Protein 5AYC (pdb70)

Solvent-accessible surface area: 18258 Å² total; per-residue (Å²): 145,102,8,125,103,18,86,109,53,119,102,100,23,70,64,39,16,66,109,132,13,55,109,42,115,40,180,53,31,31,6,30,10,45,109,41,32,4,0,29,95,85,13,0,22,8,99,42,13,34,45,39,57,92,112,90,0,82,151,11,90,77,118,124,12,20,41,0,0,3,6,0,0,6,16,64,30,128,118,92,18,0,0,0,0,20,0,9,7,116,87,154,93,8,64,3,0,2,0,25,3,92,98,4,20,33,18,1,95,21,54,141,175,50,19,110,33,66,68,84,61,152,69,33,80,13,26,14,6,0,3,6,0,97,5,107,46,45,74,7,0,0,1,5,4,0,33,45,71,34,68,68,112,80,172,93,78,9,53,0,28,3,0,0,0,35,1,127,50,1,76,103,19,84,23,7,57,28,12,72,13,114,153,12,100,19,6,28,7,5,0,0,0,25,54,69,25,120,61,63,24,0,0,1,0,4,16,2,84,21,48,89,140,4,38,105,6,30,1,0,0,3,2,59,0,107,57,3,39,124,2,68,0,67,88,21,94,76,14,0,77,81,68,175,139,13,31,5,60,31,12,1,0,3,1,2,20,4,16,99,10,172,123,0,4,0,3,0,0,4,0,0,99,96,35,124,99,30,67,44,38,3,0,4,1,0,0,0,37,64,92,66,0,63,110,46,67,12,41,5,19,31,107,6,0,10,4,72,151,125,10,122,105,24,83,74,52,32,6,0,14,0,0,1,17,4,59,22,162,116,19,49,0,27,0,0,2,1,0,0,34,18,47,0,18,2,0,23,5,24,26,117,85,0,14,82,16,2,58,96,44,78,68,37,23,86,139,112,74,75,49,85,133,65,167,64,64,94,85,132,175,70,112,121,152,166

Organism: Ruminococcus albus (strain ATCC 27210 / DSM 20455 / JCM 14654 / NCDO 2250 / 7) (NCBI:txid697329)

Sequence (386 aa):
MIHEKYTEMRNEQEALLSRKNTKTSFYNGIYDRYEHPVLTREHIPLHWRYDLNKETNPFFQERLGINAVFNAGAIKLNDRYCLVARVEGNDRKSFFAVAESDKGTEGFRFRQYPVCLPALTDDETNVYDMRLTQHEDGWIYGVFCVEKSAGTADLSEAVASAGIARTKDLTNWERLPDLVTLRSPQQRNVTLLPEFVDGKYAFYTRPMDGFIETGSGGGIGFGLADDITHAVIDEERMTSIRRYHTITESKNGAGATPIKTERGWLNIAHGVRNTAAGLRYVIYCFVTDLSEPWKVIAEPGGYLIAPFKDERVGDVSNVVFTNGAIVDDNGDVYIYYASSDTRLHVAVSSIDKLLDYAFNTPADALRTAECVKQRCDLIKRNIELL

B-factor: mean 22.38, std 8.0, range [11.41, 71.6]

Radius of gyration: 21.32 Å; Cα contacts (8 Å, |Δi|>4): 1003; chains: 1; bounding box: 50×66×48 Å

Secondary structure (DSSP, 8-state):
-B-THHHHHHHHHHHHHH----B-S---SS-B-BSS-SB-GGGS-GGGTB--BTTT-TT--BSS-EEEEEEEEEEEETTEEEEEEEEEETTS-EEEEEEEESSSSS--EE-SS------SSTT--EEEEEEEEE-TTS-EEEEEEEEEE--SSSTT-EEEEEEEEEESSSSSEEEPPPPEETT-SEE-S-EE-SS-BTTBEEEEE-EESSSS--TT--EEEEEEES-GGG-EE---EEEEE--TTSTTSSEEE--SPPEEETTEEEEEEEEEEEETTEEEEEEEEEEE-SS-TTSEEE-BSS-SB---GGGG-STT-SBEEEEEEEE-TTSEEEEEEEETTTEEEEEEEEHHHHHHHHHHSPBP--SHHHHHHHHHHHHHHHHHH-

Structure (mmCIF, N/CA/C/O backbone):
data_5AYC
#
_entry.id   5AYC
#
_cell.length_a   87.700
_cell.length_b   87.700
_cell.length_c   283.874
_cell.angle_alpha   90.00
_cell.angle_beta   90.00
_cell.angle_gamma   120.00
#
_symmetry.space_group_name_H-M   'H 3 2'
#
loop_
_entity.id
_entity.type
_entity.pdbx_description
1 polymer '4-O-beta-D-mannosyl-D-glucose phosphorylase'
2 branched beta-D-mannopyranose-(1-4)-beta-D-glucopyranose
3 non-polymer 'SULFATE ION'
4 water water
#
loop_
_atom_site.group_PDB
_atom_site.id
_atom_site.type_symbol
_atom_site.label_atom_id
_atom_site.label_alt_id
_atom_site.label_comp_id
_atom_site.label_asym_id
_atom_site.label_entity_id
_atom_site.label_seq_id
_atom_site.pdbx_PDB_ins_code
_atom_site.Cartn_x
_atom_site.Cartn_y
_atom_site.Cartn_z
_atom_site.occupancy
_atom_site.B_iso_or_equiv
_atom_site.auth_seq_id
_atom_site.auth_comp_id
_atom_site.auth_asym_id
_atom_site.auth_atom_id
_atom_site.pdbx_PDB_model_num
ATOM 1 N N . MET A 1 1 ? 34.748 71.703 138.548 1.00 47.89 1 MET A N 1
ATOM 2 C CA . MET A 1 1 ? 34.459 71.999 137.153 1.00 43.55 1 MET A CA 1
ATOM 3 C C . MET A 1 1 ? 33.374 71.052 136.656 1.00 36.94 1 MET A C 1
ATOM 4 O O . MET A 1 1 ? 32.692 71.337 135.672 1.00 34.94 1 MET A O 1
ATOM 9 N N . ILE A 1 2 ? 33.237 69.918 137.340 1.00 31.25 2 ILE A N 1
ATOM 10 C CA . ILE A 1 2 ? 32.158 68.984 137.075 1.00 28.40 2 ILE A CA 1
ATOM 11 C C . ILE A 1 2 ? 30.873 69.568 137.650 1.00 31.27 2 ILE A C 1
ATOM 12 O O . ILE A 1 2 ? 30.846 69.990 138.797 1.00 32.48 2 ILE A O 1
ATOM 17 N N . HIS A 1 3 ? 29.818 69.600 136.842 1.00 27.14 3 HIS A N 1
ATOM 18 C CA . HIS A 1 3 ? 28.542 70.180 137.251 1.00 28.21 3 HIS A CA 1
ATOM 19 C C . HIS A 1 3 ? 28.011 69.498 138.510 1.00 26.00 3 HIS A C 1
ATOM 20 O O . HIS A 1 3 ? 28.109 68.279 138.637 1.00 25.47 3 HIS A O 1
ATOM 27 N N . GLU A 1 4 ? 27.462 70.285 139.436 1.00 28.25 4 GLU A N 1
ATOM 28 C CA . GLU A 1 4 ? 26.971 69.772 140.722 1.00 30.67 4 GLU A CA 1
ATOM 29 C C . GLU A 1 4 ? 25.898 68.696 140.567 1.00 27.45 4 GLU A C 1
ATOM 30 O O . GLU A 1 4 ? 25.748 67.817 141.419 1.00 27.83 4 GLU A O 1
ATOM 36 N N . LYS A 1 5 ? 25.137 68.770 139.477 1.00 28.29 5 LYS A N 1
ATOM 37 C CA . LYS A 1 5 ? 24.032 67.836 139.261 1.00 24.38 5 LYS A CA 1
ATOM 38 C C . LYS A 1 5 ? 24.522 66.434 138.955 1.00 25.93 5 LYS A C 1
ATOM 39 O O . LYS A 1 5 ? 23.772 65.464 139.094 1.00 23.67 5 LYS A O 1
ATOM 45 N N . TYR A 1 6 ? 25.771 66.321 138.520 1.00 24.96 6 TYR A N 1
ATOM 46 C CA . TYR A 1 6 ? 26.279 65.027 138.072 1.00 25.93 6 TYR A CA 1
ATOM 47 C C . TYR A 1 6 ? 26.314 63.979 139.174 1.00 25.17 6 TYR A C 1
ATOM 48 O O . TYR A 1 6 ? 25.907 62.838 138.957 1.00 23.76 6 TYR A O 1
ATOM 57 N N . THR A 1 7 ? 26.807 64.361 140.348 1.00 25.57 7 THR A N 1
ATOM 58 C CA . THR A 1 7 ? 27.015 63.396 141.416 1.00 25.54 7 THR A CA 1
ATOM 59 C C . THR A 1 7 ? 25.714 62.731 141.835 1.00 24.78 7 THR A C 1
ATOM 60 O O . THR A 1 7 ? 25.677 61.515 142.023 1.00 25.31 7 THR A O 1
ATOM 64 N N . GLU A 1 8 ? 24.636 63.499 141.960 1.00 22.33 8 GLU A N 1
ATOM 65 C CA . GLU A 1 8 ? 23.378 62.882 142.388 1.00 26.58 8 GLU A CA 1
ATOM 66 C C . GLU A 1 8 ? 22.832 61.936 141.307 1.00 24.52 8 GLU A C 1
ATOM 67 O O . GLU A 1 8 ? 22.349 60.842 141.617 1.00 23.80 8 GLU A O 1
ATOM 73 N N . MET A 1 9 ? 22.917 62.343 140.043 1.00 23.35 9 MET A N 1
ATOM 74 C CA . MET A 1 9 ? 22.450 61.475 138.963 1.00 23.31 9 MET A CA 1
ATOM 75 C C . MET A 1 9 ? 23.347 60.240 138.816 1.00 22.25 9 MET A C 1
ATOM 76 O O . MET A 1 9 ? 22.861 59.147 138.555 1.00 21.84 9 MET A O 1
ATOM 81 N N . ARG A 1 10 ? 24.653 60.408 138.989 1.00 18.70 10 ARG A N 1
ATOM 82 C CA . ARG A 1 10 ? 25.548 59.251 138.963 1.00 22.19 10 ARG A CA 1
ATOM 83 C C . ARG A 1 10 ? 25.207 58.244 140.061 1.00 22.66 10 ARG A C 1
ATOM 84 O O . ARG A 1 10 ? 25.238 57.035 139.832 1.00 22.07 10 ARG A O 1
ATOM 92 N N . ASN A 1 11 ? 24.874 58.732 141.251 1.00 20.16 11 ASN A N 1
ATOM 93 C CA . ASN A 1 11 ? 24.472 57.835 142.327 1.00 19.23 11 ASN A CA 1
ATOM 94 C C . ASN A 1 11 ? 23.188 57.066 141.987 1.00 21.23 11 ASN A C 1
ATOM 95 O O . ASN A 1 11 ? 23.079 55.876 142.280 1.00 22.26 11 ASN A O 1
ATOM 100 N N . GLU A 1 12 ? 22.225 57.752 141.383 1.00 21.41 12 GLU A N 1
ATOM 101 C CA . GLU A 1 12 ? 20.991 57.121 140.940 1.00 24.03 12 GLU A CA 1
ATOM 102 C C . GLU A 1 12 ? 21.258 56.088 139.844 1.00 23.80 12 GLU A C 1
ATOM 103 O O . GLU A 1 12 ? 20.668 55.007 139.839 1.00 22.45 12 GLU A O 1
ATOM 109 N N . GLN A 1 13 ? 22.145 56.411 138.911 1.00 22.72 13 GLN A N 1
ATOM 110 C CA . GLN A 1 13 ? 22.492 55.432 137.886 1.00 23.30 13 GLN A CA 1
ATOM 111 C C . GLN A 1 13 ? 23.167 54.198 138.472 1.00 19.49 13 GLN A C 1
ATOM 112 O O . GLN A 1 13 ? 22.872 53.078 138.074 1.00 21.14 13 GLN A O 1
ATOM 118 N N . GLU A 1 14 ? 24.072 54.393 139.424 1.00 21.03 14 GLU A N 1
ATOM 119 C CA . GLU A 1 14 ? 24.726 53.250 140.057 1.00 23.83 14 GLU A CA 1
ATOM 120 C C . GLU A 1 14 ? 23.696 52.341 140.723 1.00 22.05 14 GLU A C 1
ATOM 121 O O . GLU A 1 14 ? 23.824 51.117 140.701 1.00 21.64 14 GLU A O 1
ATOM 127 N N . ALA A 1 15 ? 22.664 52.947 141.302 1.00 24.77 15 ALA A N 1
ATOM 128 C CA . ALA A 1 15 ? 21.617 52.176 141.963 1.00 21.21 15 ALA A CA 1
ATOM 129 C C . ALA A 1 15 ? 20.876 51.312 140.945 1.00 22.82 15 ALA A C 1
ATOM 130 O O . ALA A 1 15 ? 20.597 50.142 141.199 1.00 23.12 15 ALA A O 1
ATOM 132 N N . LEU A 1 16 ? 20.565 51.901 139.794 1.00 21.55 16 LEU A N 1
ATOM 133 C CA . LEU A 1 16 ? 19.930 51.175 138.697 1.00 17.53 16 LEU A CA 1
ATOM 134 C C . LEU A 1 16 ? 20.809 50.025 138.226 1.00 19.84 16 LEU A C 1
ATOM 135 O O . LEU A 1 16 ? 20.357 48.879 138.128 1.00 22.35 16 LEU A O 1
ATOM 140 N N . LEU A 1 17 ? 22.072 50.331 137.943 1.00 20.06 17 LEU A N 1
ATOM 141 C CA . LEU A 1 17 ? 22.991 49.332 137.410 1.00 17.73 17 LEU A CA 1
ATOM 142 C C . LEU A 1 17 ? 23.091 48.104 138.310 1.00 20.16 17 LEU A C 1
ATOM 143 O O . LEU A 1 17 ? 23.191 46.987 137.825 1.00 18.00 17 LEU A O 1
ATOM 148 N N . SER A 1 18 ? 23.044 48.314 139.621 1.00 19.33 18 SER A N 1
ATOM 149 C CA . SER A 1 18 ? 23.204 47.211 140.568 1.00 20.86 18 SER A CA 1
ATOM 150 C C . SER A 1 18 ? 21.898 46.529 140.957 1.00 22.00 18 SER A C 1
ATOM 151 O O . SER A 1 18 ? 21.915 45.524 141.661 1.00 24.42 18 SER A O 1
ATOM 154 N N . ARG A 1 19 ? 20.771 47.069 140.507 1.00 20.46 19 ARG A N 1
ATOM 155 C CA . ARG A 1 19 ? 19.468 46.608 140.983 1.00 22.38 19 ARG A CA 1
ATOM 156 C C . ARG A 1 19 ? 19.220 45.134 140.704 1.00 20.08 19 ARG A C 1
ATOM 157 O O . ARG A 1 19 ? 19.407 44.664 139.590 1.00 19.58 19 ARG A O 1
ATOM 165 N N . LYS A 1 20 ? 18.815 44.405 141.736 1.00 21.82 20 LYS A N 1
ATOM 166 C CA . LYS A 1 20 ? 18.483 42.999 141.595 1.00 20.46 20 LYS A CA 1
ATOM 167 C C . LYS A 1 20 ? 17.364 42.802 140.578 1.00 24.09 20 LYS A C 1
ATOM 168 O O . LYS A 1 20 ? 16.514 43.667 140.404 1.00 20.88 20 LYS A O 1
ATOM 174 N N . ASN A 1 21 ? 17.381 41.664 139.896 1.00 18.16 21 ASN A N 1
ATOM 175 C CA . ASN A 1 21 ? 16.288 41.312 139.005 1.00 19.94 21 ASN A CA 1
ATOM 176 C C . ASN A 1 21 ? 15.625 40.072 139.580 1.00 24.81 21 ASN A C 1
ATOM 177 O O . ASN A 1 21 ? 16.273 39.276 140.259 1.00 30.46 21 ASN A O 1
ATOM 182 N N . THR A 1 22 ? 14.329 39.931 139.358 1.00 20.42 22 THR A N 1
ATOM 183 C CA . THR A 1 22 ? 13.589 38.847 139.976 1.00 23.22 22 THR A CA 1
ATOM 184 C C . THR A 1 22 ? 12.758 38.114 138.945 1.00 20.40 22 THR A C 1
ATOM 185 O O . THR A 1 22 ? 12.118 38.725 138.097 1.00 19.23 22 THR A O 1
ATOM 189 N N . LYS A 1 23 ? 12.792 36.793 139.025 1.00 21.15 23 LYS A N 1
ATOM 190 C CA . LYS A 1 23 ? 11.974 35.949 138.182 1.00 18.77 23 LYS A CA 1
ATOM 191 C C . LYS A 1 23 ? 10.498 36.264 138.454 1.00 22.22 23 LYS A C 1
ATOM 192 O O . LYS A 1 23 ? 10.098 36.395 139.610 1.00 18.95 23 LYS A O 1
ATOM 198 N N . THR A 1 24 ? 9.697 36.444 137.407 1.00 15.06 24 THR A N 1
ATOM 199 C CA . THR A 1 24 ? 8.267 36.713 137.618 1.00 17.52 24 THR A CA 1
ATOM 200 C C . THR A 1 24 ? 7.443 35.441 137.727 1.00 17.01 24 THR A C 1
ATOM 201 O O . THR A 1 24 ? 7.965 34.338 137.601 1.00 21.19 24 THR A O 1
ATOM 205 N N . SER A 1 25 ? 6.139 35.611 137.922 1.00 17.12 25 SER A N 1
ATOM 206 C CA . SER A 1 25 ? 5.227 34.477 138.047 1.00 22.02 25 SER A CA 1
ATOM 207 C C . SER A 1 25 ? 4.836 33.883 136.697 1.00 22.26 25 SER A C 1
ATOM 208 O O . SER A 1 25 ? 4.046 32.932 136.647 1.00 20.34 25 SER A O 1
ATOM 211 N N . PHE A 1 26 ? 5.346 34.453 135.603 1.00 18.04 26 PHE A N 1
ATOM 212 C CA . PHE A 1 26 ? 5.090 33.873 134.280 1.00 19.14 26 PHE A CA 1
ATOM 213 C C . PHE A 1 26 ? 5.478 32.397 134.264 1.00 17.83 26 PHE A C 1
ATOM 214 O O . PHE A 1 26 ? 6.549 32.031 134.741 1.00 18.58 26 PHE A O 1
ATOM 222 N N . TYR A 1 27 ? 4.625 31.550 133.698 1.00 16.89 27 TYR A N 1
ATOM 223 C CA . TYR A 1 27 ? 4.958 30.128 133.598 1.00 18.70 27 TYR A CA 1
ATOM 224 C C . TYR A 1 27 ? 4.408 29.477 132.330 1.00 19.31 27 TYR A C 1
ATOM 225 O O . TYR A 1 27 ? 3.223 29.606 132.022 1.00 18.92 27 TYR A O 1
ATOM 234 N N . ASN A 1 28 ? 5.280 28.763 131.618 1.00 17.98 28 ASN A N 1
ATOM 235 C CA . ASN A 1 28 ? 4.863 27.886 130.540 1.00 16.65 28 ASN A CA 1
ATOM 236 C C . ASN A 1 28 ? 5.658 26.570 130.567 1.00 18.31 28 ASN A C 1
ATOM 237 O O . ASN A 1 28 ? 5.521 25.736 129.676 1.00 17.21 28 ASN A O 1
ATOM 242 N N . GLY A 1 29 ? 6.488 26.401 131.602 1.00 19.77 29 GLY A N 1
ATOM 243 C CA . GLY A 1 29 ? 7.335 25.223 131.753 1.00 18.42 29 GLY A CA 1
ATOM 244 C C . GLY A 1 29 ? 8.554 25.191 130.849 1.00 20.38 29 GLY A C 1
ATOM 245 O O . GLY A 1 29 ? 9.318 24.214 130.853 1.00 20.61 29 GLY A O 1
ATOM 246 N N . ILE A 1 30 ? 8.743 26.255 130.074 1.00 16.89 30 ILE A N 1
ATOM 247 C CA . ILE A 1 30 ? 9.821 26.295 129.097 1.00 15.99 30 ILE A CA 1
ATOM 248 C C . ILE A 1 30 ? 10.866 27.347 129.470 1.00 19.35 30 ILE A C 1
ATOM 249 O O . ILE A 1 30 ? 12.064 27.063 129.490 1.00 17.56 30 ILE A O 1
ATOM 254 N N . TYR A 1 31 ? 10.426 28.566 129.766 1.00 15.57 31 TYR A N 1
ATOM 255 C CA . TYR A 1 31 ? 11.372 29.607 130.178 1.00 15.39 31 TYR A CA 1
ATOM 256 C C . TYR A 1 31 ? 10.779 30.539 131.224 1.00 16.38 31 TYR A C 1
ATOM 257 O O . TYR A 1 31 ? 9.559 30.650 131.362 1.00 17.14 31 TYR A O 1
ATOM 266 N N . ASP A 1 32 ? 11.663 31.219 131.947 1.00 17.43 32 ASP A N 1
ATOM 267 C CA . ASP A 1 32 ? 11.265 32.218 132.930 1.00 16.29 32 ASP A CA 1
ATOM 268 C C . ASP A 1 32 ? 11.417 33.628 132.377 1.00 16.42 32 ASP A C 1
ATOM 269 O O . ASP A 1 32 ? 12.412 33.925 131.713 1.00 16.51 32 ASP A O 1
ATOM 274 N N . ARG A 1 33 ? 10.450 34.495 132.686 1.00 14.00 33 ARG A N 1
ATOM 275 C CA . ARG A 1 33 ? 10.603 35.941 132.503 1.00 16.07 33 ARG A CA 1
ATOM 276 C C . ARG A 1 33 ? 11.122 36.599 133.774 1.00 17.55 33 ARG A C 1
ATOM 277 O O . ARG A 1 33 ? 11.032 36.021 134.863 1.00 18.08 33 ARG A O 1
ATOM 285 N N . TYR A 1 34 ? 11.648 37.815 133.626 1.00 14.99 34 TYR A N 1
ATOM 286 C CA . TYR A 1 34 ? 12.180 38.592 134.751 1.00 19.13 34 TYR A CA 1
ATOM 287 C C . TYR A 1 34 ? 11.493 39.951 134.853 1.00 18.91 34 TYR A C 1
ATOM 288 O O . TYR A 1 34 ? 11.044 40.502 133.854 1.00 16.86 34 TYR A O 1
ATOM 297 N N . GLU A 1 35 ? 11.407 40.464 136.078 1.00 16.99 35 GLU A N 1
ATOM 298 C CA . GLU A 1 35 ? 10.698 41.699 136.378 1.00 16.64 35 GLU A CA 1
ATOM 299 C C . GLU A 1 35 ? 11.186 42.899 135.569 1.00 17.85 35 GLU A C 1
ATOM 300 O O . GLU A 1 35 ? 10.381 43.679 135.067 1.00 19.07 35 GLU A O 1
ATOM 306 N N . HIS A 1 36 ? 12.510 43.038 135.467 1.00 17.65 36 HIS A N 1
ATOM 307 C CA . HIS A 1 36 ? 13.138 44.198 134.838 1.00 17.61 36 HIS A CA 1
ATOM 308 C C . HIS A 1 36 ? 13.889 43.817 133.564 1.00 16.56 36 HIS A C 1
ATOM 309 O O . HIS A 1 36 ? 14.386 42.696 133.455 1.00 15.99 36 HIS A O 1
ATOM 316 N N . PRO A 1 37 ? 14.007 44.762 132.611 1.00 14.81 37 PRO A N 1
ATOM 317 C CA . PRO A 1 37 ? 14.918 44.564 131.473 1.00 13.81 37 PRO A CA 1
ATOM 318 C C . PRO A 1 37 ? 16.359 44.397 131.960 1.00 19.25 37 PRO A C 1
ATOM 319 O O . PRO A 1 37 ? 16.679 44.863 133.060 1.00 16.96 37 PRO A O 1
ATOM 323 N N . VAL A 1 38 ? 17.210 43.756 131.167 1.00 13.82 38 VAL A N 1
ATOM 324 C CA . VAL A 1 38 ? 18.627 43.716 131.494 1.00 15.19 38 VAL A CA 1
ATOM 325 C C . VAL A 1 38 ? 19.332 44.958 130.965 1.00 17.08 38 VAL A C 1
ATOM 326 O O . VAL A 1 38 ? 20.373 45.352 131.488 1.00 16.31 38 VAL A O 1
ATOM 330 N N . LEU A 1 39 ? 18.762 45.590 129.940 1.00 14.19 39 LEU A N 1
ATOM 331 C CA . LEU A 1 39 ? 19.308 46.850 129.438 1.00 16.70 39 LEU A CA 1
ATOM 332 C C . LEU A 1 39 ? 18.233 47.818 128.957 1.00 15.84 39 LEU A C 1
ATOM 333 O O . LEU A 1 39 ? 17.271 47.418 128.306 1.00 16.96 39 LEU A O 1
ATOM 338 N N . THR A 1 40 ? 18.440 49.096 129.268 1.00 17.08 40 THR A N 1
ATOM 339 C CA . THR A 1 40 ? 17.571 50.188 128.840 1.00 16.18 40 THR A CA 1
ATOM 340 C C . THR A 1 40 ? 18.421 51.387 128.465 1.00 16.17 40 THR A C 1
ATOM 341 O O . THR A 1 40 ? 19.621 51.416 128.736 1.00 16.78 40 THR A O 1
ATOM 345 N N . ARG A 1 41 ? 17.789 52.401 127.884 1.00 15.36 41 ARG A N 1
ATOM 346 C CA . ARG A 1 41 ? 18.467 53.661 127.602 1.00 13.72 41 ARG A CA 1
ATOM 347 C C . ARG A 1 41 ? 19.117 54.278 128.845 1.00 17.53 41 ARG A C 1
ATOM 348 O O . ARG A 1 41 ? 20.119 54.973 128.736 1.00 17.81 41 ARG A O 1
ATOM 356 N N . GLU A 1 42 ? 18.559 54.013 130.025 1.00 17.82 42 GLU A N 1
ATOM 357 C CA . GLU A 1 42 ? 19.107 54.580 131.259 1.00 17.76 42 GLU A CA 1
ATOM 358 C C . GLU A 1 42 ? 20.340 53.823 131.771 1.00 19.23 42 GLU A C 1
ATOM 359 O O . GLU A 1 42 ? 20.986 54.261 132.718 1.00 19.26 42 GLU A O 1
ATOM 365 N N . HIS A 1 43 ? 20.667 52.691 131.151 1.00 15.40 43 HIS A N 1
ATOM 366 C CA . HIS A 1 43 ? 21.891 51.962 131.507 1.00 15.09 43 HIS A CA 1
ATOM 367 C C . HIS A 1 43 ? 23.119 52.556 130.834 1.00 16.39 43 HIS A C 1
ATOM 368 O O . HIS A 1 43 ? 24.246 52.259 131.226 1.00 17.76 43 HIS A O 1
ATOM 375 N N . ILE A 1 44 ? 22.911 53.374 129.808 1.00 14.98 44 ILE A N 1
ATOM 376 C CA . ILE A 1 44 ? 24.033 54.015 129.135 1.00 16.56 44 ILE A CA 1
ATOM 377 C C . ILE A 1 44 ? 24.644 55.041 130.085 1.00 17.50 44 ILE A C 1
ATOM 378 O O . ILE A 1 44 ? 23.923 55.858 130.640 1.00 18.49 44 ILE A O 1
ATOM 383 N N . PRO A 1 45 ? 25.970 54.972 130.301 1.00 19.81 45 PRO A N 1
ATOM 384 C CA . PRO A 1 45 ? 26.630 55.852 131.275 1.00 17.94 45 PRO A CA 1
ATOM 385 C C . PRO A 1 45 ? 26.326 57.329 131.032 1.00 15.72 45 PRO A C 1
ATOM 386 O O . PRO A 1 45 ? 26.340 57.790 129.889 1.00 18.02 45 PRO A O 1
ATOM 390 N N . LEU A 1 46 ? 26.045 58.061 132.105 1.00 19.80 46 LEU A N 1
ATOM 391 C CA . LEU A 1 46 ? 25.723 59.484 132.008 1.00 16.73 46 LEU A CA 1
ATOM 392 C C . LEU A 1 46 ? 26.758 60.277 131.219 1.00 18.46 46 LEU A C 1
ATOM 393 O O . LEU A 1 46 ? 26.400 61.187 130.465 1.00 17.49 46 LEU A O 1
ATOM 398 N N . HIS A 1 47 ? 28.037 59.929 131.364 1.00 17.68 47 HIS A N 1
ATOM 399 C CA . HIS A 1 47 ? 29.086 60.700 130.681 1.00 18.62 47 HIS A CA 1
ATOM 400 C C . HIS A 1 47 ? 29.246 60.323 129.199 1.00 19.23 47 HIS A C 1
ATOM 401 O O . HIS A 1 47 ? 30.156 60.815 128.529 1.00 17.32 47 HIS A O 1
ATOM 408 N N . TRP A 1 48 ? 28.367 59.461 128.690 1.00 17.68 48 TRP A N 1
ATOM 409 C CA . TRP A 1 48 ? 28.246 59.273 127.240 1.00 15.98 48 TRP A CA 1
ATOM 410 C C . TRP A 1 48 ? 27.196 60.207 126.661 1.00 18.78 48 TRP A C 1
ATOM 411 O O . TRP A 1 48 ? 27.042 60.292 125.448 1.00 16.29 48 TRP A O 1
ATOM 422 N N . ARG A 1 49 ? 26.446 60.862 127.541 1.00 17.21 49 ARG A N 1
ATOM 423 C CA . ARG A 1 49 ? 25.244 61.598 127.162 1.00 16.62 49 ARG A CA 1
ATOM 424 C C . ARG A 1 49 ? 25.329 63.080 127.537 1.00 16.45 49 ARG A C 1
ATOM 425 O O . ARG A 1 49 ? 24.884 63.948 126.793 1.00 16.94 49 ARG A O 1
ATOM 433 N N . TYR A 1 50 ? 25.861 63.343 128.726 1.00 17.14 50 TYR A N 1
ATOM 434 C CA . TYR A 1 50 ? 25.977 64.708 129.248 1.00 15.34 50 TYR A CA 1
ATOM 435 C C . TYR A 1 50 ? 27.394 65.248 129.131 1.00 20.07 50 TYR A C 1
ATOM 436 O O . TYR A 1 50 ? 28.358 64.511 129.311 1.00 19.72 50 TYR A O 1
ATOM 445 N N . ASP A 1 51 ? 27.509 66.544 128.856 1.00 18.07 51 ASP A N 1
ATOM 446 C CA . ASP A 1 51 ? 28.778 67.247 129.013 1.00 19.62 51 ASP A CA 1
ATOM 447 C C . ASP A 1 51 ? 28.939 67.565 130.497 1.00 20.23 51 ASP A C 1
ATOM 448 O O . ASP A 1 51 ? 28.144 68.315 131.068 1.00 19.34 51 ASP A O 1
ATOM 453 N N . LEU A 1 52 ? 29.942 66.976 131.140 1.00 19.37 52 LEU A N 1
ATOM 454 C CA . LEU A 1 52 ? 30.073 67.149 132.587 1.00 21.48 52 LEU A CA 1
ATOM 455 C C . LEU A 1 52 ? 30.627 68.527 132.963 1.00 23.45 52 LEU A C 1
ATOM 456 O O . LEU A 1 52 ? 30.592 68.914 134.125 1.00 23.67 52 LEU A O 1
ATOM 461 N N . ASN A 1 53 ? 31.113 69.263 131.974 1.00 20.01 53 ASN A N 1
ATOM 462 C CA . ASN A 1 53 ? 31.803 70.523 132.218 1.00 23.51 53 ASN A CA 1
ATOM 463 C C . ASN A 1 53 ? 30.817 71.678 132.403 1.00 22.01 53 ASN A C 1
ATOM 464 O O . ASN A 1 53 ? 30.097 72.033 131.475 1.00 23.68 53 ASN A O 1
ATOM 469 N N . LYS A 1 54 ? 30.798 72.277 133.591 1.00 24.08 54 LYS A N 1
ATOM 470 C CA . LYS A 1 54 ? 29.777 73.280 133.914 1.00 26.03 54 LYS A CA 1
ATOM 471 C C . LYS A 1 54 ? 29.970 74.590 133.157 1.00 27.85 54 LYS A C 1
ATOM 472 O O . LYS A 1 54 ? 29.038 75.401 133.056 1.00 26.33 54 LYS A O 1
ATOM 478 N N . GLU A 1 55 ? 31.173 74.787 132.622 1.00 28.60 55 GLU A N 1
ATOM 479 C CA . GLU A 1 55 ? 31.480 75.959 131.815 1.00 28.92 55 GLU A CA 1
ATOM 480 C C . GLU A 1 55 ? 30.770 75.887 130.463 1.00 30.92 55 GLU A C 1
ATOM 481 O O . GLU A 1 55 ? 30.150 76.853 130.015 1.00 31.54 55 GLU A O 1
ATOM 487 N N . THR A 1 56 ? 30.899 74.739 129.804 1.00 25.52 56 THR A N 1
ATOM 488 C CA . THR A 1 56 ? 30.359 74.544 128.460 1.00 25.36 56 THR A CA 1
ATOM 489 C C . THR A 1 56 ? 28.940 73.959 128.508 1.00 24.43 56 THR A C 1
ATOM 490 O O . THR A 1 56 ? 28.227 73.975 127.509 1.00 23.03 56 THR A O 1
ATOM 494 N N . ASN A 1 57 ? 28.545 73.454 129.675 1.00 22.67 57 ASN A N 1
ATOM 495 C CA . ASN A 1 57 ? 27.190 72.926 129.876 1.00 22.50 57 ASN A CA 1
ATOM 496 C C . ASN A 1 57 ? 26.577 73.408 131.199 1.00 22.29 57 ASN A C 1
ATOM 497 O O . ASN A 1 57 ? 26.302 72.597 132.091 1.00 22.54 57 ASN A O 1
ATOM 502 N N . PRO A 1 58 ? 26.339 74.733 131.322 1.00 24.73 58 PRO A N 1
ATOM 503 C CA . PRO A 1 58 ? 25.862 75.394 132.549 1.00 22.80 58 PRO A CA 1
ATOM 504 C C . PRO A 1 58 ? 24.568 74.818 133.118 1.00 22.37 58 PRO A C 1
ATOM 505 O O . PRO A 1 58 ? 24.427 74.742 134.334 1.00 24.10 58 PRO A O 1
ATOM 509 N N . PHE A 1 59 ? 23.635 74.440 132.250 1.00 20.35 59 PHE A N 1
ATOM 510 C CA . PHE A 1 59 ? 22.341 73.909 132.686 1.00 21.25 59 PHE A CA 1
ATOM 511 C C . PHE A 1 59 ? 22.381 72.397 132.890 1.00 21.70 59 PHE A C 1
ATOM 512 O O . PHE A 1 59 ? 21.377 71.792 133.266 1.00 21.25 59 PHE A O 1
ATOM 520 N N . PHE A 1 60 ? 23.543 71.804 132.642 1.00 21.17 60 PHE A N 1
ATOM 521 C CA . PHE A 1 60 ? 23.714 70.347 132.634 1.00 18.62 60 PHE A CA 1
ATOM 522 C C . PHE A 1 60 ? 22.632 69.695 131.769 1.00 18.88 60 PHE A C 1
ATOM 523 O O . PHE A 1 60 ? 21.799 68.921 132.252 1.00 18.37 60 PHE A O 1
ATOM 531 N N . GLN A 1 61 ? 22.633 70.063 130.495 1.00 18.89 61 GLN A N 1
ATOM 532 C CA . GLN A 1 61 ? 21.695 69.506 129.528 1.00 19.13 61 GLN A CA 1
ATOM 533 C C . GLN A 1 61 ? 22.241 68.221 128.918 1.00 19.00 61 GLN A C 1
ATOM 534 O O . GLN A 1 61 ? 23.459 68.046 128.780 1.00 18.32 61 GLN A O 1
ATOM 540 N N . GLU A 1 62 ? 21.333 67.328 128.543 1.00 17.09 62 GLU A N 1
ATOM 541 C CA . GLU A 1 62 ? 21.721 66.119 127.842 1.00 15.97 62 GLU A CA 1
ATOM 542 C C . GLU A 1 62 ? 22.072 66.491 126.404 1.00 18.69 62 GLU A C 1
ATOM 543 O O . GLU A 1 62 ? 21.213 66.897 125.630 1.00 21.35 62 GLU A O 1
ATOM 549 N N . ARG A 1 63 ? 23.348 66.367 126.070 1.00 16.94 63 ARG A N 1
ATOM 550 C CA . ARG A 1 63 ? 23.850 66.738 124.757 1.00 18.03 63 ARG A CA 1
ATOM 551 C C . ARG A 1 63 ? 23.650 65.642 123.711 1.00 16.31 63 ARG A C 1
ATOM 552 O O . ARG A 1 63 ? 23.333 65.926 122.552 1.00 18.21 63 ARG A O 1
ATOM 560 N N . LEU A 1 64 ? 23.876 64.395 124.113 1.00 16.43 64 LEU A N 1
ATOM 561 C CA . LEU A 1 64 ? 23.703 63.272 123.200 1.00 17.49 64 LEU A CA 1
ATOM 562 C C . LEU A 1 64 ? 22.831 62.206 123.866 1.00 15.71 64 LEU A C 1
ATOM 563 O O . LEU A 1 64 ? 23.334 61.286 124.499 1.00 15.57 64 LEU A O 1
ATOM 568 N N . GLY A 1 65 ? 21.519 62.352 123.726 1.00 16.60 65 GLY A N 1
ATOM 569 C CA . GLY A 1 65 ? 20.579 61.461 124.381 1.00 15.50 65 GLY A CA 1
ATOM 570 C C . GLY A 1 65 ? 20.627 60.060 123.806 1.00 16.62 65 GLY A C 1
ATOM 571 O O . GLY A 1 65 ? 21.185 59.838 122.721 1.00 16.09 65 GLY A O 1
ATOM 572 N N . ILE A 1 66 ? 20.041 59.118 124.540 1.00 16.12 66 ILE A N 1
ATOM 573 C CA . ILE A 1 66 ? 19.864 57.743 124.076 1.00 15.11 66 ILE A CA 1
ATOM 574 C C . ILE A 1 66 ? 18.357 57.479 123.961 1.00 20.17 66 ILE A C 1
ATOM 575 O O . ILE A 1 66 ? 17.610 57.701 124.920 1.00 14.16 66 ILE A O 1
ATOM 580 N N . ASN A 1 67 ? 17.903 57.026 122.793 1.00 16.16 67 ASN A N 1
ATOM 581 C CA . ASN A 1 67 ? 16.477 56.770 122.621 1.00 14.26 67 ASN A CA 1
ATOM 582 C C . ASN A 1 67 ? 16.049 55.363 123.005 1.00 15.85 67 ASN A C 1
ATOM 583 O O . ASN A 1 67 ? 14.971 55.155 123.561 1.00 14.52 67 ASN A O 1
ATOM 588 N N . ALA A 1 68 ? 16.892 54.391 122.700 1.00 13.03 68 ALA A N 1
ATOM 589 C CA . ALA A 1 68 ? 16.523 52.999 122.927 1.00 15.02 68 ALA A CA 1
ATOM 590 C C . ALA A 1 68 ? 17.745 52.104 122.972 1.00 14.33 68 ALA A C 1
ATOM 591 O O . ALA A 1 68 ? 18.789 52.441 122.429 1.00 16.67 68 ALA A O 1
ATOM 593 N N . VAL A 1 69 ? 17.607 50.962 123.639 1.00 15.41 69 VAL A N 1
ATOM 594 C CA . VAL A 1 69 ? 18.650 49.939 123.644 1.00 14.11 69 VAL A CA 1
ATOM 595 C C . VAL A 1 69 ? 17.963 48.605 123.399 1.00 17.65 69 VAL A C 1
ATOM 596 O O . VAL A 1 69 ? 17.100 48.200 124.171 1.00 14.55 69 VAL A O 1
ATOM 600 N N . PHE A 1 70 ? 18.329 47.916 122.332 1.00 13.49 70 PHE A N 1
ATOM 601 C CA . PHE A 1 70 ? 17.615 46.694 122.002 1.00 16.68 70 PHE A CA 1
ATOM 602 C C . PHE A 1 70 ? 18.446 45.729 121.165 1.00 15.95 70 PHE A C 1
ATOM 603 O O . PHE A 1 70 ? 19.680 45.792 121.194 1.00 15.26 70 PHE A O 1
ATOM 611 N N . ASN A 1 71 ? 17.749 44.821 120.484 1.00 16.28 71 ASN A N 1
ATOM 612 C CA . ASN A 1 71 ? 18.331 43.827 119.566 1.00 17.14 71 ASN A CA 1
ATOM 613 C C . ASN A 1 71 ? 19.826 43.575 119.723 1.00 16.10 71 ASN A C 1
ATOM 614 O O . ASN A 1 71 ? 20.640 44.079 118.951 1.00 15.04 71 ASN A O 1
ATOM 619 N N . ALA A 1 72 ? 20.177 42.784 120.733 1.00 17.65 72 ALA A N 1
ATOM 620 C CA . ALA A 1 72 ? 21.569 42.593 121.117 1.00 16.67 72 ALA A CA 1
ATOM 621 C C . ALA A 1 72 ? 22.127 41.222 120.743 1.00 14.84 72 ALA A C 1
ATOM 622 O O . ALA A 1 72 ? 21.470 40.191 120.947 1.00 14.92 72 ALA A O 1
ATOM 624 N N . GLY A 1 73 ? 23.359 41.216 120.235 1.00 15.33 73 GLY A N 1
ATOM 625 C CA . GLY A 1 73 ? 24.128 39.993 120.116 1.00 14.07 73 GLY A CA 1
ATOM 626 C C . GLY A 1 73 ? 24.572 39.599 121.508 1.00 15.02 73 GLY A C 1
ATOM 627 O O . GLY A 1 73 ? 24.627 40.444 122.405 1.00 15.04 73 GLY A O 1
ATOM 628 N N . ALA A 1 74 ? 24.877 38.323 121.706 1.00 14.04 74 ALA A N 1
ATOM 629 C CA . ALA A 1 74 ? 25.287 37.864 123.027 1.00 15.83 74 ALA A CA 1
ATOM 630 C C . ALA A 1 74 ? 26.307 36.745 122.923 1.00 16.72 74 ALA A C 1
ATOM 631 O O . ALA A 1 74 ? 26.216 35.904 122.029 1.00 17.80 74 ALA A O 1
ATOM 633 N N . ILE A 1 75 ? 27.271 36.743 123.842 1.00 15.36 75 ILE A N 1
ATOM 634 C CA . ILE A 1 75 ? 28.328 35.733 123.866 1.00 18.04 75 ILE A CA 1
ATOM 635 C C . ILE A 1 75 ? 28.941 35.694 125.263 1.00 20.00 75 ILE A C 1
ATOM 636 O O . ILE A 1 75 ? 28.940 36.693 125.974 1.00 17.24 75 ILE A O 1
ATOM 641 N N . LYS A 1 76 ? 29.438 34.531 125.669 1.00 18.26 76 LYS A N 1
ATOM 642 C CA . LYS A 1 76 ? 30.141 34.427 126.937 1.00 18.22 76 LYS A CA 1
ATOM 643 C C . LYS A 1 76 ? 31.620 34.620 126.674 1.00 23.63 76 LYS A C 1
ATOM 644 O O . LYS A 1 76 ? 32.178 33.954 125.802 1.00 20.59 76 LYS A O 1
ATOM 650 N N . LEU A 1 77 ? 32.237 35.530 127.419 1.00 21.55 77 LEU A N 1
ATOM 651 C CA . LEU A 1 77 ? 33.628 35.876 127.204 1.00 24.17 77 LEU A CA 1
ATOM 652 C C . LEU A 1 77 ? 34.248 36.194 128.580 1.00 32.42 77 LEU A C 1
ATOM 653 O O . LEU A 1 77 ? 33.619 36.815 129.438 1.00 29.81 77 LEU A O 1
ATOM 658 N N . ASN A 1 78 ? 35.503 35.779 128.736 1.00 38.78 78 ASN A N 1
ATOM 659 C CA . ASN A 1 78 ? 36.171 35.397 130.000 1.00 38.76 78 ASN A CA 1
ATOM 660 C C . ASN A 1 78 ? 35.229 35.366 131.192 1.00 37.76 78 ASN A C 1
ATOM 661 O O . ASN A 1 78 ? 35.245 36.266 132.043 1.00 36.54 78 ASN A O 1
ATOM 666 N N . ASP A 1 79 ? 34.357 34.355 131.168 1.00 30.27 79 ASP A N 1
ATOM 667 C CA . ASP A 1 79 ? 33.410 34.065 132.240 1.00 32.64 79 ASP A CA 1
ATOM 668 C C . ASP A 1 79 ? 32.489 35.250 132.562 1.00 28.59 79 ASP 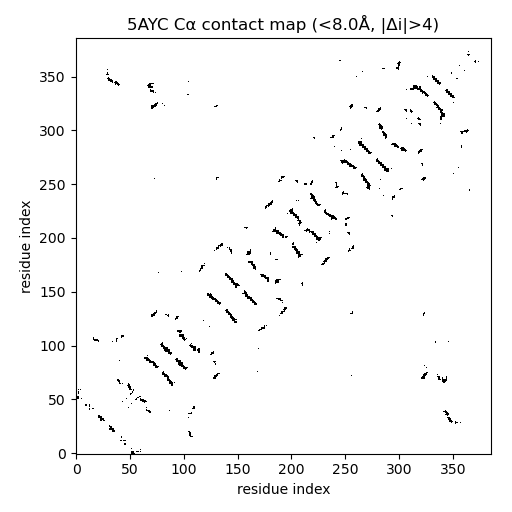A C 1
ATOM 669 O O . ASP A 1 79 ? 31.927 35.327 133.653 1.00 30.03 79 ASP A O 1
ATOM 674 N N . ARG A 1 80 ? 32.329 36.162 131.607 1.00 21.62 80 ARG A N 1
ATOM 675 C CA . ARG A 1 80 ? 31.339 37.224 131.729 1.00 21.50 80 ARG A CA 1
ATOM 676 C C . ARG A 1 80 ? 30.295 37.100 130.618 1.00 20.82 80 ARG A C 1
ATOM 677 O O . ARG A 1 80 ? 30.616 36.751 129.480 1.00 20.45 80 ARG A O 1
ATOM 685 N N . TYR A 1 81 ? 29.049 37.382 130.963 1.00 16.24 81 TYR A N 1
ATOM 686 C CA . TYR A 1 81 ? 27.969 37.466 129.989 1.00 16.18 81 TYR A CA 1
ATOM 687 C C . TYR A 1 81 ? 28.100 38.779 129.247 1.00 17.23 81 TYR A C 1
ATOM 688 O O . TYR A 1 81 ? 28.033 39.842 129.861 1.00 16.04 81 TYR A O 1
ATOM 697 N N . CYS A 1 82 ? 28.306 38.709 127.935 1.00 14.38 82 CYS A N 1
ATOM 698 C CA . CYS A 1 82 ? 28.553 39.909 127.147 1.00 14.17 82 CYS A CA 1
ATOM 699 C C . CYS A 1 82 ? 27.442 40.160 126.135 1.00 15.49 82 CYS A C 1
ATOM 700 O O . CYS A 1 82 ? 27.060 39.256 125.399 1.00 16.94 82 CYS A O 1
ATOM 703 N N . LEU A 1 83 ? 26.945 41.393 126.107 1.00 16.59 83 LEU A N 1
ATOM 704 C CA . LEU A 1 83 ? 25.864 41.789 125.209 1.00 15.98 83 LEU A CA 1
ATOM 705 C C . LEU A 1 83 ? 26.388 42.831 124.257 1.00 16.19 83 LEU A C 1
ATOM 706 O O . LEU A 1 83 ? 26.881 43.865 124.699 1.00 17.03 83 LEU A O 1
ATOM 711 N N . VAL A 1 84 ? 26.312 42.569 122.954 1.00 17.10 84 VAL A N 1
ATOM 712 C CA . VAL A 1 84 ? 26.641 43.613 121.998 1.00 13.65 84 VAL A CA 1
ATOM 713 C C . VAL A 1 84 ? 25.332 44.278 121.584 1.00 16.59 84 VAL A C 1
ATOM 714 O O . VAL A 1 84 ? 24.651 43.856 120.641 1.00 14.84 84 VAL A O 1
ATOM 718 N N . ALA A 1 85 ? 24.988 45.317 122.336 1.00 15.61 85 ALA A N 1
ATOM 719 C CA . ALA A 1 85 ? 23.680 45.937 122.263 1.00 17.28 85 ALA A CA 1
ATOM 720 C C . ALA A 1 85 ? 23.552 46.845 121.058 1.00 17.57 85 ALA A C 1
ATOM 721 O O . ALA A 1 85 ? 24.509 47.514 120.672 1.00 17.55 85 ALA A O 1
ATOM 723 N N . ARG A 1 86 ? 22.365 46.850 120.455 1.00 13.31 86 ARG A N 1
ATOM 724 C CA . ARG A 1 86 ? 22.019 47.888 119.502 1.00 13.21 86 ARG A CA 1
ATOM 725 C C . ARG A 1 86 ? 21.574 49.113 120.291 1.00 15.34 86 ARG A C 1
ATOM 726 O O . ARG A 1 86 ? 20.549 49.084 120.967 1.00 16.19 86 ARG A O 1
ATOM 734 N N . VAL A 1 87 ? 22.346 50.192 120.212 1.00 15.95 87 VAL A N 1
ATOM 735 C CA . VAL A 1 87 ? 22.009 51.420 120.941 1.00 13.66 87 VAL A CA 1
ATOM 736 C C . VAL A 1 87 ? 21.570 52.494 119.965 1.00 14.55 87 VAL A C 1
ATOM 737 O O . VAL A 1 87 ? 22.368 52.930 119.129 1.00 14.80 87 VAL A O 1
ATOM 741 N N . GLU A 1 88 ? 20.312 52.923 120.056 1.00 15.07 88 GLU A N 1
ATOM 742 C CA . GLU A 1 88 ? 19.829 53.958 119.146 1.00 14.78 88 GLU A CA 1
ATOM 743 C C . GLU A 1 88 ? 19.926 55.334 119.793 1.00 14.57 88 GLU A C 1
ATOM 744 O O . GLU A 1 88 ? 19.345 55.592 120.852 1.00 13.40 88 GLU A O 1
ATOM 750 N N . GLY A 1 89 ? 20.685 56.215 119.162 1.00 13.80 89 GLY A N 1
ATOM 751 C CA . GLY A 1 89 ? 20.838 57.547 119.698 1.00 14.70 89 GLY A CA 1
ATOM 752 C C . GLY A 1 89 ? 19.585 58.380 119.517 1.00 15.93 89 GLY A C 1
ATOM 753 O O . GLY A 1 89 ? 18.676 58.052 118.737 1.00 12.86 89 GLY A O 1
ATOM 754 N N . ASN A 1 90 ? 19.542 59.474 120.259 1.00 14.88 90 ASN A N 1
ATOM 755 C CA . ASN A 1 90 ? 18.543 60.500 120.054 1.00 15.70 90 ASN A CA 1
ATOM 756 C C . ASN A 1 90 ? 18.429 60.888 118.564 1.00 16.15 90 ASN A C 1
ATOM 757 O O . ASN A 1 90 ? 17.337 61.179 118.079 1.00 15.08 90 ASN A O 1
ATOM 762 N N . ASP A 1 91 ? 19.543 60.835 117.829 1.00 16.41 91 ASP A N 1
ATOM 763 C CA . ASP A 1 91 ? 19.537 61.223 116.417 1.00 16.04 91 ASP A CA 1
ATOM 764 C C . ASP A 1 91 ? 19.019 60.137 115.465 1.00 16.52 91 ASP A C 1
ATOM 765 O O . ASP A 1 91 ? 19.057 60.325 114.251 1.00 16.28 91 ASP A O 1
ATOM 770 N N . ARG A 1 92 ? 18.577 59.012 116.031 1.00 14.23 92 ARG A N 1
ATOM 771 C CA . ARG A 1 92 ? 17.967 57.874 115.304 1.00 14.96 92 ARG A CA 1
ATOM 772 C C . ARG A 1 92 ? 18.951 56.953 114.587 1.00 15.12 92 ARG A C 1
ATOM 773 O O . ARG A 1 92 ? 18.529 55.992 113.948 1.00 15.17 92 ARG A O 1
ATOM 781 N N . LYS A 1 93 ? 20.247 57.223 114.704 1.00 15.33 93 LYS A N 1
ATOM 782 C CA . LYS A 1 93 ? 21.245 56.263 114.249 1.00 16.39 93 LYS A CA 1
ATOM 783 C C . LYS A 1 93 ? 21.561 55.256 115.352 1.00 16.50 93 LYS A C 1
ATOM 784 O O . LYS A 1 93 ? 21.665 55.630 116.520 1.00 17.33 93 LYS A O 1
ATOM 790 N N . SER A 1 94 ? 21.707 53.981 114.989 1.00 14.19 94 SER A N 1
ATOM 791 C CA . SER A 1 94 ? 22.126 52.982 115.966 1.00 14.23 94 SER A CA 1
ATOM 792 C C . SER A 1 94 ? 23.629 52.752 115.893 1.00 17.12 94 SER A C 1
ATOM 793 O O . SER A 1 94 ? 24.255 52.998 114.863 1.00 17.76 94 SER A O 1
ATOM 796 N N . PHE A 1 95 ? 24.194 52.301 117.004 1.00 16.21 95 PHE A N 1
ATOM 797 C CA . PHE A 1 95 ? 25.585 51.875 117.066 1.00 14.65 95 PHE A CA 1
ATOM 798 C C . PHE A 1 95 ? 25.702 50.743 118.079 1.00 19.19 95 PHE A C 1
ATOM 799 O O . PHE A 1 95 ? 24.812 50.559 118.913 1.00 16.11 95 PHE A O 1
ATOM 807 N N . PHE A 1 96 ? 26.791 49.980 118.007 1.00 16.72 96 PHE A N 1
ATOM 808 C CA . PHE A 1 96 ? 27.004 48.887 118.951 1.00 17.78 96 PHE A CA 1
ATOM 809 C C . PHE A 1 96 ? 27.760 49.350 120.197 1.00 15.56 96 PHE A C 1
ATOM 810 O O . PHE A 1 96 ? 28.656 50.194 120.122 1.00 16.22 96 PHE A O 1
ATOM 818 N N . ALA A 1 97 ? 27.366 48.809 121.341 1.00 16.64 97 ALA A N 1
ATOM 819 C CA . ALA A 1 97 ? 28.087 49.002 122.592 1.00 18.16 97 ALA A CA 1
ATOM 820 C C . ALA A 1 97 ? 28.007 47.726 123.415 1.00 15.43 97 ALA A C 1
ATOM 821 O O . ALA A 1 97 ? 26.973 47.048 123.445 1.00 16.39 97 ALA A O 1
ATOM 823 N N . VAL A 1 98 ? 29.100 47.399 124.089 1.00 15.91 98 VAL A N 1
ATOM 824 C CA . VAL A 1 98 ? 29.165 46.155 124.842 1.00 15.81 98 VAL A CA 1
ATOM 825 C C . VAL A 1 98 ? 28.870 46.373 126.314 1.00 16.75 98 VAL A C 1
ATOM 826 O O . VAL A 1 98 ? 29.447 47.265 126.939 1.00 14.55 98 VAL A O 1
ATOM 830 N N . ALA A 1 99 ? 27.968 45.563 126.866 1.00 19.80 99 ALA A N 1
ATOM 831 C CA . ALA A 1 99 ? 27.762 45.548 128.313 1.00 18.96 99 ALA A CA 1
ATOM 832 C C . ALA A 1 99 ? 28.090 44.163 128.854 1.00 18.60 99 ALA A C 1
ATOM 833 O O . ALA A 1 99 ? 27.860 43.168 128.182 1.00 16.79 99 ALA A O 1
ATOM 835 N N . GLU A 1 100 ? 28.642 44.104 130.062 1.00 16.04 100 GLU A N 1
ATOM 836 C CA . GLU A 1 100 ? 29.032 42.832 130.665 1.00 17.26 100 GLU A CA 1
ATOM 837 C C . GLU A 1 100 ? 28.483 42.687 132.072 1.00 19.19 100 GLU A C 1
ATOM 838 O O . GLU A 1 100 ? 28.300 43.677 132.770 1.00 17.36 100 GLU A O 1
ATOM 844 N N . SER A 1 101 ? 28.262 41.444 132.489 1.00 17.12 101 SER A N 1
ATOM 845 C CA . SER A 1 101 ? 27.947 41.143 133.880 1.00 17.85 101 SER A CA 1
ATOM 846 C C . SER A 1 101 ? 28.479 39.763 134.232 1.00 17.22 101 SER A C 1
ATOM 847 O O . SER A 1 101 ? 28.714 38.943 133.343 1.00 17.96 101 SER A O 1
ATOM 850 N N . ASP A 1 102 ? 28.664 39.495 135.524 1.00 16.85 102 ASP A N 1
ATOM 851 C CA . ASP A 1 102 ? 29.011 38.138 135.943 1.00 18.79 102 ASP A CA 1
ATOM 852 C C . ASP A 1 102 ? 27.744 37.316 136.190 1.00 17.51 102 ASP A C 1
ATOM 853 O O . ASP A 1 102 ? 27.824 36.152 136.567 1.00 19.37 102 ASP A O 1
ATOM 858 N N . LYS A 1 103 ? 26.581 37.927 135.956 1.00 17.89 103 LYS A N 1
ATOM 859 C CA . LYS A 1 103 ? 25.275 37.258 136.053 1.00 17.02 103 LYS A CA 1
ATOM 860 C C . LYS A 1 103 ? 24.501 37.443 134.746 1.00 17.08 103 LYS A C 1
ATOM 861 O O . LYS A 1 103 ? 24.613 38.478 134.110 1.00 16.84 103 LYS A O 1
ATOM 867 N N . GLY A 1 104 ? 23.704 36.455 134.353 1.00 16.13 104 GLY A N 1
ATOM 868 C CA . GLY A 1 104 ? 23.042 36.514 133.060 1.00 19.08 104 GLY A CA 1
ATOM 869 C C . GLY A 1 104 ? 21.784 37.369 133.014 1.00 18.04 104 GLY A C 1
ATOM 870 O O . GLY A 1 104 ? 21.261 37.654 131.930 1.00 17.77 104 GLY A O 1
ATOM 871 N N . THR A 1 105 ? 21.306 37.787 134.187 1.00 19.78 105 THR A N 1
ATOM 872 C CA . THR A 1 105 ? 19.953 38.327 134.331 1.00 16.66 105 THR A CA 1
ATOM 873 C C . THR A 1 105 ? 19.898 39.713 134.964 1.00 18.87 105 THR A C 1
ATOM 874 O O . THR A 1 105 ? 18.822 40.274 135.119 1.00 17.33 105 THR A O 1
ATOM 878 N N . GLU A 1 106 ? 21.055 40.246 135.338 1.00 15.74 106 GLU A N 1
ATOM 879 C CA . GLU A 1 106 ? 21.137 41.526 136.022 1.00 16.87 106 GLU A CA 1
ATOM 880 C C . GLU A 1 106 ? 22.576 41.999 136.103 1.00 16.91 106 GLU A C 1
ATOM 881 O O . GLU A 1 106 ? 23.510 41.233 135.849 1.00 18.88 106 GLU A O 1
ATOM 887 N N . GLY A 1 107 ? 22.750 43.263 136.466 1.00 16.20 107 GLY A N 1
ATOM 888 C CA . GLY A 1 107 ? 24.068 43.785 136.754 1.00 18.21 107 GLY A CA 1
ATOM 889 C C . GLY A 1 107 ? 24.891 44.153 135.539 1.00 20.24 107 GLY A C 1
ATOM 890 O O . GLY A 1 107 ? 26.091 44.370 135.666 1.00 18.73 107 GLY A O 1
ATOM 891 N N . PHE A 1 108 ? 24.263 44.241 134.368 1.00 15.83 108 PHE A N 1
ATOM 892 C CA . PHE A 1 108 ? 25.009 44.585 133.161 1.00 16.06 108 PHE A CA 1
ATOM 893 C C . PHE A 1 108 ? 25.501 46.025 133.188 1.00 19.15 108 PHE A C 1
ATOM 894 O O . PHE A 1 108 ? 24.751 46.934 133.527 1.00 19.38 108 PHE A O 1
ATOM 902 N N . ARG A 1 109 ? 26.776 46.213 132.850 1.00 18.40 109 ARG A N 1
ATOM 903 C CA . ARG A 1 109 ? 27.394 47.543 132.782 1.00 18.69 109 ARG A CA 1
ATOM 904 C C . ARG A 1 109 ? 28.150 47.702 131.477 1.00 15.56 109 ARG A C 1
ATOM 905 O O . ARG A 1 109 ? 28.859 46.788 131.067 1.00 17.52 109 ARG A O 1
ATOM 913 N N . PHE A 1 110 ? 28.008 48.852 130.828 1.00 16.64 110 PHE A N 1
ATOM 914 C CA . PHE A 1 110 ? 28.702 49.087 129.560 1.00 16.27 110 PHE A CA 1
ATOM 915 C C . PHE A 1 110 ? 30.185 49.296 129.757 1.00 21.11 110 PHE A C 1
ATOM 916 O O . PHE A 1 110 ? 30.612 49.797 130.794 1.00 19.54 110 PHE A O 1
ATOM 924 N N . ARG A 1 111 ? 30.964 48.896 128.758 1.00 16.76 111 ARG A N 1
ATOM 925 C CA . ARG A 1 111 ? 32.402 49.131 128.746 1.00 16.47 111 ARG A CA 1
ATOM 926 C C . ARG A 1 111 ? 32.704 50.629 128.671 1.00 18.42 111 ARG A C 1
ATOM 927 O O . ARG A 1 111 ? 31.792 51.452 128.611 1.00 18.16 111 ARG A O 1
ATOM 935 N N . GLN A 1 112 ? 33.986 50.975 128.668 1.00 19.41 112 GLN A N 1
ATOM 936 C CA . GLN A 1 112 ? 34.402 52.379 128.693 1.00 20.73 112 GLN A CA 1
ATOM 937 C C . GLN A 1 112 ? 33.931 53.173 127.477 1.00 19.39 112 GLN A C 1
ATOM 938 O O . GLN A 1 112 ? 33.565 54.348 127.593 1.00 21.46 112 GLN A O 1
ATOM 944 N N . TYR A 1 113 ? 33.947 52.535 126.312 1.00 19.79 113 TYR A N 1
ATOM 945 C CA . TYR A 1 113 ? 33.526 53.186 125.068 1.00 18.24 113 TYR A CA 1
ATOM 946 C C . TYR A 1 113 ? 32.583 52.292 124.277 1.00 19.02 113 TYR A C 1
ATOM 947 O O . TYR A 1 113 ? 32.608 51.073 124.454 1.00 19.73 113 TYR A O 1
ATOM 956 N N . PRO A 1 114 ? 31.766 52.888 123.389 1.00 17.29 114 PRO A N 1
ATOM 957 C CA . PRO A 1 114 ? 31.006 52.064 122.439 1.00 17.14 114 PRO A 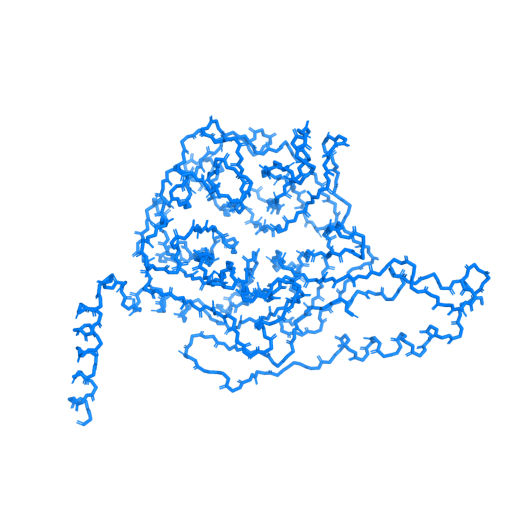CA 1
ATOM 958 C C . PRO A 1 114 ? 31.945 51.434 121.417 1.00 18.56 114 PRO A C 1
ATOM 959 O O . PRO A 1 114 ? 33.155 51.652 121.472 1.00 19.88 114 PRO A O 1
ATOM 963 N N . VAL A 1 115 ? 31.389 50.659 120.495 1.00 18.36 115 VAL A N 1
ATOM 964 C CA . VAL A 1 115 ? 32.185 49.925 119.535 1.00 16.34 115 VAL A CA 1
ATOM 965 C C . VAL A 1 115 ? 32.588 50.801 118.370 1.00 19.87 115 VAL A C 1
ATOM 966 O O . VAL A 1 115 ? 31.735 51.409 117.731 1.00 16.98 115 VAL A O 1
ATOM 970 N N . CYS A 1 116 ? 33.894 50.875 118.105 1.00 18.65 116 CYS A N 1
ATOM 971 C CA . CYS A 1 116 ? 34.376 51.465 116.857 1.00 21.07 116 CYS A CA 1
ATOM 972 C C . CYS A 1 116 ? 34.419 50.389 115.786 1.00 20.92 116 CYS A C 1
ATOM 973 O O . CYS A 1 116 ? 35.295 49.519 115.788 1.00 23.29 116 CYS A O 1
ATOM 976 N N . LEU A 1 117 ? 33.445 50.457 114.884 1.00 21.34 117 LEU A N 1
ATOM 977 C CA . LEU A 1 117 ? 33.325 49.525 113.771 1.00 21.06 117 LEU A CA 1
ATOM 978 C C . LEU A 1 117 ? 33.665 50.253 112.466 1.00 17.10 117 LEU A C 1
ATOM 979 O O . LEU A 1 117 ? 32.897 51.115 112.017 1.00 21.95 117 LEU A O 1
ATOM 984 N N . PRO A 1 118 ? 34.821 49.923 111.862 1.00 22.61 118 PRO A N 1
ATOM 985 C CA . PRO A 1 118 ? 35.239 50.596 110.627 1.00 23.29 118 PRO A CA 1
ATOM 986 C C . PRO A 1 118 ? 34.193 50.474 109.513 1.00 19.56 118 PRO A C 1
ATOM 987 O O . PRO A 1 118 ? 33.665 49.384 109.300 1.00 21.58 118 PRO A O 1
ATOM 991 N N . ALA A 1 119 ? 33.898 51.582 108.836 1.00 20.97 119 ALA A N 1
ATOM 992 C CA . ALA A 1 119 ? 33.006 51.592 107.679 1.00 18.70 119 ALA A CA 1
ATOM 993 C C . ALA A 1 119 ? 33.780 51.232 106.417 1.00 22.62 119 ALA A C 1
ATOM 994 O O . ALA A 1 119 ? 34.968 51.536 106.299 1.00 24.31 119 ALA A O 1
ATOM 996 N N . LEU A 1 120 ? 33.121 50.584 105.470 1.00 21.90 120 LEU A N 1
ATOM 997 C CA . LEU A 1 120 ? 33.796 50.251 104.228 1.00 20.75 120 LEU A CA 1
ATOM 998 C C . LEU A 1 120 ? 33.568 51.329 103.188 1.00 23.38 120 LEU A C 1
ATOM 999 O O . LEU A 1 120 ? 34.457 51.642 102.409 1.00 22.74 120 LEU A O 1
ATOM 1004 N N . THR A 1 121 ? 32.357 51.868 103.156 1.00 21.85 121 THR A N 1
ATOM 1005 C CA . THR A 1 121 ? 32.012 52.893 102.181 1.00 21.76 121 THR A CA 1
ATOM 1006 C C . THR A 1 121 ? 31.594 54.160 102.918 1.00 26.14 121 THR A C 1
ATOM 1007 O O . THR A 1 121 ? 31.435 54.146 104.138 1.00 24.25 121 THR A O 1
ATOM 1011 N N . ASP A 1 122 ? 31.426 55.259 102.194 1.00 23.96 122 ASP A N 1
ATOM 1012 C CA . ASP A 1 122 ? 31.129 56.529 102.850 1.00 25.29 122 ASP A CA 1
ATOM 1013 C C . ASP A 1 122 ? 29.626 56.775 102.995 1.00 24.36 122 ASP A C 1
ATOM 1014 O O . ASP A 1 122 ? 29.210 57.866 103.393 1.00 26.26 122 ASP A O 1
ATOM 1019 N N . ASP A 1 123 ? 28.816 55.768 102.672 1.00 22.14 123 ASP A N 1
ATOM 1020 C CA . ASP A 1 123 ? 27.368 55.930 102.728 1.00 22.74 123 ASP A CA 1
ATOM 1021 C C . ASP A 1 123 ? 26.693 54.862 103.590 1.00 19.15 123 ASP A C 1
ATOM 1022 O O . ASP A 1 123 ? 25.533 54.520 103.370 1.00 18.51 123 ASP A O 1
ATOM 1027 N N . GLU A 1 124 ? 27.415 54.352 104.583 1.00 20.45 124 GLU A N 1
ATOM 1028 C CA . GLU A 1 124 ? 26.814 53.428 105.540 1.00 18.51 124 GLU A CA 1
ATOM 1029 C C . GLU A 1 124 ? 26.082 54.245 106.600 1.00 14.14 124 GLU A C 1
ATOM 1030 O O . GLU A 1 124 ? 26.689 54.777 107.514 1.00 18.75 124 GLU A O 1
ATOM 1036 N N . THR A 1 125 ? 24.769 54.345 106.464 1.00 17.72 125 THR A N 1
ATOM 1037 C CA . THR A 1 125 ? 24.006 55.207 107.358 1.00 16.03 125 THR A CA 1
ATOM 1038 C C . THR A 1 125 ? 23.717 54.523 108.697 1.00 13.72 125 THR A C 1
ATOM 1039 O O . THR A 1 125 ? 23.854 55.145 109.742 1.00 14.87 125 THR A O 1
ATOM 1043 N N . ASN A 1 126 ? 23.342 53.247 108.679 1.00 16.53 126 ASN A N 1
ATOM 1044 C CA . ASN A 1 126 ? 23.063 52.540 109.928 1.00 16.57 126 ASN A CA 1
ATOM 1045 C C . ASN A 1 126 ? 23.670 51.137 109.955 1.00 15.58 126 ASN A C 1
ATOM 1046 O O . ASN A 1 126 ? 23.793 50.486 108.926 1.00 16.28 126 ASN A O 1
ATOM 1051 N N . VAL A 1 127 ? 24.034 50.674 111.145 1.00 14.52 127 VAL A N 1
ATOM 1052 C CA . VAL A 1 127 ? 24.399 49.280 111.330 1.00 15.45 127 VAL A CA 1
ATOM 1053 C C . VAL A 1 127 ? 23.604 48.776 112.531 1.00 19.14 127 VAL A C 1
ATOM 1054 O O . VAL A 1 127 ? 23.382 49.528 113.488 1.00 15.85 127 VAL A O 1
ATOM 1058 N N . TYR A 1 128 ? 23.131 47.530 112.474 1.00 14.29 128 TYR A N 1
ATOM 1059 C CA . TYR A 1 128 ? 22.316 47.020 113.573 1.00 14.11 128 TYR A CA 1
ATOM 1060 C C . TYR A 1 128 ? 22.197 45.504 113.657 1.00 16.30 128 TYR A C 1
ATOM 1061 O O . TYR A 1 128 ? 22.590 44.786 112.740 1.00 17.02 128 TYR A O 1
ATOM 1070 N N . ASP A 1 129 ? 21.662 45.049 114.795 1.00 15.02 129 ASP A N 1
ATOM 1071 C CA . ASP A 1 129 ? 21.272 43.668 115.029 1.00 16.05 129 ASP A CA 1
ATOM 1072 C C . ASP A 1 129 ? 22.394 42.677 114.747 1.00 15.12 129 ASP A C 1
ATOM 1073 O O . ASP A 1 129 ? 22.265 41.848 113.859 1.00 16.59 129 ASP A O 1
ATOM 1078 N N . MET A 1 130 ? 23.488 42.764 115.502 1.00 13.33 130 MET A N 1
ATOM 1079 C CA . MET A 1 130 ? 24.623 41.871 115.285 1.00 15.59 130 MET A CA 1
ATOM 1080 C C . MET A 1 130 ? 24.377 40.485 115.904 1.00 15.38 130 MET A C 1
ATOM 1081 O O . MET A 1 130 ? 23.971 40.389 117.062 1.00 15.79 130 MET A O 1
ATOM 1086 N N . ARG A 1 131 ? 24.596 39.420 115.128 1.00 13.67 131 ARG A N 1
ATOM 1087 C CA . ARG A 1 131 ? 24.655 38.053 115.671 1.00 12.94 131 ARG A CA 1
ATOM 1088 C C . ARG A 1 131 ? 26.126 37.656 115.859 1.00 15.56 131 ARG A C 1
ATOM 1089 O O . ARG A 1 131 ? 26.926 37.798 114.932 1.00 16.56 131 ARG A O 1
ATOM 1097 N N . LEU A 1 132 ? 26.471 37.180 117.053 1.00 14.88 132 LEU A N 1
ATOM 1098 C CA . LEU A 1 132 ? 27.846 36.796 117.382 1.00 16.90 132 LEU A CA 1
ATOM 1099 C C . LEU A 1 132 ? 28.049 35.293 117.276 1.00 17.18 132 LEU A C 1
ATOM 1100 O O . LEU A 1 132 ? 27.241 34.513 117.762 1.00 17.63 132 LEU A O 1
ATOM 1105 N N . THR A 1 133 ? 29.151 34.901 116.656 1.00 17.33 133 THR A N 1
ATOM 1106 C CA . THR A 1 133 ? 29.448 33.500 116.442 1.00 16.41 133 THR A CA 1
ATOM 1107 C C . THR A 1 133 ? 30.858 33.206 116.946 1.00 20.89 133 THR A C 1
ATOM 1108 O O . THR A 1 133 ? 31.816 33.805 116.470 1.00 17.94 133 THR A O 1
ATOM 1112 N N . GLN A 1 134 ? 30.972 32.312 117.923 1.00 18.70 134 GLN A N 1
ATOM 1113 C CA . GLN A 1 134 ? 32.275 31.793 118.332 1.00 19.19 134 GLN A CA 1
ATOM 1114 C C . GLN A 1 134 ? 32.630 30.674 117.367 1.00 19.18 134 GLN A C 1
ATOM 1115 O O . GLN A 1 134 ? 32.172 29.551 117.534 1.00 20.58 134 GLN A O 1
ATOM 1121 N N . HIS A 1 135 ? 33.421 30.986 116.343 1.00 21.13 135 HIS A N 1
ATOM 1122 C CA . HIS A 1 135 ? 33.638 30.044 115.243 1.00 19.97 135 HIS A CA 1
ATOM 1123 C C . HIS A 1 135 ? 34.793 29.091 115.530 1.00 22.31 135 HIS A C 1
ATOM 1124 O O . HIS A 1 135 ? 35.734 29.440 116.252 1.00 20.28 135 HIS A O 1
ATOM 1131 N N . GLU A 1 136 ? 34.734 27.895 114.954 1.00 22.67 136 GLU A N 1
ATOM 1132 C CA . GLU A 1 136 ? 35.777 26.911 115.205 1.00 24.60 136 GLU A CA 1
ATOM 1133 C C . GLU A 1 136 ? 37.106 27.327 114.577 1.00 22.76 136 GLU A C 1
ATOM 1134 O O . GLU A 1 136 ? 38.142 26.756 114.902 1.00 24.30 136 GLU A O 1
ATOM 1140 N N . ASP A 1 137 ? 37.091 28.329 113.704 1.00 21.41 137 ASP A N 1
ATOM 1141 C CA . ASP A 1 137 ? 38.341 28.809 113.129 1.00 22.36 137 ASP A CA 1
ATOM 1142 C C . ASP A 1 137 ? 39.090 29.701 114.122 1.00 22.35 137 ASP A C 1
ATOM 1143 O O . ASP A 1 137 ? 40.159 30.205 113.812 1.00 24.64 137 ASP A O 1
ATOM 1148 N N . GLY A 1 138 ? 38.523 29.893 115.312 1.00 21.37 138 GLY A N 1
ATOM 1149 C CA . GLY A 1 138 ? 39.213 30.618 116.367 1.00 24.94 138 GLY A CA 1
ATOM 1150 C C . GLY A 1 138 ? 38.837 32.085 116.531 1.00 25.42 138 GLY A C 1
ATOM 1151 O O . GLY A 1 138 ? 39.284 32.742 117.476 1.00 23.73 138 GLY A O 1
ATOM 1152 N N . TRP A 1 139 ? 38.015 32.599 115.621 1.00 19.78 139 TRP A N 1
ATOM 1153 C CA . TRP A 1 139 ? 37.567 33.990 115.685 1.00 21.17 139 TRP A CA 1
ATOM 1154 C C . TRP A 1 139 ? 36.159 34.117 116.258 1.00 18.86 139 TRP A C 1
ATOM 1155 O O . TRP A 1 139 ? 35.357 33.193 116.159 1.00 18.47 139 TRP A O 1
ATOM 1166 N N . ILE A 1 140 ? 35.874 35.266 116.861 1.00 18.66 140 ILE A N 1
ATOM 1167 C CA . ILE A 1 140 ? 34.497 35.704 117.065 1.00 20.29 140 ILE A CA 1
ATOM 1168 C C . ILE A 1 140 ? 34.061 36.546 115.871 1.00 18.13 140 ILE A C 1
ATOM 1169 O O . ILE A 1 140 ? 34.706 37.546 115.543 1.00 20.29 140 ILE A O 1
ATOM 1174 N N . TYR A 1 141 ? 32.981 36.142 115.212 1.00 17.68 141 TYR A N 1
ATOM 1175 C CA . TYR A 1 141 ? 32.436 36.917 114.099 1.00 17.38 141 TYR A CA 1
ATOM 1176 C C . TYR A 1 141 ? 31.183 37.648 114.524 1.00 17.36 141 TYR A C 1
ATOM 1177 O O . TYR A 1 141 ? 30.373 37.113 115.267 1.00 17.06 141 TYR A O 1
ATOM 1186 N N . GLY A 1 142 ? 31.050 38.885 114.070 1.00 16.70 142 GLY A N 1
ATOM 1187 C CA . GLY A 1 142 ? 29.799 39.606 114.195 1.00 16.62 142 GLY A CA 1
ATOM 1188 C C . GLY A 1 142 ? 29.197 39.754 112.811 1.00 16.98 142 GLY A C 1
ATOM 1189 O O . GLY A 1 142 ? 29.857 40.253 111.892 1.00 18.26 142 GLY A O 1
ATOM 1190 N N . VAL A 1 143 ? 27.963 39.293 112.647 1.00 15.47 143 VAL A N 1
ATOM 1191 C CA . VAL A 1 143 ? 27.257 39.483 111.389 1.00 18.14 143 VAL A CA 1
ATOM 1192 C C . VAL A 1 143 ? 26.061 40.400 111.642 1.00 17.01 143 VAL A C 1
ATOM 1193 O O . VAL A 1 143 ? 25.202 40.106 112.482 1.00 16.63 143 VAL A O 1
ATOM 1197 N N . PHE A 1 144 ? 26.011 41.506 110.910 1.00 15.69 144 PHE A N 1
ATOM 1198 C CA . PHE A 1 144 ? 25.084 42.585 111.234 1.00 16.99 144 PHE A CA 1
ATOM 1199 C C . PHE A 1 144 ? 24.454 43.178 109.981 1.00 18.58 144 PHE A C 1
ATOM 1200 O O . PHE A 1 144 ? 24.889 42.902 108.863 1.00 20.48 144 PHE A O 1
ATOM 1208 N N . CYS A 1 145 ? 23.420 43.991 110.166 1.00 16.71 145 CYS A N 1
ATOM 1209 C CA . CYS A 1 145 ? 22.791 44.656 109.037 1.00 16.44 145 CYS A CA 1
ATOM 1210 C C . CYS A 1 145 ? 23.482 45.985 108.742 1.00 17.83 145 CYS A C 1
ATOM 1211 O O . CYS A 1 145 ? 23.782 46.756 109.653 1.00 15.45 145 CYS A O 1
ATOM 1214 N N . VAL A 1 146 ? 23.742 46.227 107.460 1.00 15.89 146 VAL A N 1
ATOM 1215 C CA . VAL A 1 146 ? 24.309 47.476 106.975 1.00 14.96 146 VAL A CA 1
ATOM 1216 C C . VAL A 1 146 ? 23.254 48.103 106.091 1.00 15.08 146 VAL A C 1
ATOM 1217 O O . VAL A 1 146 ? 22.796 47.470 105.142 1.00 16.70 146 VAL A O 1
ATOM 1221 N N . GLU A 1 147 ? 22.850 49.327 106.411 1.00 16.04 147 GLU A N 1
ATOM 1222 C CA . GLU A 1 147 ? 21.804 50.001 105.649 1.00 15.32 147 GLU A CA 1
ATOM 1223 C C . GLU A 1 147 ? 22.306 51.275 104.989 1.00 17.67 147 GLU A C 1
ATOM 1224 O O . GLU A 1 147 ? 22.949 52.115 105.630 1.00 14.99 147 GLU A O 1
ATOM 1230 N N . LYS A 1 148 ? 21.984 51.410 103.704 1.00 15.91 148 LYS A N 1
ATOM 1231 C CA . LYS A 1 148 ? 22.380 52.558 102.899 1.00 19.24 148 LYS A CA 1
ATOM 1232 C C . LYS A 1 148 ? 21.155 53.139 102.210 1.00 18.43 148 LYS A C 1
ATOM 1233 O O . LYS A 1 148 ? 20.226 52.406 101.882 1.00 20.31 148 LYS A O 1
ATOM 1239 N N . SER A 1 149 ? 21.149 54.450 101.993 1.00 17.79 149 SER A N 1
ATOM 1240 C CA . SER A 1 149 ? 20.137 55.068 101.153 1.00 19.01 149 SER A CA 1
ATOM 1241 C C . SER A 1 149 ? 20.140 54.423 99.772 1.00 21.96 149 SER A C 1
ATOM 1242 O O . SER A 1 149 ? 21.203 54.132 99.232 1.00 22.77 149 SER A O 1
ATOM 1245 N N . ALA A 1 150 ? 18.957 54.202 99.209 1.00 22.14 150 ALA A N 1
ATOM 1246 C CA . ALA A 1 150 ? 18.850 53.648 97.865 1.00 23.74 150 ALA A CA 1
ATOM 1247 C C . ALA A 1 150 ? 19.175 54.724 96.831 1.00 31.23 150 ALA A C 1
ATOM 1248 O O . ALA A 1 150 ? 19.479 54.419 95.675 1.00 30.99 150 ALA A O 1
ATOM 1250 N N . GLY A 1 151 ? 19.113 55.986 97.255 1.00 25.23 151 GLY A N 1
ATOM 1251 C CA . GLY A 1 151 ? 19.469 57.095 96.387 1.00 28.57 151 GLY A CA 1
ATOM 1252 C C . GLY A 1 151 ? 18.415 57.423 95.347 1.00 32.67 151 GLY A C 1
ATOM 1253 O O . GLY A 1 151 ? 18.729 57.975 94.294 1.00 33.77 151 GLY A O 1
ATOM 1254 N N . THR A 1 152 ? 17.162 57.085 95.636 1.00 34.23 152 THR A N 1
ATOM 1255 C CA . THR A 1 152 ? 16.071 57.380 94.716 1.00 33.01 152 THR A CA 1
ATOM 1256 C C . THR A 1 152 ? 15.329 58.644 95.141 1.00 37.09 152 THR A C 1
ATOM 1257 O O . THR A 1 152 ? 15.728 59.324 96.086 1.00 35.25 152 THR A O 1
ATOM 1261 N N . ALA A 1 153 ? 14.250 58.960 94.431 1.00 36.47 153 ALA A N 1
ATOM 1262 C CA . ALA A 1 153 ? 13.418 60.101 94.786 1.00 37.82 153 ALA A CA 1
ATOM 1263 C C . ALA A 1 153 ? 12.721 59.861 96.124 1.00 33.54 153 ALA A C 1
ATOM 1264 O O . ALA A 1 153 ? 12.469 60.799 96.879 1.00 37.10 153 ALA A O 1
ATOM 1266 N N . ASP A 1 154 ? 12.407 58.601 96.408 1.00 32.45 154 ASP A N 1
ATOM 1267 C CA . ASP A 1 154 ? 11.804 58.238 97.683 1.00 29.06 154 ASP A CA 1
ATOM 1268 C C . ASP A 1 154 ? 12.864 58.302 98.776 1.00 33.22 154 ASP A C 1
ATOM 1269 O O . ASP A 1 154 ? 13.732 57.435 98.859 1.00 26.44 154 ASP A O 1
ATOM 1274 N N . LEU A 1 155 ? 12.771 59.312 99.631 1.00 26.89 155 LEU A N 1
ATOM 1275 C CA . LEU A 1 155 ? 13.810 59.566 100.622 1.00 28.61 155 LEU A CA 1
ATOM 1276 C C . LEU A 1 155 ? 13.973 58.417 101.609 1.00 27.35 155 LEU A C 1
ATOM 1277 O O . LEU A 1 155 ? 15.056 58.201 102.148 1.00 25.53 155 LEU A O 1
ATOM 1282 N N . SER A 1 156 ? 12.890 57.682 101.841 1.00 26.33 156 SER A N 1
ATOM 1283 C CA . SER A 1 156 ? 12.893 56.618 102.830 1.00 25.75 156 SER A CA 1
ATOM 1284 C C . SER A 1 156 ? 13.357 55.283 102.243 1.00 25.67 156 SER A C 1
ATOM 1285 O O . SER A 1 156 ? 13.512 54.305 102.965 1.00 28.10 156 SER A O 1
ATOM 1288 N N . GLU A 1 157 ? 13.601 55.242 100.939 1.00 23.59 157 GLU A N 1
ATOM 1289 C CA . GLU A 1 157 ? 13.953 53.982 100.304 1.00 26.76 157 GLU A CA 1
ATOM 1290 C C . GLU A 1 157 ? 15.400 53.605 100.636 1.00 24.89 157 GLU A C 1
ATOM 1291 O O . GLU A 1 157 ? 16.327 54.393 100.425 1.00 23.82 157 GLU A O 1
ATOM 1297 N N . ALA A 1 158 ? 15.585 52.405 101.182 1.00 26.00 158 ALA A N 1
ATOM 1298 C CA . ALA A 1 158 ? 16.893 51.993 101.679 1.00 22.47 158 ALA A CA 1
ATOM 1299 C C . ALA A 1 158 ? 17.249 50.583 101.239 1.00 21.84 158 ALA A C 1
ATOM 1300 O O . ALA A 1 158 ? 16.389 49.809 100.849 1.00 19.58 158 ALA A O 1
ATOM 1302 N N . VAL A 1 159 ? 18.531 50.256 101.338 1.00 20.86 159 VAL A N 1
ATOM 1303 C CA . VAL A 1 159 ? 19.037 48.955 100.926 1.00 21.91 159 VAL A CA 1
ATOM 1304 C C . VAL A 1 159 ? 19.813 48.277 102.058 1.00 20.67 159 VAL A C 1
ATOM 1305 O O . VAL A 1 159 ? 20.682 48.887 102.674 1.00 20.79 159 VAL A O 1
ATOM 1309 N N . ALA A 1 160 ? 19.491 47.019 102.326 1.00 18.55 160 ALA A N 1
ATOM 1310 C CA . ALA A 1 160 ? 20.137 46.280 103.403 1.00 15.55 160 ALA A CA 1
ATOM 1311 C C . ALA A 1 160 ? 21.103 45.232 102.875 1.00 18.20 160 ALA A C 1
ATOM 1312 O O . ALA A 1 160 ? 20.829 44.556 101.882 1.00 18.40 160 ALA A O 1
ATOM 1314 N N . SER A 1 161 ? 22.233 45.088 103.555 1.00 18.50 161 SER A N 1
ATOM 1315 C CA . SER A 1 161 ? 23.176 44.021 103.237 1.00 18.36 161 SER A CA 1
ATOM 1316 C C . SER A 1 161 ? 23.743 43.460 104.535 1.00 19.28 161 SER A C 1
ATOM 1317 O O . SER A 1 161 ? 23.517 44.017 105.614 1.00 18.35 161 SER A O 1
ATOM 1320 N N . ALA A 1 162 ? 24.456 42.345 104.449 1.00 16.29 162 ALA A N 1
ATOM 1321 C CA . ALA A 1 162 ? 25.028 41.748 105.643 1.00 16.05 162 ALA A CA 1
ATOM 1322 C C . ALA A 1 162 ? 26.495 42.115 105.785 1.00 20.45 162 ALA A C 1
ATOM 1323 O O . ALA A 1 162 ? 27.315 41.780 104.933 1.00 20.90 162 ALA A O 1
ATOM 1325 N N . GLY A 1 163 ? 26.819 42.819 106.861 1.00 15.33 163 GLY A N 1
ATOM 1326 C CA . GLY A 1 163 ? 28.197 43.116 107.177 1.00 18.22 163 GLY A CA 1
ATOM 1327 C C . GLY A 1 163 ? 28.792 41.991 107.997 1.00 19.85 163 GLY A C 1
ATOM 1328 O O . GLY A 1 163 ? 28.079 41.271 108.709 1.00 17.68 163 GLY A O 1
ATOM 1329 N N . ILE A 1 164 ? 30.104 41.836 107.872 1.00 16.60 164 ILE A N 1
ATOM 1330 C CA . ILE A 1 164 ? 30.860 40.826 108.591 1.00 15.56 164 ILE A CA 1
ATOM 1331 C C . ILE A 1 164 ? 32.104 41.454 109.196 1.00 19.79 164 ILE A C 1
ATOM 1332 O O . ILE A 1 164 ? 32.877 42.113 108.497 1.00 18.73 164 ILE A O 1
ATOM 1337 N N . ALA A 1 165 ? 32.305 41.240 110.491 1.00 17.57 165 ALA A N 1
ATOM 1338 C CA . ALA A 1 165 ? 33.510 41.713 111.156 1.00 18.83 165 ALA A CA 1
ATOM 1339 C C . ALA A 1 165 ? 33.982 40.664 112.147 1.00 17.96 165 ALA A C 1
ATOM 1340 O O . ALA A 1 165 ? 33.180 39.891 112.655 1.00 18.22 165 ALA A O 1
ATOM 1342 N N . ARG A 1 166 ? 35.283 40.625 112.426 1.00 18.48 166 ARG A N 1
ATOM 1343 C CA . ARG A 1 166 ? 35.763 39.669 113.410 1.00 19.21 166 ARG A CA 1
ATOM 1344 C C . ARG A 1 166 ? 36.664 40.284 114.463 1.00 19.46 166 ARG A C 1
ATOM 1345 O O . ARG A 1 166 ? 37.249 41.353 114.261 1.00 18.33 166 ARG A O 1
ATOM 1353 N N . THR A 1 167 ? 36.772 39.581 115.591 1.00 19.15 167 THR A N 1
ATOM 1354 C CA . THR A 1 167 ? 37.395 40.120 116.790 1.00 19.71 167 THR A CA 1
ATOM 1355 C C . THR A 1 167 ? 37.812 38.997 117.739 1.00 21.74 167 THR A C 1
ATOM 1356 O O . THR A 1 167 ? 37.346 37.856 117.615 1.00 19.25 167 THR A O 1
ATOM 1360 N N . LYS A 1 168 ? 38.694 39.313 118.683 1.00 17.91 168 LYS A N 1
ATOM 1361 C CA . LYS A 1 168 ? 39.001 38.383 119.766 1.00 18.68 168 LYS A CA 1
ATOM 1362 C C . LYS A 1 168 ? 38.417 38.882 121.079 1.00 21.07 168 LYS A C 1
ATOM 1363 O O . LYS A 1 168 ? 38.339 38.124 122.044 1.00 20.04 168 LYS A O 1
ATOM 1369 N N . ASP A 1 169 ? 37.989 40.144 121.108 1.00 19.34 169 ASP A N 1
ATOM 1370 C CA . ASP A 1 169 ? 37.680 40.794 122.376 1.00 19.68 169 ASP A CA 1
ATOM 1371 C C . ASP A 1 169 ? 36.464 41.730 122.388 1.00 18.87 169 ASP A C 1
ATOM 1372 O O . ASP A 1 169 ? 36.150 42.299 123.428 1.00 22.63 169 ASP A O 1
ATOM 1377 N N . LEU A 1 170 ? 35.798 41.890 121.245 1.00 17.73 170 LEU A N 1
ATOM 1378 C CA . LEU A 1 170 ? 34.630 42.775 121.088 1.00 18.79 170 LEU A CA 1
ATOM 1379 C C . LEU A 1 170 ? 34.996 44.250 121.197 1.00 21.98 170 LEU A C 1
ATOM 1380 O O . LEU A 1 170 ? 34.114 45.106 121.205 1.00 20.66 170 LEU A O 1
ATOM 1385 N N . THR A 1 171 ? 36.289 44.549 121.273 1.00 17.75 171 THR A N 1
ATOM 1386 C CA . THR A 1 171 ? 36.747 45.937 121.240 1.00 17.26 171 THR A CA 1
ATOM 1387 C C . THR A 1 171 ? 37.436 46.258 119.913 1.00 20.13 171 THR A C 1
ATOM 1388 O O . THR A 1 171 ? 37.137 47.256 119.252 1.00 19.98 171 THR A O 1
ATOM 1392 N N . ASN A 1 172 ? 38.378 45.405 119.539 1.00 20.70 172 ASN A N 1
ATOM 1393 C CA . ASN A 1 172 ? 39.113 45.604 118.303 1.00 22.29 172 ASN A CA 1
ATOM 1394 C C . ASN A 1 172 ? 38.517 44.741 117.201 1.00 21.38 172 ASN A C 1
ATOM 1395 O O . ASN A 1 172 ? 38.547 43.511 117.279 1.00 22.03 172 ASN A O 1
ATOM 1400 N N . TRP A 1 173 ? 37.956 45.397 116.190 1.00 20.64 173 TRP A N 1
ATOM 1401 C CA . TRP A 1 173 ? 37.223 44.722 115.130 1.00 22.52 173 TRP A CA 1
ATOM 1402 C C . TRP A 1 173 ? 37.896 44.883 113.765 1.00 24.81 173 TRP A C 1
ATOM 1403 O O . TRP A 1 173 ? 38.246 45.993 113.359 1.00 26.71 173 TRP A O 1
ATOM 1414 N N . GLU A 1 174 ? 38.062 43.768 113.063 1.00 21.30 174 GLU A N 1
ATOM 1415 C CA . GLU A 1 174 ? 38.452 43.796 111.658 1.00 21.78 174 GLU A CA 1
ATOM 1416 C C . GLU A 1 174 ? 37.212 43.699 110.794 1.00 22.60 174 GLU A C 1
ATOM 1417 O O . GLU A 1 174 ? 36.494 42.704 110.844 1.00 23.44 174 GLU A O 1
ATOM 1423 N N . ARG A 1 175 ? 36.960 44.729 110.002 1.00 18.88 175 ARG A N 1
ATOM 1424 C CA . ARG A 1 175 ? 35.801 44.742 109.118 1.00 19.10 175 ARG A CA 1
ATOM 1425 C C . ARG A 1 175 ? 36.137 44.030 107.805 1.00 23.01 175 ARG A C 1
ATOM 1426 O O . ARG A 1 175 ? 36.996 44.479 107.061 1.00 21.37 175 ARG A O 1
ATOM 1434 N N . LEU A 1 176 ? 35.469 42.915 107.537 1.00 21.06 176 LEU A N 1
ATOM 1435 C CA . LEU A 1 176 ? 35.680 42.173 106.296 1.00 22.63 176 LEU A CA 1
ATOM 1436 C C . LEU A 1 176 ? 34.718 42.691 105.221 1.00 22.44 176 LEU A C 1
ATOM 1437 O O . LEU A 1 176 ? 33.853 43.509 105.515 1.00 20.36 176 LEU A O 1
ATOM 1442 N N . PRO A 1 177 ? 34.880 42.245 103.960 1.00 22.95 177 PRO A N 1
ATOM 1443 C CA . PRO A 1 177 ? 33.902 42.647 102.942 1.00 19.37 177 PRO A CA 1
ATOM 1444 C C . PRO A 1 177 ? 32.475 42.217 103.290 1.00 22.64 177 PRO A C 1
ATOM 1445 O O . PRO A 1 177 ? 32.301 41.119 103.820 1.00 18.25 177 PRO A O 1
ATOM 1449 N N . ASP A 1 178 ? 31.485 43.057 102.990 1.00 20.14 178 ASP A N 1
ATOM 1450 C CA . ASP A 1 178 ? 30.086 42.654 103.121 1.00 21.30 178 ASP A CA 1
ATOM 1451 C C . ASP A 1 178 ? 29.835 41.362 102.356 1.00 23.04 178 ASP A C 1
ATOM 1452 O O . ASP A 1 178 ? 30.406 41.137 101.294 1.00 19.31 178 ASP A O 1
ATOM 1457 N N . LEU A 1 179 ? 28.974 40.517 102.907 1.00 19.30 179 LEU A N 1
ATOM 1458 C CA . LEU A 1 179 ? 28.507 39.327 102.211 1.00 19.37 179 LEU A CA 1
ATOM 1459 C C . LEU A 1 179 ? 27.884 39.667 100.859 1.00 20.30 179 LEU A C 1
ATOM 1460 O O . LEU A 1 179 ? 27.147 40.651 100.722 1.00 20.81 179 LEU A O 1
ATOM 1465 N N . VAL A 1 180 ? 28.193 38.848 99.859 1.00 20.17 180 VAL A N 1
ATOM 1466 C CA . VAL A 1 180 ? 27.541 38.941 98.571 1.00 21.36 180 VAL A CA 1
ATOM 1467 C C . VAL A 1 180 ? 26.681 37.704 98.397 1.00 18.81 180 VAL A C 1
ATOM 1468 O O . VAL A 1 180 ? 27.151 36.588 98.618 1.00 20.15 180 VAL A O 1
ATOM 1472 N N . THR A 1 181 ? 25.411 37.906 98.057 1.00 21.11 181 THR A N 1
ATOM 1473 C CA . THR A 1 181 ? 24.533 36.797 97.739 1.00 18.89 181 THR A CA 1
ATOM 1474 C C . THR A 1 181 ? 24.071 36.971 96.300 1.00 20.87 181 THR A C 1
ATOM 1475 O O . THR A 1 181 ? 23.298 37.872 95.987 1.00 23.07 181 THR A O 1
ATOM 1479 N N . LEU A 1 182 ? 24.558 36.091 95.427 1.00 22.00 182 LEU A N 1
ATOM 1480 C CA . LEU A 1 182 ? 24.397 36.258 93.983 1.00 24.97 182 LEU A CA 1
ATOM 1481 C C . LEU A 1 182 ? 22.954 36.196 93.520 1.00 25.29 182 LEU A C 1
ATOM 1482 O O . LEU A 1 182 ? 22.628 36.707 92.455 1.00 25.70 182 LEU A O 1
ATOM 1487 N N . ARG A 1 183 ? 22.080 35.578 94.306 1.00 19.31 183 ARG A N 1
ATOM 1488 C CA . ARG A 1 183 ? 20.699 35.417 93.867 1.00 22.47 183 ARG A CA 1
ATOM 1489 C C . ARG A 1 183 ? 19.720 36.371 94.537 1.00 23.61 183 ARG A C 1
ATOM 1490 O O . ARG A 1 183 ? 18.523 36.302 94.270 1.00 25.49 183 ARG A O 1
ATOM 1498 N N . SER A 1 184 ? 20.218 37.262 95.393 1.00 22.85 184 SER A N 1
ATOM 1499 C CA . SER A 1 184 ? 19.343 38.196 96.118 1.00 22.40 184 SER A CA 1
ATOM 1500 C C . SER A 1 184 ? 20.018 39.551 96.268 1.00 22.11 184 SER A C 1
ATOM 1501 O O . SER A 1 184 ? 21.174 39.616 96.686 1.00 25.08 184 SER A O 1
ATOM 1504 N N . PRO A 1 185 ? 19.300 40.642 95.935 1.00 23.88 185 PRO A N 1
ATOM 1505 C CA . PRO A 1 185 ? 19.899 41.987 95.992 1.00 28.27 185 PRO A CA 1
ATOM 1506 C C . PRO A 1 185 ? 20.067 42.529 97.415 1.00 26.66 185 PRO A C 1
ATOM 1507 O O . PRO A 1 185 ? 20.905 43.402 97.650 1.00 24.53 185 PRO A O 1
ATOM 1511 N N . GLN A 1 186 ? 19.268 42.026 98.347 1.00 23.07 186 GLN A N 1
ATOM 1512 C CA . GLN A 1 186 ? 19.357 42.468 99.736 1.00 24.55 186 GLN A CA 1
ATOM 1513 C C . GLN A 1 186 ? 19.317 41.298 100.715 1.00 22.70 186 GLN A C 1
ATOM 1514 O O . GLN A 1 186 ? 18.847 40.209 100.386 1.00 25.10 186 GLN A O 1
ATOM 1520 N N . GLN A 1 187 ? 19.805 41.543 101.925 1.00 20.19 187 GLN A N 1
ATOM 1521 C CA . GLN A 1 187 ? 19.843 40.536 102.984 1.00 17.90 187 GLN A CA 1
ATOM 1522 C C . GLN A 1 187 ? 19.611 41.222 104.318 1.00 18.92 187 GLN A C 1
ATOM 1523 O O . GLN A 1 187 ? 20.076 42.346 104.517 1.00 16.90 187 GLN A O 1
ATOM 1529 N N . ARG A 1 188 ? 18.888 40.554 105.213 1.00 16.74 188 ARG A N 1
ATOM 1530 C CA . ARG A 1 188 ? 18.863 40.931 106.630 1.00 20.93 188 ARG A CA 1
ATOM 1531 C C . ARG A 1 188 ? 18.761 39.648 107.456 1.00 16.95 188 ARG A C 1
ATOM 1532 O O . ARG A 1 188 ? 18.424 38.597 106.913 1.00 18.16 188 ARG A O 1
ATOM 1540 N N . ASN A 1 189 ? 19.065 39.725 108.747 1.00 16.34 189 ASN A N 1
ATOM 1541 C CA . ASN A 1 189 ? 18.976 38.557 109.633 1.00 15.87 189 ASN A CA 1
ATOM 1542 C C . ASN A 1 189 ? 19.890 37.408 109.227 1.00 17.60 189 ASN A C 1
ATOM 1543 O O . ASN A 1 189 ? 19.536 36.235 109.372 1.00 15.65 189 ASN A O 1
ATOM 1548 N N . VAL A 1 190 ? 21.070 37.759 108.734 1.00 14.09 190 VAL A N 1
ATOM 1549 C CA . VAL A 1 190 ? 22.075 36.768 108.388 1.00 14.50 190 VAL A CA 1
ATOM 1550 C C . VAL A 1 190 ? 22.874 36.365 109.629 1.00 14.39 190 VAL A C 1
ATOM 1551 O O . VAL A 1 190 ? 23.200 37.201 110.473 1.00 15.13 190 VAL A O 1
ATOM 1555 N N . THR A 1 191 ? 23.175 35.082 109.761 1.00 14.92 191 THR A N 1
ATOM 1556 C CA . THR A 1 191 ? 23.975 34.637 110.895 1.00 14.89 191 THR A CA 1
ATOM 1557 C C . THR A 1 191 ? 24.882 33.484 110.493 1.00 15.83 191 THR A C 1
ATOM 1558 O O . THR A 1 191 ? 24.512 32.642 109.677 1.00 16.08 191 THR A O 1
ATOM 1562 N N . LEU A 1 192 ? 26.078 33.470 111.072 1.00 16.21 192 LEU A N 1
ATOM 1563 C CA . LEU A 1 192 ? 27.095 32.467 110.769 1.00 15.16 192 LEU A CA 1
ATOM 1564 C C . LEU A 1 192 ? 27.049 31.281 111.730 1.00 13.97 192 LEU A C 1
ATOM 1565 O O . LEU A 1 192 ? 27.138 31.464 112.946 1.00 16.72 192 LEU A O 1
ATOM 1570 N N . LEU A 1 193 ? 26.923 30.060 111.202 1.00 16.32 193 LEU A N 1
ATOM 1571 C CA . LEU A 1 193 ? 27.053 28.861 112.045 1.00 17.78 193 LEU A CA 1
ATOM 1572 C C . LEU A 1 193 ? 28.465 28.776 112.626 1.00 19.52 193 LEU A C 1
ATOM 1573 O O . LEU A 1 193 ? 29.431 29.119 111.944 1.00 18.39 193 LEU A O 1
ATOM 1578 N N . PRO A 1 194 ? 28.588 28.304 113.883 1.00 17.66 194 PRO A N 1
ATOM 1579 C CA . PRO A 1 194 ? 29.880 28.201 114.586 1.00 19.80 194 PRO A CA 1
ATOM 1580 C C . PRO A 1 194 ? 30.844 27.162 113.995 1.00 21.25 194 PRO A C 1
ATOM 1581 O O . PRO A 1 194 ? 32.027 27.184 114.323 1.00 23.34 194 PRO A O 1
ATOM 1585 N N . GLU A 1 195 ? 30.342 26.269 113.154 1.00 19.70 195 GLU A N 1
ATOM 1586 C CA . GLU A 1 195 ? 31.150 25.182 112.609 1.00 22.92 195 GLU A CA 1
ATOM 1587 C C . GLU A 1 195 ? 31.203 25.247 111.093 1.00 23.56 195 GLU A C 1
ATOM 1588 O O . GLU A 1 195 ? 30.246 25.682 110.458 1.00 21.53 195 GLU A O 1
ATOM 1594 N N . PHE A 1 196 ? 32.314 24.803 110.509 1.00 20.96 196 PHE A N 1
ATOM 1595 C CA . PHE A 1 196 ? 32.356 24.587 109.074 1.00 21.75 196 PHE A CA 1
ATOM 1596 C C . PHE A 1 196 ? 31.345 23.522 108.675 1.00 19.76 196 PHE A C 1
ATOM 1597 O O . PHE A 1 196 ? 31.021 22.621 109.457 1.00 21.40 196 PHE A O 1
ATOM 1605 N N . VAL A 1 197 ? 30.856 23.637 107.448 1.00 20.48 197 VAL A N 1
ATOM 1606 C CA . VAL A 1 197 ? 30.047 22.610 106.808 1.00 21.13 197 VAL A CA 1
ATOM 1607 C C . VAL A 1 197 ? 30.759 22.284 105.499 1.00 22.76 197 VAL A C 1
ATOM 1608 O O . VAL A 1 197 ? 30.927 23.160 104.654 1.00 22.04 197 VAL A O 1
ATOM 1612 N N . ASP A 1 198 ? 31.220 21.043 105.352 1.00 24.08 198 ASP A N 1
ATOM 1613 C CA . ASP A 1 198 ? 32.004 20.650 104.180 1.00 26.27 198 ASP A CA 1
ATOM 1614 C C . ASP A 1 198 ? 33.175 21.627 103.955 1.00 26.17 198 ASP A C 1
ATOM 1615 O O . ASP A 1 198 ? 33.453 22.041 102.830 1.00 26.81 198 ASP A O 1
ATOM 1620 N N . GLY A 1 199 ? 33.827 22.022 105.046 1.00 24.29 199 GLY A N 1
ATOM 1621 C CA . GLY A 1 199 ? 34.974 22.908 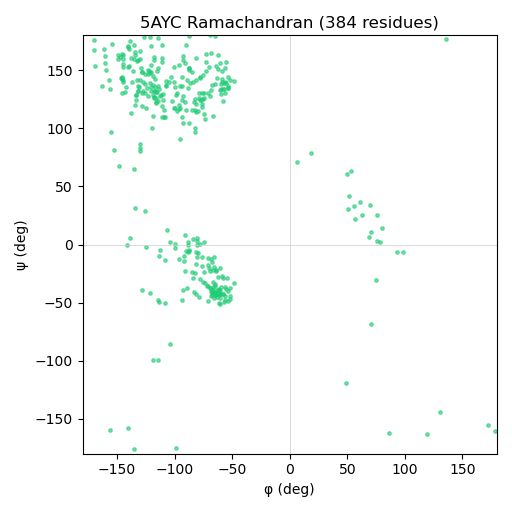104.983 1.00 24.07 199 GLY A CA 1
ATOM 1622 C C . GLY A 1 199 ? 34.687 24.348 104.597 1.00 27.12 199 GLY A C 1
ATOM 1623 O O . GLY A 1 199 ? 35.611 25.109 104.323 1.00 24.53 199 GLY A O 1
ATOM 1624 N N . LYS A 1 200 ? 33.413 24.730 104.573 1.00 22.29 200 LYS A N 1
ATOM 1625 C CA . LYS A 1 200 ? 33.032 26.075 104.159 1.00 21.82 200 LYS A CA 1
ATOM 1626 C C . LYS A 1 200 ? 32.340 26.818 105.290 1.00 17.60 200 LYS A C 1
ATOM 1627 O O . LYS A 1 200 ? 31.821 26.206 106.217 1.00 21.45 200 LYS A O 1
ATOM 1633 N N . TYR A 1 201 ? 32.332 28.138 105.199 1.00 19.59 201 TYR A N 1
ATOM 1634 C CA . TYR A 1 201 ? 31.588 28.965 106.141 1.00 17.65 201 TYR A CA 1
ATOM 1635 C C . TYR A 1 201 ? 30.097 28.902 105.791 1.00 18.77 201 TYR A C 1
ATOM 1636 O O . TYR A 1 201 ? 29.706 29.096 104.634 1.00 25.29 201 TYR A O 1
ATOM 1645 N N . ALA A 1 202 ? 29.272 28.632 106.794 1.00 16.60 202 ALA A N 1
ATOM 1646 C CA . ALA A 1 202 ? 27.857 28.364 106.572 1.00 18.07 202 ALA A CA 1
ATOM 1647 C C . ALA A 1 202 ? 27.007 29.415 107.259 1.00 17.32 202 ALA A C 1
ATOM 1648 O O . ALA A 1 202 ? 27.259 29.734 108.408 1.00 15.58 202 ALA A O 1
ATOM 1650 N N . PHE A 1 203 ? 25.994 29.911 106.557 1.00 16.78 203 PHE A N 1
ATOM 1651 C CA . PHE A 1 203 ? 25.114 30.969 107.046 1.00 19.34 203 PHE A CA 1
ATOM 1652 C C . PHE A 1 203 ? 23.647 30.595 106.929 1.00 18.63 203 PHE A C 1
ATOM 1653 O O . PHE A 1 203 ? 23.256 29.901 105.987 1.00 18.00 203 PHE A O 1
ATOM 1661 N N . TYR A 1 204 ? 22.825 31.097 107.843 1.00 16.55 204 TYR A N 1
ATOM 1662 C CA . TYR A 1 204 ? 21.405 31.230 107.549 1.00 14.88 204 TYR A CA 1
ATOM 1663 C C . TYR A 1 204 ? 21.210 32.644 107.032 1.00 17.30 204 TYR A C 1
ATOM 1664 O O . TYR A 1 204 ? 21.796 33.592 107.563 1.00 15.68 204 TYR A O 1
ATOM 1673 N N . THR A 1 205 ? 20.421 32.768 105.971 1.00 15.22 205 THR A N 1
ATOM 1674 C CA . THR A 1 205 ? 20.281 34.009 105.215 1.00 16.16 205 THR A CA 1
ATOM 1675 C C . THR A 1 205 ? 18.800 34.326 105.145 1.00 18.94 205 THR A C 1
ATOM 1676 O O . THR A 1 205 ? 17.976 33.552 105.625 1.00 16.60 205 THR A O 1
ATOM 1680 N N . ARG A 1 206 ? 18.450 35.446 104.525 1.00 17.76 206 ARG A N 1
ATOM 1681 C CA . ARG A 1 206 ? 17.050 35.777 104.389 1.00 17.21 206 ARG A CA 1
ATOM 1682 C C . ARG A 1 206 ? 16.881 36.636 103.159 1.00 22.36 206 ARG A C 1
ATOM 1683 O O . ARG A 1 206 ? 16.819 37.850 103.270 1.00 22.04 206 ARG A O 1
ATOM 1691 N N . PRO A 1 207 ? 16.829 35.999 101.980 1.00 20.41 207 PRO A N 1
ATOM 1692 C CA . PRO A 1 207 ? 16.766 36.718 100.703 1.00 22.01 207 PRO A CA 1
ATOM 1693 C C . PRO A 1 207 ? 15.535 37.618 100.655 1.00 27.13 207 PRO A C 1
ATOM 1694 O O . PRO A 1 207 ? 14.481 37.232 101.160 1.00 25.64 207 PRO A O 1
ATOM 1698 N N . MET A 1 208 ? 15.693 38.816 100.097 1.00 29.16 208 MET A N 1
ATOM 1699 C CA . MET A 1 208 ? 14.641 39.839 100.076 1.00 32.84 208 MET A CA 1
ATOM 1700 C C . MET A 1 208 ? 14.648 40.590 98.754 1.00 34.49 208 MET A C 1
ATOM 1701 O O . MET A 1 208 ? 15.707 41.002 98.291 1.00 32.22 208 MET A O 1
ATOM 1706 N N . ASP A 1 209 ? 13.466 40.801 98.178 1.00 39.14 209 ASP A N 1
ATOM 1707 C CA . ASP A 1 209 ? 13.314 41.639 96.990 1.00 41.17 209 ASP A CA 1
ATOM 1708 C C . ASP A 1 209 ? 13.406 43.124 97.343 1.00 40.07 209 ASP A C 1
ATOM 1709 O O . ASP A 1 209 ? 13.853 43.940 96.533 1.00 37.91 209 ASP A O 1
ATOM 1714 N N . GLY A 1 210 ? 12.954 43.468 98.546 1.00 38.55 210 GLY A N 1
ATOM 1715 C CA . GLY A 1 210 ? 12.890 44.855 98.977 1.00 34.97 210 GLY A CA 1
ATOM 1716 C C . GLY A 1 210 ? 13.406 45.074 100.387 1.00 37.59 210 GLY A C 1
ATOM 1717 O O . GLY A 1 210 ? 13.900 44.147 101.036 1.00 35.07 210 GLY A O 1
ATOM 1718 N N . PHE A 1 211 ? 13.290 46.307 100.868 1.00 31.98 211 PHE A N 1
ATOM 1719 C CA . PHE A 1 211 ? 13.799 46.650 102.193 1.00 37.53 211 PHE A CA 1
ATOM 1720 C C . PHE A 1 211 ? 12.843 46.167 103.302 1.00 35.20 211 PHE A C 1
ATOM 1721 O O . PHE A 1 211 ? 13.283 45.830 104.405 1.00 33.45 211 PHE A O 1
ATOM 1729 N N . ILE A 1 212 ? 11.546 46.112 102.996 1.00 31.41 212 ILE A N 1
ATOM 1730 C CA . ILE A 1 212 ? 10.534 45.686 103.974 1.00 34.56 212 ILE A CA 1
ATOM 1731 C C . ILE A 1 212 ? 9.840 44.375 103.585 1.00 36.44 212 ILE A C 1
ATOM 1732 O O . ILE A 1 212 ? 9.677 43.472 104.416 1.00 29.95 212 ILE A O 1
ATOM 1737 N N . GLU A 1 213 ? 9.411 44.287 102.329 1.00 35.96 213 GLU A N 1
ATOM 1738 C CA . GLU A 1 213 ? 8.753 43.084 101.818 1.00 36.40 213 GLU A CA 1
ATOM 1739 C C . GLU A 1 213 ? 9.759 42.171 101.106 1.00 38.09 213 GLU A C 1
ATOM 1740 O O . GLU A 1 213 ? 10.580 42.641 100.317 1.00 31.57 213 GLU A O 1
ATOM 1746 N N . THR A 1 214 ? 9.669 40.866 101.363 1.00 39.40 214 THR A N 1
ATOM 1747 C CA . THR A 1 214 ? 10.721 39.921 100.972 1.00 40.90 214 THR A CA 1
ATOM 1748 C C . THR A 1 214 ? 10.699 39.366 99.531 1.00 46.52 214 THR A C 1
ATOM 1749 O O . THR A 1 214 ? 11.748 39.003 98.998 1.00 44.64 214 THR A O 1
ATOM 1753 N N . GLY A 1 215 ? 9.538 39.256 98.898 1.00 49.11 215 GLY A N 1
ATOM 1754 C CA . GLY A 1 215 ? 9.540 38.681 97.561 1.00 53.00 215 GLY A CA 1
ATOM 1755 C C . GLY A 1 215 ? 8.530 37.573 97.316 1.00 52.31 215 GLY A C 1
ATOM 1756 O O . GLY A 1 215 ? 7.448 37.662 97.896 1.00 47.35 215 GLY A O 1
ATOM 1757 N N . SER A 1 216 ? 8.813 36.517 96.529 1.00 63.31 216 SER A N 1
ATOM 1758 C CA . SER A 1 216 ? 10.116 35.942 96.093 1.00 51.76 216 SER A CA 1
ATOM 1759 C C . SER A 1 216 ? 10.875 35.258 97.229 1.00 51.82 216 SER A C 1
ATOM 1760 O O . SER A 1 216 ? 11.029 34.036 97.218 1.00 45.76 216 SER A O 1
ATOM 1763 N N . GLY A 1 217 ? 11.356 36.034 98.194 1.00 45.52 217 GLY A N 1
ATOM 1764 C CA . GLY A 1 217 ? 12.000 35.467 99.364 1.00 42.90 217 GLY A CA 1
ATOM 1765 C C . GLY A 1 217 ? 10.988 34.693 100.187 1.00 42.64 217 GLY A C 1
ATOM 1766 O O . GLY A 1 217 ? 10.086 35.288 100.788 1.00 43.58 217 GLY A O 1
ATOM 1767 N N . GLY A 1 218 ? 11.131 33.366 100.214 1.00 38.25 218 GLY A N 1
ATOM 1768 C CA . GLY A 1 218 ? 10.119 32.503 100.801 1.00 30.16 218 GLY A CA 1
ATOM 1769 C C . GLY A 1 218 ? 10.362 32.094 102.246 1.00 23.41 218 GLY A C 1
ATOM 1770 O O . GLY A 1 218 ? 9.466 31.546 102.883 1.00 22.65 218 GLY A O 1
ATOM 1771 N N . GLY A 1 219 ? 11.567 32.342 102.756 1.00 24.25 219 GLY A N 1
ATOM 1772 C CA . GLY A 1 219 ? 11.884 32.008 104.134 1.00 26.14 219 GLY A CA 1
ATOM 1773 C C . GLY A 1 219 ? 13.349 32.189 104.478 1.00 22.03 219 GLY A C 1
ATOM 1774 O O . GLY A 1 219 ? 14.055 32.975 103.849 1.00 18.55 219 GLY A O 1
ATOM 1775 N N . ILE A 1 220 ? 13.799 31.460 105.493 1.00 19.58 220 ILE A N 1
ATOM 1776 C CA . ILE A 1 220 ? 15.191 31.498 105.912 1.00 16.67 220 ILE A CA 1
ATOM 1777 C C . ILE A 1 220 ? 16.033 30.556 105.048 1.00 17.39 220 ILE A C 1
ATOM 1778 O O . ILE A 1 220 ? 15.759 29.353 104.962 1.00 19.02 220 ILE A O 1
ATOM 1783 N N . GLY A 1 221 ? 17.050 31.111 104.403 1.00 15.85 221 GLY A N 1
ATOM 1784 C CA . GLY A 1 221 ? 17.911 30.319 103.542 1.00 16.93 221 GLY A CA 1
ATOM 1785 C C . GLY A 1 221 ? 19.138 29.756 104.233 1.00 19.33 221 GLY A C 1
ATOM 1786 O O . GLY A 1 221 ? 19.574 30.276 105.257 1.00 17.73 221 GLY A O 1
ATOM 1787 N N . PHE A 1 222 ? 19.706 28.700 103.662 1.00 16.27 222 PHE A N 1
ATOM 1788 C CA . PHE A 1 222 ? 21.004 28.182 104.109 1.00 19.59 222 PHE A CA 1
ATOM 1789 C C . PHE A 1 222 ? 22.013 28.285 102.960 1.00 19.49 222 PHE A C 1
ATOM 1790 O O . PHE A 1 222 ? 21.747 27.801 101.861 1.00 20.05 222 PHE A O 1
ATOM 1798 N N . GLY A 1 223 ? 23.160 28.910 103.211 1.00 18.32 223 GLY A N 1
ATOM 1799 C CA . GLY A 1 223 ? 24.149 29.136 102.167 1.00 21.98 223 GLY A CA 1
ATOM 1800 C C . GLY A 1 223 ? 25.581 28.916 102.626 1.00 21.52 223 GLY A C 1
ATOM 1801 O O . GLY A 1 223 ? 25.887 29.057 103.812 1.00 20.95 223 GLY A O 1
ATOM 1802 N N . LEU A 1 224 ? 26.457 28.573 101.683 1.00 18.52 224 LEU A N 1
ATOM 1803 C CA . LEU A 1 224 ? 27.856 28.279 101.976 1.00 17.76 224 LEU A CA 1
ATOM 1804 C C . LEU A 1 224 ? 28.802 29.235 101.269 1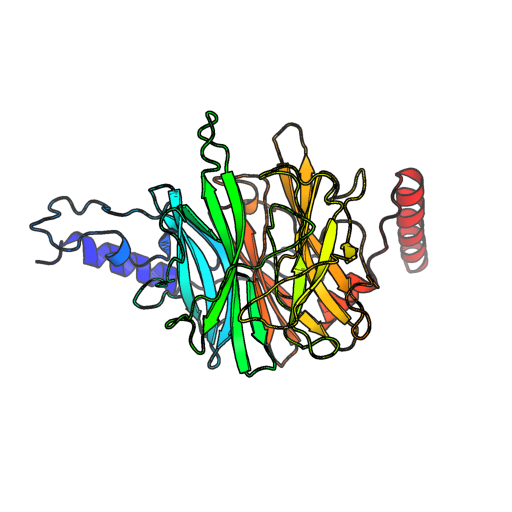.00 18.45 224 LEU A C 1
ATOM 1805 O O . LEU A 1 224 ? 28.618 29.530 100.102 1.00 19.81 224 LEU A O 1
ATOM 1810 N N . ALA A 1 225 ? 29.824 29.703 101.976 1.00 19.04 225 ALA A N 1
ATOM 1811 C CA . ALA A 1 225 ? 30.839 30.562 101.373 1.00 21.27 225 ALA A CA 1
ATOM 1812 C C . ALA A 1 225 ? 32.214 29.944 101.567 1.00 20.98 225 ALA A C 1
ATOM 1813 O O . ALA A 1 225 ? 32.548 29.497 102.665 1.00 20.22 225 ALA A O 1
ATOM 1815 N N . ASP A 1 226 ? 33.012 29.930 100.502 1.00 20.19 226 ASP A N 1
ATOM 1816 C CA . ASP A 1 226 ? 34.366 29.368 100.558 1.00 24.38 226 ASP A CA 1
ATOM 1817 C C . ASP A 1 226 ? 35.281 30.124 101.505 1.00 23.97 226 ASP A C 1
ATOM 1818 O O . ASP A 1 226 ? 36.078 29.532 102.224 1.00 25.06 226 ASP A O 1
ATOM 1823 N N . ASP A 1 227 ? 35.148 31.443 101.502 1.00 22.28 227 ASP A N 1
ATOM 1824 C CA . ASP A 1 227 ? 36.117 32.316 102.139 1.00 23.08 227 ASP A CA 1
ATOM 1825 C C . ASP A 1 227 ? 35.408 33.426 102.903 1.00 20.33 227 ASP A C 1
ATOM 1826 O O . ASP A 1 227 ? 34.788 34.281 102.301 1.00 21.12 227 ASP A O 1
ATOM 1831 N N . ILE A 1 228 ? 35.523 33.405 104.224 1.00 21.14 228 ILE A N 1
ATOM 1832 C CA . ILE A 1 228 ? 34.861 34.386 105.076 1.00 20.86 228 ILE A CA 1
ATOM 1833 C C . ILE A 1 228 ? 35.454 35.782 104.852 1.00 22.16 228 ILE A C 1
ATOM 1834 O O . ILE A 1 228 ? 34.801 36.781 105.130 1.00 20.73 228 ILE A O 1
ATOM 1839 N N . THR A 1 229 ? 36.683 35.855 104.329 1.00 22.84 229 THR A N 1
ATOM 1840 C CA . THR A 1 229 ? 37.325 37.153 104.096 1.00 24.91 229 THR A CA 1
ATOM 1841 C C . THR A 1 229 ? 36.967 37.712 102.724 1.00 23.25 229 THR A C 1
ATOM 1842 O O . THR A 1 229 ? 37.349 38.827 102.385 1.00 25.10 229 THR A O 1
ATOM 1846 N N . HIS A 1 230 ? 36.257 36.921 101.930 1.00 23.63 230 HIS A N 1
ATOM 1847 C CA . HIS A 1 230 ? 35.658 37.391 100.683 1.00 24.03 230 HIS A CA 1
ATOM 1848 C C . HIS A 1 230 ? 34.381 36.590 100.496 1.00 27.25 230 HIS A C 1
ATOM 1849 O O . HIS A 1 230 ? 34.297 35.753 99.593 1.00 22.77 230 HIS A O 1
ATOM 1856 N N . ALA A 1 231 ? 33.402 36.810 101.371 1.00 22.14 231 ALA A N 1
ATOM 1857 C CA . ALA A 1 231 ? 32.273 35.892 101.476 1.00 22.68 231 ALA A CA 1
ATOM 1858 C C . ALA A 1 231 ? 31.264 36.056 100.345 1.00 21.77 231 ALA A C 1
ATOM 1859 O O . ALA A 1 231 ? 30.699 37.133 100.144 1.00 21.75 231 ALA A O 1
ATOM 1861 N N . VAL A 1 232 ? 31.057 34.968 99.605 1.00 20.66 232 VAL A N 1
ATOM 1862 C CA . VAL A 1 232 ? 30.117 34.940 98.486 1.00 22.57 232 VAL A CA 1
ATOM 1863 C C . VAL A 1 232 ? 29.265 33.688 98.567 1.00 21.64 232 VAL A C 1
ATOM 1864 O O . VAL A 1 232 ? 29.794 32.577 98.621 1.00 22.68 232 VAL A O 1
ATOM 1868 N N . ILE A 1 233 ? 27.950 33.880 98.579 1.00 20.60 233 ILE A N 1
ATOM 1869 C CA . ILE A 1 233 ? 26.991 32.786 98.605 1.00 19.17 233 ILE A CA 1
ATOM 1870 C C . ILE A 1 233 ? 26.205 32.774 97.306 1.00 20.30 233 ILE A C 1
ATOM 1871 O O . ILE A 1 233 ? 25.799 33.819 96.818 1.00 20.70 233 ILE A O 1
ATOM 1876 N N . ASP A 1 234 ? 26.008 31.589 96.736 1.00 23.37 234 ASP A N 1
ATOM 1877 C CA . ASP A 1 234 ? 25.219 31.474 95.519 1.00 22.39 234 ASP A CA 1
ATOM 1878 C C . ASP A 1 234 ? 23.851 30.913 95.885 1.00 23.16 234 ASP A C 1
ATOM 1879 O O . ASP A 1 234 ? 22.907 31.667 96.114 1.00 20.81 234 ASP A O 1
ATOM 1884 N N . GLU A 1 235 ? 23.742 29.593 95.965 1.00 20.97 235 GLU A N 1
ATOM 1885 C CA . GLU A 1 235 ? 22.462 28.986 96.317 1.00 21.68 235 GLU A CA 1
ATOM 1886 C C . GLU A 1 235 ? 22.075 29.294 97.760 1.00 21.80 235 GLU A C 1
ATOM 1887 O O . GLU A 1 235 ? 22.909 29.207 98.668 1.00 20.75 235 GLU A O 1
ATOM 1893 N N . GLU A 1 236 ? 20.806 29.628 97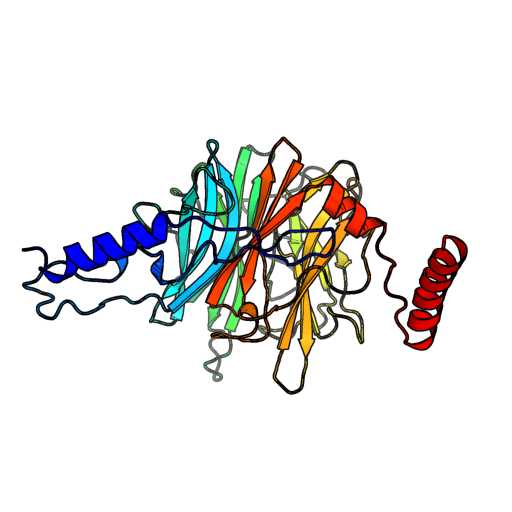.972 1.00 17.13 236 GLU A N 1
ATOM 1894 C CA . GLU A 1 236 ? 20.277 29.781 99.322 1.00 19.87 236 GLU A CA 1
ATOM 1895 C C . GLU A 1 236 ? 19.149 28.796 99.507 1.00 20.87 236 GLU A C 1
ATOM 1896 O O . GLU A 1 236 ? 18.043 29.038 99.040 1.00 21.58 236 GLU A O 1
ATOM 1902 N N . ARG A 1 237 ? 19.433 27.672 100.159 1.00 18.34 237 ARG A N 1
ATOM 1903 C CA . ARG A 1 237 ? 18.451 26.596 100.276 1.00 19.79 237 ARG A CA 1
ATOM 1904 C C . ARG A 1 237 ? 17.435 26.918 101.353 1.00 21.82 237 ARG A C 1
ATOM 1905 O O . ARG A 1 237 ? 17.812 27.189 102.487 1.00 21.01 237 ARG A O 1
ATOM 1913 N N . MET A 1 238 ? 16.152 26.871 101.008 1.00 20.32 238 MET A N 1
ATOM 1914 C CA . MET A 1 238 ? 15.096 27.229 101.959 1.00 21.00 238 MET A CA 1
ATOM 1915 C C . MET A 1 238 ? 15.031 26.271 103.153 1.00 21.54 238 MET A C 1
ATOM 1916 O O . MET A 1 238 ? 15.153 25.052 103.001 1.00 19.85 238 MET A O 1
ATOM 1921 N N . THR A 1 239 ? 14.844 26.825 104.350 1.00 18.04 239 THR A N 1
ATOM 1922 C CA . THR A 1 239 ? 14.719 25.995 105.551 1.00 18.22 239 THR A CA 1
ATOM 1923 C C . THR A 1 239 ? 13.341 26.217 106.177 1.00 21.04 239 THR A C 1
ATOM 1924 O O . THR A 1 239 ? 12.368 25.637 105.719 1.00 19.03 239 THR A O 1
ATOM 1928 N N . SER A 1 240 ? 13.254 27.050 107.211 1.00 19.11 240 SER A N 1
ATOM 1929 C CA . SER A 1 240 ? 11.954 27.438 107.774 1.00 18.74 240 SER A CA 1
ATOM 1930 C C . SER A 1 240 ? 11.336 28.498 106.869 1.00 19.80 240 SER A C 1
ATOM 1931 O O . SER A 1 240 ? 11.956 29.522 106.609 1.00 18.17 240 SER A O 1
ATOM 1934 N N . ILE A 1 241 ? 10.126 28.255 106.377 1.00 18.89 241 ILE A N 1
ATOM 1935 C CA . ILE A 1 241 ? 9.539 29.146 105.381 1.00 19.58 241 ILE A CA 1
ATOM 1936 C C . ILE A 1 241 ? 8.257 29.817 105.863 1.00 20.46 241 ILE A C 1
ATOM 1937 O O . ILE A 1 241 ? 7.624 29.355 106.823 1.00 19.80 241 ILE A O 1
ATOM 1942 N N . ARG A 1 242 ? 7.888 30.910 105.194 1.00 19.09 242 ARG A N 1
ATOM 1943 C CA . ARG A 1 242 ? 6.627 31.601 105.455 1.00 16.42 242 ARG A CA 1
ATOM 1944 C C . ARG A 1 242 ? 5.456 30.664 105.216 1.00 19.28 242 ARG A C 1
ATOM 1945 O O . ARG A 1 242 ? 5.416 29.966 104.210 1.00 19.39 242 ARG A O 1
ATOM 1953 N N . ARG A 1 243 ? 4.502 30.636 106.137 1.00 16.25 243 ARG A N 1
ATOM 1954 C CA . ARG A 1 243 ? 3.324 29.804 105.945 1.00 16.31 243 ARG A CA 1
ATOM 1955 C C . ARG A 1 243 ? 2.052 30.610 106.235 1.00 19.08 243 ARG A C 1
ATOM 1956 O O . ARG A 1 243 ? 1.955 31.289 107.257 1.00 15.87 243 ARG A O 1
ATOM 1964 N N . TYR A 1 244 ? 1.084 30.531 105.328 1.00 18.96 244 TYR A N 1
ATOM 1965 C CA . TYR A 1 244 ? -0.167 31.271 105.471 1.00 17.54 244 TYR A CA 1
ATOM 1966 C C . TYR A 1 244 ? -0.913 30.938 106.765 1.00 15.32 244 TYR A C 1
ATOM 1967 O O . TYR A 1 244 ? -1.052 29.775 107.143 1.00 16.95 244 TYR A O 1
ATOM 1976 N N . HIS A 1 245 ? -1.368 31.998 107.431 1.00 18.19 245 HIS A N 1
ATOM 1977 C CA . HIS A 1 245 ? -2.119 31.951 108.683 1.00 15.28 245 HIS A CA 1
ATOM 1978 C C . HIS A 1 245 ? -1.335 31.354 109.850 1.00 16.31 245 HIS A C 1
ATOM 1979 O O . HIS A 1 245 ? -1.927 30.856 110.814 1.00 17.00 245 HIS A O 1
ATOM 1986 N N . THR A 1 246 ? -0.009 31.443 109.768 1.00 15.89 246 THR A N 1
ATOM 1987 C CA . THR A 1 246 ? 0.866 31.146 110.899 1.00 13.92 246 THR A CA 1
ATOM 1988 C C . THR A 1 246 ? 1.593 32.410 111.333 1.00 15.05 246 THR A C 1
ATOM 1989 O O . THR A 1 246 ? 1.465 33.466 110.707 1.00 15.48 246 THR A O 1
ATOM 1993 N N . ILE A 1 247 ? 2.386 32.292 112.389 1.00 15.70 247 ILE A N 1
ATOM 1994 C CA . ILE A 1 247 ? 3.145 33.420 112.885 1.00 13.99 247 ILE A CA 1
ATOM 1995 C C . ILE A 1 247 ? 4.220 33.883 111.896 1.00 16.52 247 ILE A C 1
ATOM 1996 O O . ILE A 1 247 ? 4.785 34.957 112.070 1.00 16.04 247 ILE A O 1
ATOM 2001 N N . THR A 1 248 ? 4.491 33.102 110.849 1.00 15.00 248 THR A N 1
ATOM 2002 C CA . THR A 1 248 ? 5.534 33.497 109.883 1.00 14.94 248 THR A CA 1
ATOM 2003 C C . THR A 1 248 ? 4.983 33.984 108.535 1.00 19.24 248 THR A C 1
ATOM 2004 O O . THR A 1 248 ? 5.741 34.144 107.570 1.00 17.44 248 THR A O 1
ATOM 2008 N N . GLU A 1 249 ? 3.681 34.242 108.471 1.00 16.42 249 GLU A N 1
ATOM 2009 C CA . GLU A 1 249 ? 3.024 34.547 107.197 1.00 14.99 249 GLU A CA 1
ATOM 2010 C C . GLU A 1 249 ? 3.651 35.682 106.388 1.00 19.77 249 GLU A C 1
ATOM 2011 O O . GLU A 1 249 ? 3.865 35.533 105.193 1.00 18.13 249 GLU A O 1
ATOM 2017 N N . SER A 1 250 ? 3.929 36.823 107.017 1.00 17.16 250 SER A N 1
ATOM 2018 C CA . SER A 1 250 ? 4.403 37.979 106.266 1.00 17.80 250 SER A CA 1
ATOM 2019 C C . SER A 1 250 ? 5.876 37.862 105.919 1.00 18.23 250 SER A C 1
ATOM 2020 O O . SER A 1 250 ? 6.280 38.172 104.806 1.00 17.45 250 SER A O 1
ATOM 2023 N N . LYS A 1 251 ? 6.678 37.457 106.898 1.00 16.47 251 LYS A N 1
ATOM 2024 C CA . LYS A 1 251 ? 8.081 37.129 106.673 1.00 19.93 251 LYS A CA 1
ATOM 2025 C C . LYS A 1 251 ? 8.635 36.474 107.922 1.00 16.62 251 LYS A C 1
ATOM 2026 O O . LYS A 1 251 ? 7.944 36.356 108.923 1.00 15.93 251 LYS A O 1
ATOM 2032 N N . ASN A 1 252 ? 9.881 36.037 107.851 1.00 17.49 252 ASN A N 1
ATOM 2033 C CA . ASN A 1 252 ? 10.529 35.454 109.004 1.00 16.32 252 ASN A CA 1
ATOM 2034 C C . ASN A 1 252 ? 12.028 35.653 108.836 1.00 17.81 252 ASN A C 1
ATOM 2035 O O . ASN A 1 252 ? 12.487 36.140 107.790 1.00 17.86 252 ASN A O 1
ATOM 2040 N N . GLY A 1 253 ? 12.794 35.323 109.865 1.00 16.18 253 GLY A N 1
ATOM 2041 C CA . GLY A 1 253 ? 14.235 35.493 109.779 1.00 14.66 253 GLY A CA 1
ATOM 2042 C C . GLY A 1 253 ? 14.917 34.819 110.945 1.00 14.44 253 GLY A C 1
ATOM 2043 O O . GLY A 1 253 ? 14.319 34.671 112.009 1.00 14.94 253 GLY A O 1
ATOM 2044 N N . ALA A 1 254 ? 16.169 34.410 110.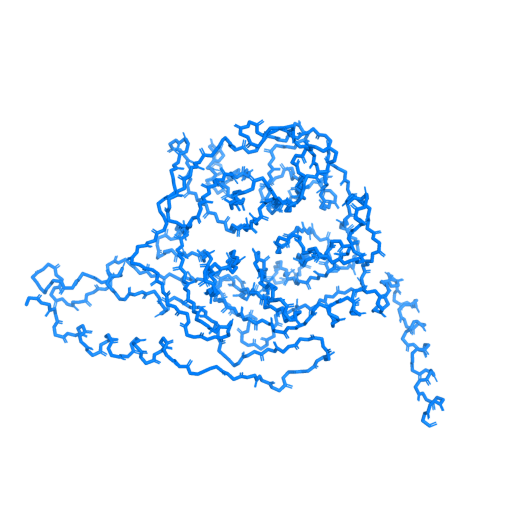757 1.00 14.77 254 ALA A N 1
ATOM 2045 C CA . ALA A 1 254 ? 16.949 33.892 111.872 1.00 14.11 254 ALA A CA 1
ATOM 2046 C C . ALA A 1 254 ? 16.989 34.930 112.988 1.00 14.50 254 ALA A C 1
ATOM 2047 O O . ALA A 1 254 ? 16.901 36.136 112.736 1.00 14.92 254 ALA A O 1
ATOM 2049 N N . GLY A 1 255 ? 17.118 34.459 114.221 1.00 13.88 255 GLY A N 1
ATOM 2050 C CA . GLY A 1 255 ? 17.207 35.352 115.358 1.00 14.74 255 GLY A CA 1
ATOM 2051 C C . GLY A 1 255 ? 18.567 35.236 116.014 1.00 14.54 255 GLY A C 1
ATOM 2052 O O . GLY A 1 255 ? 19.537 35.821 115.547 1.00 16.00 255 GLY A O 1
ATOM 2053 N N . ALA A 1 256 ? 18.638 34.479 117.102 1.00 12.62 256 ALA A N 1
ATOM 2054 C CA . ALA A 1 256 ? 19.922 34.210 117.735 1.00 15.36 256 ALA A CA 1
ATOM 2055 C C . ALA A 1 256 ? 20.776 33.281 116.871 1.00 16.64 256 ALA A C 1
ATOM 2056 O O . ALA A 1 256 ? 20.261 32.485 116.084 1.00 16.67 256 ALA A O 1
ATOM 2058 N N . THR A 1 257 ? 22.091 33.411 117.013 1.00 14.02 257 THR A N 1
ATOM 2059 C CA . THR A 1 257 ? 23.050 32.531 116.359 1.00 15.96 257 THR A CA 1
ATOM 2060 C C . THR A 1 257 ? 22.634 31.081 116.590 1.00 14.61 257 THR A C 1
ATOM 2061 O O . THR A 1 257 ? 22.156 30.758 117.677 1.00 15.43 257 THR A O 1
ATOM 2065 N N . PRO A 1 258 ? 22.785 30.213 115.570 1.00 15.45 258 PRO A N 1
ATOM 2066 C CA . PRO A 1 258 ? 22.432 28.796 115.750 1.00 14.42 258 PRO A CA 1
ATOM 2067 C C . PRO A 1 258 ? 23.130 28.192 116.947 1.00 17.33 258 PRO A C 1
ATOM 2068 O O . PRO A 1 258 ? 24.330 28.403 117.138 1.00 17.35 258 PRO A O 1
ATOM 2072 N N . ILE A 1 259 ? 22.377 27.453 117.742 1.00 14.41 259 ILE A N 1
ATOM 2073 C CA . ILE A 1 259 ? 22.890 26.851 118.959 1.00 18.51 259 ILE A CA 1
ATOM 2074 C C . ILE A 1 259 ? 23.154 25.365 118.725 1.00 18.17 259 ILE A C 1
ATOM 2075 O O . ILE A 1 259 ? 22.255 24.622 118.327 1.00 16.77 259 ILE A O 1
ATOM 2080 N N . LYS A 1 260 ? 24.391 24.939 118.967 1.00 18.60 260 LYS A N 1
ATOM 2081 C CA . LYS A 1 260 ? 24.767 23.537 118.774 1.00 18.35 260 LYS A CA 1
ATOM 2082 C C . LYS A 1 260 ? 24.195 22.651 119.890 1.00 19.85 260 LYS A C 1
ATOM 2083 O O . LYS A 1 260 ? 24.366 22.947 121.070 1.00 20.12 260 LYS A O 1
ATOM 2089 N N . THR A 1 261 ? 23.474 21.597 119.506 1.00 17.73 261 THR A N 1
ATOM 2090 C CA . THR A 1 261 ? 23.055 20.542 120.422 1.00 18.01 261 THR A CA 1
ATOM 2091 C C . THR A 1 261 ? 23.325 19.214 119.740 1.00 20.99 261 THR A C 1
ATOM 2092 O O . THR A 1 261 ? 23.534 19.169 118.529 1.00 20.39 261 THR A O 1
ATOM 2096 N N . GLU A 1 262 ? 23.295 18.131 120.511 1.00 22.99 262 GLU A N 1
ATOM 2097 C CA . GLU A 1 262 ? 23.490 16.794 119.951 1.00 24.86 262 GLU A CA 1
ATOM 2098 C C . GLU A 1 262 ? 22.359 16.391 119.011 1.00 24.76 262 GLU A C 1
ATOM 2099 O O . GLU A 1 262 ? 22.524 15.487 118.192 1.00 25.93 262 GLU A O 1
ATOM 2105 N N . ARG A 1 263 ? 21.214 17.059 119.133 1.00 21.10 263 ARG A N 1
ATOM 2106 C CA . ARG A 1 263 ? 20.038 16.691 118.360 1.00 22.21 263 ARG A CA 1
ATOM 2107 C C . ARG A 1 263 ? 19.830 17.572 117.133 1.00 22.93 263 ARG A C 1
ATOM 2108 O O . ARG A 1 263 ? 18.884 17.366 116.381 1.00 20.76 263 ARG A O 1
ATOM 2116 N N . GLY A 1 264 ? 20.724 18.535 116.921 1.00 19.96 264 GLY A N 1
ATOM 2117 C CA . GLY A 1 264 ? 20.601 19.451 115.803 1.00 21.81 264 GLY A CA 1
ATOM 2118 C C . GLY A 1 264 ? 20.878 20.895 116.199 1.00 18.81 264 GLY A C 1
ATOM 2119 O O . GLY A 1 264 ? 21.126 21.191 117.362 1.00 18.86 264 GLY A O 1
ATOM 2120 N N . TRP A 1 265 ? 20.849 21.787 115.214 1.00 16.62 265 TRP A N 1
ATOM 2121 C CA . TRP A 1 265 ? 21.058 23.206 115.448 1.00 14.12 265 TRP A CA 1
ATOM 2122 C C . TRP A 1 265 ? 19.763 23.838 115.934 1.00 15.46 265 TRP A C 1
ATOM 2123 O O . TRP A 1 265 ? 18.759 23.795 115.232 1.00 16.33 265 TRP A O 1
ATOM 2134 N N . LEU A 1 266 ? 19.786 24.432 117.123 1.00 17.51 266 LEU A N 1
ATOM 2135 C CA . LEU A 1 266 ? 18.593 25.073 117.663 1.00 16.49 266 LEU A CA 1
ATOM 2136 C C . LEU A 1 266 ? 18.568 26.528 117.228 1.00 16.60 266 LEU A C 1
ATOM 2137 O O . LEU A 1 266 ? 19.454 27.312 117.579 1.00 15.86 266 LEU A O 1
ATOM 2142 N N . ASN A 1 267 ? 17.559 26.874 116.437 1.00 13.49 267 ASN A N 1
ATOM 2143 C CA . ASN A 1 267 ? 17.458 28.210 115.887 1.00 14.99 267 ASN A CA 1
ATOM 2144 C C . ASN A 1 267 ? 16.294 28.977 116.499 1.00 16.55 267 ASN A C 1
ATOM 2145 O O . ASN A 1 267 ? 15.130 28.651 116.267 1.00 15.60 267 ASN A O 1
ATOM 2150 N N . ILE A 1 268 ? 16.628 29.977 117.306 1.00 15.31 268 ILE A N 1
ATOM 2151 C CA . ILE A 1 268 ? 15.630 30.833 117.926 1.00 14.20 268 ILE A CA 1
ATOM 2152 C C . ILE A 1 268 ? 15.419 32.026 117.019 1.00 14.12 268 ILE A C 1
ATOM 2153 O O . ILE A 1 268 ? 16.264 32.916 116.976 1.00 17.08 268 ILE A O 1
ATOM 2158 N N . ALA A 1 269 ? 14.297 32.028 116.294 1.00 11.99 269 ALA A N 1
ATOM 2159 C CA . ALA A 1 269 ? 14.090 32.920 115.160 1.00 13.93 269 ALA A CA 1
ATOM 2160 C C . ALA A 1 269 ? 12.858 33.806 115.347 1.00 14.49 269 ALA A C 1
ATOM 2161 O O . ALA A 1 269 ? 12.177 33.717 116.366 1.00 16.27 269 ALA A O 1
ATOM 2163 N N . HIS A 1 270 ? 12.574 34.684 114.388 1.00 14.90 270 HIS A N 1
ATOM 2164 C CA . HIS A 1 270 ? 11.365 35.499 114.511 1.00 14.72 270 HIS A CA 1
ATOM 2165 C C . HIS A 1 270 ? 10.411 35.331 113.337 1.00 16.83 270 HIS A C 1
ATOM 2166 O O . HIS A 1 270 ? 10.835 35.089 112.204 1.00 16.35 270 HIS A O 1
ATOM 2173 N N . GLY A 1 271 ? 9.118 35.473 113.622 1.00 13.69 271 GLY A N 1
ATOM 2174 C CA . GLY A 1 271 ? 8.089 35.436 112.598 1.00 15.87 271 GLY A CA 1
ATOM 2175 C C . GLY A 1 271 ? 7.267 36.708 112.608 1.00 17.12 271 GLY A C 1
ATOM 2176 O O . GLY A 1 271 ? 7.053 37.313 113.663 1.00 14.63 271 GLY A O 1
ATOM 2177 N N . VAL A 1 272 ? 6.808 37.120 111.431 1.00 14.05 272 VAL A N 1
ATOM 2178 C CA . VAL A 1 272 ? 6.066 38.365 111.290 1.00 13.55 272 VAL A CA 1
ATOM 2179 C C . VAL A 1 272 ? 4.722 38.122 110.616 1.00 16.24 272 VAL A C 1
ATOM 2180 O O . VAL A 1 272 ? 4.647 37.342 109.670 1.00 15.78 272 VAL A O 1
ATOM 2184 N N . ARG A 1 273 ? 3.655 38.765 111.098 1.00 16.90 273 ARG A N 1
ATOM 2185 C CA . ARG A 1 273 ? 2.397 38.782 110.338 1.00 14.22 273 ARG A CA 1
ATOM 2186 C C . ARG A 1 273 ? 1.796 40.178 110.383 1.00 16.83 273 ARG A C 1
ATOM 2187 O O . ARG A 1 273 ? 2.149 40.975 111.254 1.00 17.25 273 ARG A O 1
ATOM 2195 N N . ASN A 1 274 ? 0.902 40.478 109.444 1.00 15.82 274 ASN A N 1
ATOM 2196 C CA . ASN A 1 274 ? 0.270 41.794 109.398 1.00 17.14 274 ASN A CA 1
ATOM 2197 C C . ASN A 1 274 ? -1.043 41.793 110.153 1.00 18.86 274 ASN A C 1
ATOM 2198 O O . ASN A 1 274 ? -1.775 40.801 110.145 1.00 19.47 274 ASN A O 1
ATOM 2203 N N . THR A 1 275 ? -1.320 42.910 110.812 1.00 15.63 275 THR A N 1
ATOM 2204 C CA . THR A 1 275 ? -2.550 43.120 111.549 1.00 18.48 275 THR A CA 1
ATOM 2205 C C . THR A 1 275 ? -3.068 44.517 111.218 1.00 19.76 275 THR A C 1
ATOM 2206 O O . THR A 1 275 ? -2.362 45.314 110.587 1.00 16.14 275 THR A O 1
ATOM 2210 N N . ALA A 1 276 ? -4.280 44.817 111.676 1.00 18.01 276 ALA A N 1
ATOM 2211 C CA . ALA A 1 276 ? -4.881 46.130 111.478 1.00 16.03 276 ALA A CA 1
ATOM 2212 C C . ALA A 1 276 ? -4.040 47.231 112.123 1.00 16.90 276 ALA A C 1
ATOM 2213 O O . ALA A 1 276 ? -4.176 48.392 111.774 1.00 16.92 276 ALA A O 1
ATOM 2215 N N . ALA A 1 277 ? -3.182 46.852 113.067 1.00 16.10 277 ALA A N 1
ATOM 2216 C CA . ALA A 1 277 ? -2.360 47.807 113.814 1.00 16.62 277 ALA A CA 1
ATOM 2217 C C . ALA A 1 277 ? -0.936 47.904 113.276 1.00 21.39 277 ALA A C 1
ATOM 2218 O O . ALA A 1 277 ? -0.126 48.685 113.787 1.00 20.68 277 ALA A O 1
ATOM 2220 N N . GLY A 1 278 ? -0.626 47.090 112.273 1.00 16.12 278 GLY A N 1
ATOM 2221 C CA . GLY A 1 278 ? 0.716 47.033 111.730 1.00 16.68 278 GLY A CA 1
ATOM 2222 C C . GLY A 1 278 ? 1.325 45.650 111.875 1.00 17.39 278 GLY A C 1
ATOM 2223 O O . GLY A 1 278 ? 0.611 44.671 112.106 1.00 19.29 278 GLY A O 1
ATOM 2224 N N . LEU A 1 279 ? 2.644 45.554 111.742 1.00 16.37 279 LEU A N 1
ATOM 2225 C CA . LEU A 1 279 ? 3.300 44.246 111.764 1.00 15.19 279 LEU A CA 1
ATOM 2226 C C . LEU A 1 279 ? 3.512 43.752 113.193 1.00 17.86 279 LEU A C 1
ATOM 2227 O O . LEU A 1 279 ? 3.814 44.534 114.091 1.00 22.80 279 LEU A O 1
ATOM 2232 N N . ARG A 1 280 ? 3.327 42.454 113.398 1.00 13.67 280 ARG A N 1
ATOM 2233 C CA . ARG A 1 280 ? 3.471 41.841 114.710 1.00 13.92 280 ARG A CA 1
ATOM 2234 C C . ARG A 1 280 ? 4.604 40.822 114.659 1.00 13.98 280 ARG A C 1
ATOM 2235 O O . ARG A 1 280 ? 4.594 39.935 113.803 1.00 12.32 280 ARG A O 1
ATOM 2243 N N . TYR A 1 281 ? 5.570 40.958 115.570 1.00 13.51 281 TYR A N 1
ATOM 2244 C CA . TYR A 1 281 ? 6.761 40.105 115.600 1.00 12.06 281 TYR A CA 1
ATOM 2245 C C . TYR A 1 281 ? 6.720 39.184 116.796 1.00 14.03 281 TYR A C 1
ATOM 2246 O O . TYR A 1 281 ? 6.532 39.651 117.924 1.00 14.65 281 TYR A O 1
ATOM 2255 N N . VAL A 1 282 ? 6.924 37.890 116.565 1.00 11.78 282 VAL A N 1
ATOM 2256 C CA . VAL A 1 282 ? 7.067 36.951 117.667 1.00 15.15 282 VAL A CA 1
ATOM 2257 C C . VAL A 1 282 ? 8.310 36.099 117.451 1.00 13.39 282 VAL A C 1
ATOM 2258 O O . VAL A 1 282 ? 8.887 36.063 116.356 1.00 15.77 282 VAL A O 1
ATOM 2262 N N . ILE A 1 283 ? 8.716 35.408 118.500 1.00 13.21 283 ILE A N 1
ATOM 2263 C CA . ILE A 1 283 ? 9.902 34.569 118.449 1.00 13.62 283 ILE A CA 1
ATOM 2264 C C . ILE A 1 283 ? 9.482 33.102 118.449 1.00 15.46 283 ILE A C 1
ATOM 2265 O O . ILE A 1 283 ? 8.597 32.712 119.205 1.00 15.68 283 ILE A O 1
ATOM 2270 N N . TYR A 1 284 ? 10.101 32.289 117.602 1.00 15.03 284 TYR A N 1
ATOM 2271 C CA . TYR A 1 284 ? 9.783 30.861 117.570 1.00 17.56 284 TYR A CA 1
ATOM 2272 C C . TYR A 1 284 ? 11.068 30.048 117.411 1.00 16.70 284 TYR A C 1
ATOM 2273 O O . TYR A 1 284 ? 12.144 30.619 117.258 1.00 17.59 284 TYR A O 1
ATOM 2282 N N . CYS A 1 285 ? 10.958 28.725 117.466 1.00 16.70 285 CYS A N 1
ATOM 2283 C CA . CYS A 1 285 ? 12.123 27.856 117.294 1.00 15.25 285 CYS A CA 1
ATOM 2284 C C . CYS A 1 285 ? 11.958 26.893 116.138 1.00 17.06 285 CYS A C 1
ATOM 2285 O O . CYS A 1 285 ? 10.857 26.433 115.856 1.00 18.64 285 CYS A O 1
ATOM 2288 N N . PHE A 1 286 ? 13.070 26.567 115.491 1.00 15.91 286 PHE A N 1
ATOM 2289 C CA . PHE A 1 286 ? 13.116 25.373 114.650 1.00 16.52 286 PHE A CA 1
ATOM 2290 C C . PHE A 1 286 ? 14.505 24.760 114.755 1.00 18.36 286 PHE A C 1
ATOM 2291 O O . PHE A 1 286 ? 15.470 25.458 115.062 1.00 17.66 286 PHE A O 1
ATOM 2299 N N . VAL A 1 287 ? 14.587 23.451 114.546 1.00 15.20 287 VAL A N 1
ATOM 2300 C CA . VAL A 1 287 ? 15.845 22.725 114.671 1.00 17.17 287 VAL A CA 1
ATOM 2301 C C . VAL A 1 287 ? 16.245 22.227 113.302 1.00 19.26 287 VAL A C 1
ATOM 2302 O O . VAL A 1 287 ? 15.408 21.705 112.566 1.00 21.01 287 VAL A O 1
ATOM 2306 N N . THR A 1 288 ? 17.507 22.419 112.939 1.00 18.28 288 THR A N 1
ATOM 2307 C CA . THR A 1 288 ? 17.995 21.893 111.673 1.00 17.43 288 THR A CA 1
ATOM 2308 C C . THR A 1 288 ? 18.978 20.756 111.928 1.00 17.95 288 THR A C 1
ATOM 2309 O O . THR A 1 288 ? 19.566 20.651 113.001 1.00 18.07 288 THR A O 1
ATOM 2313 N N . ASP A 1 289 ? 19.136 19.893 110.935 1.00 16.24 289 ASP A N 1
ATOM 2314 C CA . ASP A 1 289 ? 19.920 18.676 111.124 1.00 24.58 289 ASP A CA 1
ATOM 2315 C C . ASP A 1 289 ? 21.425 18.964 111.145 1.00 22.04 289 ASP A C 1
ATOM 2316 O O . ASP A 1 289 ? 21.892 19.849 110.439 1.00 21.87 289 ASP A O 1
ATOM 2321 N N . LEU A 1 290 ? 22.190 18.216 111.943 1.00 20.95 290 LEU A N 1
ATOM 2322 C CA . LEU A 1 290 ? 23.620 18.494 112.050 1.00 22.17 290 LEU A CA 1
ATOM 2323 C C . LEU A 1 290 ? 24.362 18.193 110.740 1.00 23.42 290 LEU A C 1
ATOM 2324 O O . LEU A 1 290 ? 25.199 18.981 110.306 1.00 25.50 290 LEU A O 1
ATOM 2329 N N . SER A 1 291 ? 24.062 17.070 110.099 1.00 26.92 291 SER A N 1
ATOM 2330 C CA . SER A 1 291 ? 24.788 16.739 108.875 1.00 30.29 291 SER A CA 1
ATOM 2331 C C . SER A 1 291 ? 24.197 17.467 107.673 1.00 28.79 291 SER A C 1
ATOM 2332 O O . SER A 1 291 ? 24.892 17.712 106.684 1.00 29.44 291 SER A O 1
ATOM 2335 N N . GLU A 1 292 ? 22.918 17.828 107.763 1.00 22.29 292 GLU A N 1
ATOM 2336 C CA . GLU A 1 292 ? 22.259 18.555 106.681 1.00 25.57 292 GLU A CA 1
ATOM 2337 C C . GLU A 1 292 ? 21.539 19.794 107.234 1.00 21.83 292 GLU A C 1
ATOM 2338 O O . GLU A 1 292 ? 20.332 19.778 107.449 1.00 22.17 292 GLU A O 1
ATOM 2344 N N . PRO A 1 293 ? 22.291 20.875 107.466 1.00 21.55 293 PRO A N 1
ATOM 2345 C CA . PRO A 1 293 ? 21.721 22.014 108.206 1.00 20.70 293 PRO A CA 1
ATOM 2346 C C . PRO A 1 293 ? 20.736 22.862 107.387 1.00 23.06 293 PRO A C 1
ATOM 2347 O O . PRO A 1 293 ? 20.222 23.858 107.909 1.00 19.35 293 PRO A O 1
ATOM 2351 N N . TRP A 1 294 ? 20.464 22.469 106.139 1.00 19.31 294 TRP A N 1
ATOM 2352 C CA . TRP A 1 294 ? 19.381 23.084 105.370 1.00 19.07 294 TRP A CA 1
ATOM 2353 C C . TRP A 1 294 ? 18.057 22.366 105.622 1.00 22.01 294 TRP A C 1
ATOM 2354 O O . TRP A 1 294 ? 16.994 22.810 105.175 1.00 21.28 294 TRP A O 1
ATOM 2365 N N . LYS A 1 295 ? 18.126 21.261 106.353 1.00 21.09 295 LYS A N 1
ATOM 2366 C CA . LYS A 1 295 ? 16.971 20.413 106.569 1.00 19.91 295 LYS A CA 1
ATOM 2367 C C . LYS A 1 295 ? 16.342 20.651 107.947 1.00 20.86 295 LYS A C 1
ATOM 2368 O O . LYS A 1 295 ? 16.974 20.435 108.983 1.00 19.11 295 LYS A O 1
ATOM 2374 N N . VAL A 1 296 ? 15.095 21.103 107.954 1.00 18.64 296 VAL A N 1
ATOM 2375 C CA . VAL A 1 296 ? 14.379 21.301 109.206 1.00 18.76 296 VAL A CA 1
ATOM 2376 C C . VAL A 1 296 ? 13.889 19.970 109.763 1.00 21.73 296 VAL A C 1
ATOM 2377 O O . VAL A 1 296 ? 13.160 19.240 109.081 1.00 19.89 296 VAL A O 1
ATOM 2381 N N . ILE A 1 297 ? 14.255 19.651 111.005 1.00 18.35 297 ILE A N 1
ATOM 2382 C CA . ILE A 1 297 ? 13.801 18.393 111.594 1.00 19.31 297 ILE A CA 1
ATOM 2383 C C . ILE A 1 297 ? 12.823 18.563 112.769 1.00 22.03 297 ILE A C 1
ATOM 2384 O O . ILE A 1 297 ? 12.279 17.581 113.284 1.00 19.21 297 ILE A O 1
ATOM 2389 N N . ALA A 1 298 ? 12.581 19.805 113.181 1.00 17.71 298 ALA A N 1
ATOM 2390 C CA . ALA A 1 298 ? 11.545 20.098 114.171 1.00 17.40 298 ALA A CA 1
ATOM 2391 C C . ALA A 1 298 ? 11.092 21.546 114.021 1.00 20.99 298 ALA A C 1
ATOM 2392 O O . ALA A 1 298 ? 11.921 22.443 113.880 1.00 18.32 298 ALA A O 1
ATOM 2394 N N . GLU A 1 299 ? 9.779 21.762 114.033 1.00 19.15 299 GLU A N 1
ATOM 2395 C CA . GLU A 1 299 ? 9.226 23.113 113.981 1.00 20.53 299 GLU A CA 1
ATOM 2396 C C . GLU A 1 299 ? 7.843 23.086 114.611 1.00 18.28 299 GLU A C 1
ATOM 2397 O O . GLU A 1 299 ? 6.863 22.713 113.967 1.00 21.08 299 GLU A O 1
ATOM 2403 N N . PRO A 1 300 ? 7.768 23.447 115.898 1.00 20.87 300 PRO A N 1
ATOM 2404 C CA . PRO A 1 300 ? 6.482 23.530 116.593 1.00 22.08 300 PRO A CA 1
ATOM 2405 C C . PRO A 1 300 ? 5.520 24.444 115.857 1.00 21.65 300 PRO A C 1
ATOM 2406 O O . PRO A 1 300 ? 5.952 25.298 115.083 1.00 23.30 300 PRO A O 1
ATOM 2410 N N . GLY A 1 301 ? 4.228 24.265 116.083 1.00 19.68 301 GLY A N 1
ATOM 2411 C CA . GLY A 1 301 ? 3.277 25.253 115.624 1.00 19.72 301 GLY A CA 1
ATOM 2412 C C . GLY A 1 301 ? 3.346 26.402 116.603 1.00 19.22 301 GLY A C 1
ATOM 2413 O O . GLY A 1 301 ? 3.571 26.192 117.792 1.00 18.44 301 GLY A O 1
ATOM 2414 N N . GLY A 1 302 ? 3.188 27.621 116.102 1.00 18.34 302 GLY A N 1
ATOM 2415 C CA . GLY A 1 302 ? 3.026 28.778 116.966 1.00 16.91 302 GLY A CA 1
ATOM 2416 C C . GLY A 1 302 ? 4.325 29.420 117.423 1.00 18.98 302 GLY A C 1
ATOM 2417 O O . GLY A 1 302 ? 5.381 29.201 116.838 1.00 21.34 302 GLY A O 1
ATOM 2418 N N . TYR A 1 303 ? 4.243 30.220 118.477 1.00 15.90 303 TYR A N 1
ATOM 2419 C CA . TYR A 1 303 ? 5.402 30.953 118.938 1.00 16.30 303 TYR A CA 1
ATOM 2420 C C . TYR A 1 303 ? 5.922 30.455 120.285 1.00 15.23 303 TYR A C 1
ATOM 2421 O O . TYR A 1 303 ? 5.206 29.793 121.048 1.00 17.06 303 TYR A O 1
ATOM 2430 N N . LEU A 1 304 ? 7.175 30.797 120.567 1.00 13.67 304 LEU A N 1
ATOM 2431 C CA . LEU A 1 304 ? 7.770 30.568 121.873 1.00 13.78 304 LEU A CA 1
ATOM 2432 C C . LEU A 1 304 ? 7.622 31.822 122.749 1.00 15.75 304 LEU A C 1
ATOM 2433 O O . LEU A 1 304 ? 7.221 31.742 123.908 1.00 14.73 304 LEU A O 1
ATOM 2438 N N . ILE A 1 305 ? 7.956 32.984 122.187 1.00 12.88 305 ILE A N 1
ATOM 2439 C CA . ILE A 1 305 ? 7.817 34.251 122.912 1.00 15.19 305 ILE A CA 1
ATOM 2440 C C . ILE A 1 305 ? 7.016 35.275 122.109 1.00 14.56 305 ILE A C 1
ATOM 2441 O O . ILE A 1 305 ? 7.274 35.482 120.921 1.00 14.41 305 ILE A O 1
ATOM 2446 N N . ALA A 1 306 ? 6.051 35.910 122.764 1.00 15.12 306 ALA A N 1
ATOM 2447 C CA . ALA A 1 306 ? 5.275 36.990 122.143 1.00 14.21 306 ALA A CA 1
ATOM 2448 C C . ALA A 1 306 ? 5.227 38.161 123.114 1.00 12.90 306 ALA A C 1
ATOM 2449 O O . ALA A 1 306 ? 5.447 37.974 124.309 1.00 13.58 306 ALA A O 1
ATOM 2451 N N . PRO A 1 307 ? 4.955 39.377 122.615 1.00 14.33 307 PRO A N 1
ATOM 2452 C CA . PRO A 1 307 ? 4.910 40.521 123.536 1.00 15.06 307 PRO A CA 1
ATOM 2453 C C . PRO A 1 307 ? 3.915 40.310 124.681 1.00 18.25 307 PRO A C 1
ATOM 2454 O O . PRO A 1 307 ? 2.768 39.946 124.450 1.00 17.13 307 PRO A O 1
ATOM 2458 N N . PHE A 1 308 ? 4.379 40.542 125.905 1.00 18.10 308 PHE A N 1
ATOM 2459 C CA . PHE A 1 308 ? 3.611 40.273 127.116 1.00 17.84 308 PHE A CA 1
ATOM 2460 C C . PHE A 1 308 ? 3.669 41.484 128.054 1.00 17.68 308 PHE A C 1
ATOM 2461 O O . PHE A 1 308 ? 4.744 42.037 128.286 1.00 16.96 308 PHE A O 1
ATOM 2469 N N . LYS A 1 309 ? 2.506 41.901 128.556 1.00 19.20 309 LYS A N 1
ATOM 2470 C CA . LYS A 1 309 ? 2.381 43.040 129.474 1.00 19.47 309 LYS A CA 1
ATOM 2471 C C . LYS A 1 309 ? 3.132 44.272 128.968 1.00 18.88 309 LYS A C 1
ATOM 2472 O O . LYS A 1 309 ? 2.827 44.769 127.894 1.00 17.15 309 LYS A O 1
ATOM 2478 N N . ASP A 1 310 ? 4.110 44.777 129.711 1.00 18.69 310 ASP A N 1
ATOM 2479 C CA . ASP A 1 310 ? 4.728 46.045 129.306 1.00 19.73 310 ASP A CA 1
ATOM 2480 C C . ASP A 1 310 ? 5.601 45.913 128.045 1.00 18.36 310 ASP A C 1
ATOM 2481 O O . ASP A 1 310 ? 5.983 46.914 127.441 1.00 17.17 310 ASP A O 1
ATOM 2486 N N . GLU A 1 311 ? 5.886 44.680 127.632 1.00 16.05 311 GLU A N 1
ATOM 2487 C CA . GLU A 1 311 ? 6.619 44.448 126.395 1.00 13.33 311 GLU A CA 1
ATOM 2488 C C . GLU A 1 311 ? 5.865 44.930 125.164 1.00 16.07 311 GLU A C 1
ATOM 2489 O O . GLU A 1 311 ? 6.469 45.169 124.120 1.00 16.47 311 GLU A O 1
ATOM 2495 N N . ARG A 1 312 ? 4.545 45.035 125.280 1.00 13.87 312 ARG A N 1
ATOM 2496 C CA . ARG A 1 312 ? 3.688 45.293 124.132 1.00 13.97 312 ARG A CA 1
ATOM 2497 C C . ARG A 1 312 ? 3.845 46.691 123.558 1.00 17.45 312 ARG A C 1
ATOM 2498 O O . ARG A 1 312 ? 3.524 46.922 122.397 1.00 17.66 312 ARG A O 1
ATOM 2506 N N . VAL A 1 313 ? 4.328 47.622 124.374 1.00 14.78 313 VAL A N 1
ATOM 2507 C CA . VAL A 1 313 ? 4.343 49.029 123.985 1.00 16.02 313 VAL A CA 1
ATOM 2508 C C . VAL A 1 313 ? 5.757 49.607 123.971 1.00 14.20 313 VAL A C 1
ATOM 2509 O O . VAL A 1 313 ? 6.540 49.391 124.905 1.00 13.39 313 VAL A O 1
ATOM 2513 N N . GLY A 1 314 ? 6.064 50.357 122.914 1.00 14.38 314 GLY A N 1
ATOM 2514 C CA . GLY A 1 314 ? 7.322 51.072 122.800 1.00 13.51 314 GLY A CA 1
ATOM 2515 C C . GLY A 1 314 ? 7.384 51.793 121.466 1.00 17.54 314 GLY A C 1
ATOM 2516 O O . GLY A 1 314 ? 6.350 52.012 120.826 1.00 14.62 314 GLY A O 1
ATOM 2517 N N . ASP A 1 315 ? 8.591 52.151 121.036 1.00 16.57 315 ASP A N 1
ATOM 2518 C CA . ASP A 1 315 ? 8.770 52.867 119.771 1.00 14.03 315 ASP A CA 1
ATOM 2519 C C . ASP A 1 315 ? 8.109 52.147 118.595 1.00 15.03 315 ASP A C 1
ATOM 2520 O O . ASP A 1 315 ? 7.528 52.769 117.710 1.00 14.66 315 ASP A O 1
ATOM 2525 N N . VAL A 1 316 ? 8.230 50.826 118.600 1.00 14.35 316 VAL A N 1
ATOM 2526 C CA . VAL A 1 316 ? 7.633 49.973 117.580 1.00 14.96 316 VAL A CA 1
ATOM 2527 C C . VAL A 1 316 ? 6.870 48.860 118.291 1.00 14.20 316 VAL A C 1
ATOM 2528 O O . VAL A 1 316 ? 7.383 47.758 118.475 1.00 13.21 316 VAL A O 1
ATOM 2532 N N . SER A 1 317 ? 5.638 49.156 118.693 1.00 14.90 317 SER A N 1
ATOM 2533 C CA . SER A 1 317 ? 4.867 48.243 119.536 1.00 15.95 317 SER A CA 1
ATOM 2534 C C . SER A 1 317 ? 4.573 46.888 118.880 1.00 14.53 317 SER A C 1
ATOM 2535 O O . SER A 1 317 ? 4.719 46.739 117.664 1.00 12.92 317 SER A O 1
ATOM 2538 N N . ASN A 1 318 ? 4.196 45.905 119.706 1.00 13.15 318 ASN A N 1
ATOM 2539 C CA . ASN A 1 318 ? 3.742 44.596 119.228 1.00 13.17 318 ASN A CA 1
ATOM 2540 C C . ASN A 1 318 ? 4.902 43.798 118.628 1.00 14.55 318 ASN A C 1
ATOM 2541 O O . ASN A 1 318 ? 4.710 43.048 117.682 1.00 13.62 318 ASN A O 1
ATOM 2546 N N . VAL A 1 319 ? 6.094 43.972 119.198 1.00 13.76 319 VAL A N 1
ATOM 2547 C CA . VAL A 1 319 ? 7.320 43.322 118.714 1.00 14.26 319 VAL A CA 1
ATOM 2548 C C . VAL A 1 319 ? 8.122 42.708 119.852 1.00 14.51 319 VAL A C 1
ATOM 2549 O O . VAL A 1 319 ? 8.408 43.382 120.847 1.00 14.24 319 VAL A O 1
ATOM 2553 N N . VAL A 1 320 ? 8.479 41.437 119.721 1.00 13.63 320 VAL A N 1
ATOM 2554 C CA . VAL A 1 320 ? 9.653 40.953 120.424 1.00 14.18 320 VAL A CA 1
ATOM 2555 C C . VAL A 1 320 ? 10.617 40.435 119.368 1.00 13.92 320 VAL A C 1
ATOM 2556 O O . VAL A 1 320 ? 10.201 40.069 118.274 1.00 14.17 320 VAL A O 1
ATOM 2560 N N . PHE A 1 321 ? 11.904 40.444 119.703 1.00 12.53 321 PHE A N 1
ATOM 2561 C CA . PHE A 1 321 ? 12.962 40.188 118.734 1.00 11.84 321 PHE A CA 1
ATOM 2562 C C . PHE A 1 321 ? 14.200 39.718 119.473 1.00 13.06 321 PHE A C 1
ATOM 2563 O O . PHE A 1 321 ? 14.514 40.237 120.556 1.00 15.67 321 PHE A O 1
ATOM 2571 N N . THR A 1 322 ? 14.916 38.757 118.903 1.00 13.14 322 THR A N 1
ATOM 2572 C CA . THR A 1 322 ? 16.203 38.355 119.475 1.00 14.42 322 THR A CA 1
ATOM 2573 C C . THR A 1 322 ? 17.265 38.143 118.411 1.00 15.24 322 THR A C 1
ATOM 2574 O O . THR A 1 322 ? 16.986 37.605 117.346 1.00 14.12 322 THR A O 1
ATOM 2578 N N . ASN A 1 323 ? 18.485 38.586 118.695 1.00 14.78 323 ASN A N 1
ATOM 2579 C CA . ASN A 1 323 ? 19.641 38.175 117.900 1.00 15.76 323 ASN A CA 1
ATOM 2580 C C . ASN A 1 323 ? 20.799 37.795 118.811 1.00 15.15 323 ASN A C 1
ATOM 2581 O O . ASN A 1 323 ? 21.969 37.943 118.448 1.00 14.15 323 ASN A O 1
ATOM 2586 N N . GLY A 1 324 ? 20.467 37.273 119.992 1.00 13.72 324 GLY A N 1
ATOM 2587 C CA . GLY A 1 324 ? 21.493 36.861 120.936 1.00 15.31 324 GLY A CA 1
ATOM 2588 C C . GLY A 1 324 ? 21.006 35.934 122.039 1.00 15.92 324 GLY A C 1
ATOM 2589 O O . GLY A 1 324 ? 19.946 36.140 122.628 1.00 13.22 324 GLY A O 1
ATOM 2590 N N . ALA A 1 325 ? 21.803 34.901 122.302 1.00 13.04 325 ALA A N 1
ATOM 2591 C CA . ALA A 1 325 ? 21.570 33.961 123.390 1.00 14.62 325 ALA A CA 1
ATOM 2592 C C . ALA A 1 325 ? 22.920 33.531 123.942 1.00 17.80 325 ALA A C 1
ATOM 2593 O O . ALA A 1 325 ? 23.910 33.577 123.234 1.00 15.47 325 ALA A O 1
ATOM 2595 N N . ILE A 1 326 ? 22.951 33.098 125.197 1.00 16.67 326 ILE A N 1
ATOM 2596 C CA . ILE A 1 326 ? 24.176 32.572 125.782 1.00 17.87 326 ILE A CA 1
ATOM 2597 C C . ILE A 1 326 ? 23.867 31.226 126.396 1.00 16.64 326 ILE A C 1
ATOM 2598 O O . ILE A 1 326 ? 22.897 31.101 127.135 1.00 16.55 326 ILE A O 1
ATOM 2603 N N . VAL A 1 327 ? 24.683 30.217 126.081 1.00 18.24 327 VAL A N 1
ATOM 2604 C CA . VAL A 1 327 ? 24.492 28.875 126.641 1.00 17.33 327 VAL A CA 1
ATOM 2605 C C . VAL A 1 327 ? 25.629 28.547 127.610 1.00 20.64 327 VAL A C 1
ATOM 2606 O O . VAL A 1 327 ? 26.794 28.545 127.222 1.00 17.94 327 VAL A O 1
ATOM 2610 N N . ASP A 1 328 ? 25.300 28.298 128.876 1.00 18.44 328 ASP A N 1
ATOM 2611 C CA . ASP A 1 328 ? 26.329 27.924 129.842 1.00 19.70 328 ASP A CA 1
ATOM 2612 C C . ASP A 1 328 ? 26.660 26.439 129.739 1.00 22.21 328 ASP A C 1
ATOM 2613 O O . ASP A 1 328 ? 25.866 25.645 129.220 1.00 21.16 328 ASP A O 1
ATOM 2618 N N . ASP A 1 329 ? 27.830 26.067 130.254 1.00 24.04 329 ASP A N 1
ATOM 2619 C CA . ASP A 1 329 ? 28.279 24.682 130.228 1.00 24.69 329 ASP A CA 1
ATOM 2620 C C . ASP A 1 329 ? 27.325 23.735 130.944 1.00 21.47 329 ASP A C 1
ATOM 2621 O O . ASP A 1 329 ? 27.266 22.561 130.615 1.00 23.88 329 ASP A O 1
ATOM 2626 N N . ASN A 1 330 ? 26.580 24.237 131.920 1.00 20.24 330 ASN A N 1
ATOM 2627 C CA . ASN A 1 330 ? 25.625 23.384 132.625 1.00 22.16 330 ASN A CA 1
ATOM 2628 C C . ASN A 1 330 ? 24.282 23.268 131.894 1.00 24.13 330 ASN A C 1
ATOM 2629 O O . ASN A 1 330 ? 23.345 22.659 132.402 1.00 24.80 330 ASN A O 1
ATOM 2634 N N . GLY A 1 331 ? 24.193 23.861 130.707 1.00 20.07 331 GLY A N 1
ATOM 2635 C CA . GLY A 1 331 ? 22.979 23.779 129.909 1.00 20.46 331 GLY A CA 1
ATOM 2636 C C . GLY A 1 331 ? 21.986 24.925 130.091 1.00 21.00 331 GLY A C 1
ATOM 2637 O O . GLY A 1 331 ? 20.971 24.988 129.379 1.00 17.97 331 GLY A O 1
ATOM 2638 N N . ASP A 1 332 ? 22.249 25.815 131.049 1.00 19.28 332 ASP A N 1
ATOM 2639 C CA . ASP A 1 332 ? 21.414 27.008 131.232 1.00 21.69 332 ASP A CA 1
ATOM 2640 C C . ASP A 1 332 ? 21.452 27.839 129.952 1.00 15.95 332 ASP A C 1
ATOM 2641 O O . ASP A 1 332 ? 22.508 27.993 129.342 1.00 19.04 332 ASP A O 1
ATOM 2646 N N . VAL A 1 333 ? 20.305 28.359 129.538 1.00 15.83 333 VAL A N 1
ATOM 2647 C CA . VAL A 1 333 ? 20.239 29.200 128.347 1.00 17.13 333 VAL A CA 1
ATOM 2648 C C . VAL A 1 333 ? 19.637 30.557 128.677 1.00 16.01 333 VAL A C 1
ATOM 2649 O O . VAL A 1 333 ? 18.572 30.647 129.290 1.00 17.94 333 VAL A O 1
ATOM 2653 N N . TYR A 1 334 ? 20.350 31.611 128.293 1.00 15.65 334 TYR A N 1
ATOM 2654 C CA . TYR A 1 334 ? 19.877 32.975 128.462 1.00 15.62 334 TYR A CA 1
ATOM 2655 C C . TYR A 1 334 ? 19.500 33.552 127.105 1.00 15.25 334 TYR A C 1
ATOM 2656 O O . TYR A 1 334 ? 20.375 33.792 126.276 1.00 15.96 334 TYR A O 1
ATOM 2665 N N . ILE A 1 335 ? 18.201 33.743 126.871 1.00 14.10 335 ILE A N 1
ATOM 2666 C CA . ILE A 1 335 ? 17.735 34.328 125.615 1.00 13.38 335 ILE A CA 1
ATOM 2667 C C . ILE A 1 335 ? 17.519 35.822 125.797 1.00 14.23 335 ILE A C 1
ATOM 2668 O O . ILE A 1 335 ? 16.669 36.231 126.577 1.00 17.25 335 ILE A O 1
ATOM 2673 N N . TYR A 1 336 ? 18.286 36.636 125.082 1.00 13.94 336 TYR A N 1
ATOM 2674 C CA . TYR A 1 336 ? 18.136 38.077 125.186 1.00 14.23 336 TYR A CA 1
ATOM 2675 C C . TYR A 1 336 ? 17.180 38.528 124.098 1.00 14.63 336 TYR A C 1
ATOM 2676 O O . TYR A 1 336 ? 17.503 38.448 122.908 1.00 14.54 336 TYR A O 1
ATOM 2685 N N . TYR A 1 337 ? 15.982 38.933 124.524 1.00 13.97 337 TYR A N 1
ATOM 2686 C CA . TYR A 1 337 ? 14.938 39.373 123.603 1.00 15.30 337 TYR A CA 1
ATOM 2687 C C . TYR A 1 337 ? 14.539 40.808 123.926 1.00 14.42 337 TYR A C 1
ATOM 2688 O O . TYR A 1 337 ? 14.335 41.179 125.086 1.00 13.86 337 TYR A O 1
ATOM 2697 N N . ALA A 1 338 ? 14.471 41.629 122.886 1.00 12.97 338 ALA A N 1
ATOM 2698 C CA . ALA A 1 338 ? 14.078 43.016 123.045 1.00 12.24 338 ALA A CA 1
ATOM 2699 C C . ALA A 1 338 ? 12.577 43.110 122.867 1.00 13.66 338 ALA A C 1
ATOM 2700 O O . ALA A 1 338 ? 11.973 42.242 122.240 1.00 15.39 338 ALA A O 1
ATOM 2702 N N . SER A 1 339 ? 11.954 44.139 123.428 1.00 13.46 339 SER A N 1
ATOM 2703 C CA . SER A 1 339 ? 10.541 44.360 123.115 1.00 12.97 339 SER A CA 1
ATOM 2704 C C . SER A 1 339 ? 10.357 45.738 122.515 1.00 13.23 339 SER A C 1
ATOM 2705 O O . SER A 1 339 ? 10.980 46.708 122.948 1.00 15.98 339 SER A O 1
ATOM 2708 N N . SER A 1 340 ? 9.508 45.795 121.498 1.00 15.27 340 SER A N 1
ATOM 2709 C CA . SER A 1 340 ? 9.064 47.044 120.886 1.00 15.02 340 SER A CA 1
ATOM 2710 C C . SER A 1 340 ? 10.186 47.993 120.488 1.00 12.74 340 SER A C 1
ATOM 2711 O O . SER A 1 340 ? 9.991 49.221 120.476 1.00 14.17 340 SER A O 1
ATOM 2714 N N . ASP A 1 341 ? 11.337 47.423 120.130 1.00 13.40 341 ASP A N 1
ATOM 2715 C CA . ASP A 1 341 ? 12.502 48.188 119.659 1.00 13.44 341 ASP A CA 1
ATOM 2716 C C . ASP A 1 341 ? 12.916 49.246 120.669 1.00 15.30 341 ASP A C 1
ATOM 2717 O O . ASP A 1 341 ? 13.406 50.307 120.290 1.00 15.38 341 ASP A O 1
ATOM 2722 N N . THR A 1 342 ? 12.738 48.952 121.953 1.00 14.27 342 THR A N 1
ATOM 2723 C CA . THR A 1 342 ? 12.926 49.971 122.978 1.00 14.81 342 THR A CA 1
ATOM 2724 C C . THR A 1 342 ? 13.865 49.550 124.101 1.00 16.22 342 THR A C 1
ATOM 2725 O O . THR A 1 342 ? 14.657 50.355 124.581 1.00 13.10 342 THR A O 1
ATOM 2729 N N . ARG A 1 343 ? 13.766 48.292 124.517 1.00 15.07 343 ARG A N 1
ATOM 2730 C CA . ARG A 1 343 ? 14.447 47.820 125.714 1.00 12.78 343 ARG A CA 1
ATOM 2731 C C . ARG A 1 343 ? 14.796 46.347 125.539 1.00 15.71 343 ARG A C 1
ATOM 2732 O O . ARG A 1 343 ? 14.214 45.674 124.699 1.00 16.02 343 ARG A O 1
ATOM 2740 N N . LEU A 1 344 ? 15.714 45.840 126.356 1.00 17.89 344 LEU A N 1
ATOM 2741 C CA . LEU A 1 344 ? 16.184 44.464 126.223 1.00 15.54 344 LEU A CA 1
ATOM 2742 C C . LEU A 1 344 ? 15.900 43.615 127.468 1.00 17.63 344 LEU A C 1
ATOM 2743 O O . LEU A 1 344 ? 16.263 43.995 128.587 1.00 17.15 344 LEU A O 1
ATOM 2748 N N . HIS A 1 345 ? 15.280 42.458 127.254 1.00 14.63 345 HIS A N 1
ATOM 2749 C CA . HIS A 1 345 ? 14.871 41.549 128.325 1.00 15.43 345 HIS A CA 1
ATOM 2750 C C . HIS A 1 345 ? 15.707 40.265 128.319 1.00 15.60 345 HIS A C 1
ATOM 2751 O O . HIS A 1 345 ? 16.456 40.015 127.384 1.00 14.17 345 HIS A O 1
ATOM 2758 N N . VAL A 1 346 ? 15.551 39.440 129.348 1.00 13.23 346 VAL A N 1
ATOM 2759 C CA . VAL A 1 346 ? 16.134 38.109 129.310 1.00 12.99 346 VAL A CA 1
ATOM 2760 C C . VAL A 1 346 ? 15.066 37.067 129.618 1.00 15.03 346 VAL A C 1
ATOM 2761 O O . VAL A 1 346 ? 14.203 37.274 130.474 1.00 16.71 346 VAL A O 1
ATOM 2765 N N . ALA A 1 347 ? 15.119 35.957 128.893 1.00 14.79 347 ALA A N 1
ATOM 2766 C CA . ALA A 1 347 ? 14.306 34.786 129.185 1.00 16.98 347 ALA A CA 1
ATOM 2767 C C . ALA A 1 347 ? 15.272 33.657 129.522 1.00 17.77 347 ALA A C 1
ATOM 2768 O O . ALA A 1 347 ? 16.248 33.455 128.808 1.00 17.69 347 ALA A O 1
ATOM 2770 N N . VAL A 1 348 ? 15.027 32.937 130.610 1.00 16.79 348 VAL A N 1
ATOM 2771 C CA . VAL A 1 348 ? 15.970 31.896 131.031 1.00 16.02 348 VAL A CA 1
ATOM 2772 C C . VAL A 1 348 ? 15.366 30.512 130.886 1.00 15.83 348 VAL A C 1
ATOM 2773 O O . VAL A 1 348 ? 14.274 30.247 131.381 1.00 16.79 348 VAL A O 1
ATOM 2777 N N . SER A 1 349 ? 16.096 29.633 130.207 1.00 18.16 349 SER A N 1
ATOM 2778 C CA . SER A 1 349 ? 15.632 28.286 129.911 1.00 18.96 349 SER A CA 1
ATOM 2779 C C . SER A 1 349 ? 16.817 27.339 130.061 1.00 17.99 349 SER A C 1
ATOM 2780 O O . SER A 1 349 ? 17.799 27.658 130.735 1.00 18.99 349 SER A O 1
ATOM 2783 N N . SER A 1 350 ? 16.732 26.184 129.426 1.00 19.31 350 SER A N 1
ATOM 2784 C CA . SER A 1 350 ? 17.858 25.258 129.368 1.00 18.64 350 SER A CA 1
ATOM 2785 C C . SER A 1 350 ? 17.810 24.559 128.030 1.00 18.11 350 SER A C 1
ATOM 2786 O O . SER A 1 350 ? 16.784 24.591 127.354 1.00 18.94 350 SER A O 1
ATOM 2789 N N . ILE A 1 351 ? 18.912 23.925 127.646 1.00 17.39 351 ILE A N 1
ATOM 2790 C CA . ILE A 1 351 ? 18.948 23.172 126.400 1.00 17.82 351 ILE A CA 1
ATOM 2791 C C . ILE A 1 351 ? 17.931 22.037 126.460 1.00 17.78 351 ILE A C 1
ATOM 2792 O O . ILE A 1 351 ? 17.216 21.796 125.492 1.00 18.49 351 ILE A O 1
ATOM 2797 N N . ASP A 1 352 ? 17.852 21.346 127.600 1.00 19.49 352 ASP A N 1
ATOM 2798 C CA . ASP A 1 352 ? 16.894 20.243 127.724 1.00 21.17 352 ASP A CA 1
ATOM 2799 C C . ASP A 1 352 ? 15.452 20.731 127.576 1.00 21.25 352 ASP A C 1
ATOM 2800 O O . ASP A 1 352 ? 14.646 20.086 126.910 1.00 18.48 352 ASP A O 1
ATOM 2805 N N . LYS A 1 353 ? 15.139 21.870 128.186 1.00 18.79 353 LYS A N 1
ATOM 2806 C CA . LYS A 1 353 ? 13.788 22.437 128.094 1.00 20.02 353 LYS A CA 1
ATOM 2807 C C . LYS A 1 353 ? 13.442 22.914 126.683 1.00 20.41 353 LYS A C 1
ATOM 2808 O O . LYS A 1 353 ? 12.314 22.728 126.213 1.00 19.89 353 LYS A O 1
ATOM 2814 N N . LEU A 1 354 ? 14.410 23.544 126.018 1.00 18.99 354 LEU A N 1
ATOM 2815 C CA . LEU A 1 354 ? 14.188 24.068 124.675 1.00 20.14 354 LEU A CA 1
ATOM 2816 C C . LEU A 1 354 ? 14.091 22.946 123.654 1.00 20.06 354 LEU A C 1
ATOM 2817 O O . LEU A 1 354 ? 13.308 23.036 122.710 1.00 18.83 354 LEU A O 1
ATOM 2822 N N . LEU A 1 355 ? 14.869 21.882 123.843 1.00 17.48 355 LEU A N 1
ATOM 2823 C CA . LEU A 1 355 ? 14.770 20.742 122.940 1.00 18.20 355 LEU A CA 1
ATOM 2824 C C . LEU A 1 355 ? 13.447 20.014 123.139 1.00 19.10 355 LEU A C 1
ATOM 2825 O O . LEU A 1 355 ? 12.846 19.552 122.177 1.00 18.46 355 LEU A O 1
ATOM 2830 N N . ASP A 1 356 ? 12.986 19.914 124.378 1.00 17.85 356 ASP A N 1
ATOM 2831 C CA . ASP A 1 356 ? 11.696 19.262 124.617 1.00 20.56 356 ASP A CA 1
ATOM 2832 C C . ASP A 1 356 ? 10.576 20.078 123.976 1.00 17.56 356 ASP A C 1
ATOM 2833 O O . ASP A 1 356 ? 9.668 19.522 123.345 1.00 20.23 356 ASP A O 1
ATOM 2838 N N . TYR A 1 357 ? 10.637 21.394 124.131 1.00 19.35 357 TYR A N 1
ATOM 2839 C CA . TYR A 1 357 ? 9.686 22.274 123.459 1.00 18.13 357 TYR A CA 1
ATOM 2840 C C . TYR A 1 357 ? 9.718 22.069 121.948 1.00 17.65 357 TYR A C 1
ATOM 2841 O O . TYR A 1 357 ? 8.681 21.892 121.298 1.00 18.00 357 TYR A O 1
ATOM 2850 N N . ALA A 1 358 ? 10.919 22.085 121.387 1.00 18.98 358 ALA A N 1
ATOM 2851 C CA . ALA A 1 358 ? 11.073 22.067 119.935 1.00 16.89 358 ALA A CA 1
ATOM 2852 C C . ALA A 1 358 ? 10.586 20.758 119.309 1.00 18.35 358 ALA A C 1
ATOM 2853 O O . ALA A 1 358 ? 9.937 20.772 118.260 1.00 20.80 358 ALA A O 1
ATOM 2855 N N . PHE A 1 359 ? 10.898 19.630 119.945 1.00 17.46 359 PHE A N 1
ATOM 2856 C CA . PHE A 1 359 ? 10.569 18.331 119.365 1.00 20.68 359 PHE A CA 1
ATOM 2857 C C . PHE A 1 359 ? 9.202 17.801 119.781 1.00 21.74 359 PHE A C 1
ATOM 2858 O O . PHE A 1 359 ? 8.617 16.998 119.070 1.00 23.46 359 PHE A O 1
ATOM 2866 N N . ASN A 1 360 ? 8.673 18.265 120.910 1.00 18.67 360 ASN A N 1
ATOM 2867 C CA . ASN A 1 360 ? 7.458 17.660 121.459 1.00 21.78 360 ASN A CA 1
ATOM 2868 C C . ASN A 1 360 ? 6.224 18.549 121.468 1.00 19.53 360 ASN A C 1
ATOM 2869 O O . ASN A 1 360 ? 5.120 18.069 121.738 1.00 22.35 360 ASN A O 1
ATOM 2874 N N . THR A 1 361 ? 6.390 19.832 121.175 1.00 19.71 361 THR A N 1
ATOM 2875 C CA . THR A 1 361 ? 5.223 20.674 120.905 1.00 18.70 361 THR A CA 1
ATOM 2876 C C . THR A 1 361 ? 4.654 20.250 119.561 1.00 21.35 361 THR A C 1
ATOM 2877 O O . THR A 1 361 ? 5.402 20.142 118.579 1.00 20.11 361 THR A O 1
ATOM 2881 N N . PRO A 1 362 ? 3.336 20.000 119.506 1.00 19.37 362 PRO A N 1
ATOM 2882 C CA . PRO A 1 362 ? 2.720 19.544 118.254 1.00 21.77 362 PRO A CA 1
ATOM 2883 C C . PRO A 1 362 ? 3.058 20.452 117.079 1.00 18.99 362 PRO A C 1
ATOM 2884 O O . PRO A 1 362 ? 3.132 21.667 117.241 1.00 18.67 362 PRO A O 1
ATOM 2888 N N . ALA A 1 363 ? 3.285 19.862 115.915 1.00 18.47 363 ALA A N 1
ATOM 2889 C CA . ALA A 1 363 ? 3.428 20.637 114.689 1.00 19.79 363 ALA A CA 1
ATOM 2890 C C . ALA A 1 363 ? 2.117 21.350 114.383 1.00 18.39 363 ALA A C 1
ATOM 2891 O O . ALA A 1 363 ? 1.040 20.892 114.789 1.00 17.72 363 ALA A O 1
ATOM 2893 N N . ASP A 1 364 ? 2.215 22.472 113.675 1.00 17.15 364 ASP A N 1
ATOM 2894 C CA . ASP A 1 364 ? 1.036 23.247 113.292 1.00 16.83 364 ASP A CA 1
ATOM 2895 C C . ASP A 1 364 ? 0.068 22.385 112.473 1.00 18.14 364 ASP A C 1
ATOM 2896 O O . ASP A 1 364 ? 0.440 21.848 111.434 1.00 17.63 364 ASP A O 1
ATOM 2901 N N . ALA A 1 365 ? -1.174 22.265 112.930 1.00 18.66 365 ALA A N 1
ATOM 2902 C CA . ALA A 1 365 ? -2.166 21.473 112.201 1.00 20.89 365 ALA A CA 1
ATOM 2903 C C . ALA A 1 365 ? -2.788 22.270 111.043 1.00 19.20 365 ALA A C 1
ATOM 2904 O O . ALA A 1 365 ? -3.598 21.732 110.277 1.00 20.11 365 ALA A O 1
ATOM 2906 N N . LEU A 1 366 ? -2.435 23.557 110.969 1.00 15.55 366 LEU A N 1
ATOM 2907 C CA . LEU A 1 366 ? -2.620 24.425 109.784 1.00 16.09 366 LEU A CA 1
ATOM 2908 C C . LEU A 1 366 ? -4.034 24.919 109.492 1.00 17.50 366 LEU A C 1
ATOM 2909 O O . LEU A 1 366 ? -4.196 25.990 108.900 1.00 17.58 366 LEU A O 1
ATOM 2914 N N . ARG A 1 367 ? -5.039 24.131 109.856 1.00 17.96 367 ARG A N 1
ATOM 2915 C CA . ARG A 1 367 ? -6.437 24.479 109.602 1.00 15.34 367 ARG A CA 1
ATOM 2916 C C . ARG A 1 367 ? -7.274 24.278 110.857 1.00 17.49 367 ARG A C 1
ATOM 2917 O O . ARG A 1 367 ? -7.093 23.299 111.572 1.00 16.76 367 ARG A O 1
ATOM 2925 N N . THR A 1 368 ? -8.219 25.179 111.097 1.00 15.31 368 THR A N 1
ATOM 2926 C CA . THR A 1 368 ? -8.913 25.229 112.377 1.00 14.07 368 THR A CA 1
ATOM 2927 C C . THR A 1 368 ? -9.509 23.876 112.824 1.00 18.60 368 THR A C 1
ATOM 2928 O O . THR A 1 368 ? -9.286 23.463 113.958 1.00 19.76 368 THR A O 1
ATOM 2932 N N . ALA A 1 369 ? -10.207 23.158 111.943 1.00 17.57 369 ALA A N 1
ATOM 2933 C CA . ALA A 1 369 ? -10.871 21.922 112.366 1.00 18.76 369 ALA A CA 1
ATOM 2934 C C . ALA A 1 369 ? -9.847 20.854 112.789 1.00 17.87 369 ALA A C 1
ATOM 2935 O O . ALA A 1 369 ? -10.088 20.085 113.724 1.00 20.45 369 ALA A O 1
ATOM 2937 N N . GLU A 1 370 ? -8.707 20.822 112.111 1.00 17.33 370 GLU A N 1
ATOM 2938 C CA . GLU A 1 370 ? -7.626 19.907 112.476 1.00 22.45 370 GLU A CA 1
ATOM 2939 C C . GLU A 1 370 ? -6.909 20.361 113.739 1.00 20.06 370 GLU A C 1
ATOM 2940 O O . GLU A 1 370 ? -6.447 19.531 114.531 1.00 19.23 370 GLU A O 1
ATOM 2946 N N . CYS A 1 371 ? -6.826 21.674 113.938 1.00 17.45 371 CYS A N 1
ATOM 2947 C CA . CYS A 1 371 ? -6.317 22.213 115.209 1.00 18.88 371 CYS A CA 1
ATOM 2948 C C . CYS A 1 371 ? -7.192 21.788 116.379 1.00 18.62 371 CYS A C 1
ATOM 2949 O O . CYS A 1 371 ? -6.693 21.472 117.462 1.00 20.23 371 CYS A O 1
ATOM 2952 N N . VAL A 1 372 ? -8.503 21.772 116.174 1.00 19.28 372 VAL A N 1
ATOM 2953 C CA . VAL A 1 372 ? -9.407 21.351 117.244 1.00 19.65 372 VAL A CA 1
ATOM 2954 C C . VAL A 1 372 ? -9.242 19.856 117.540 1.00 20.52 372 VAL A C 1
ATOM 2955 O O . VAL A 1 372 ? -9.177 19.453 118.707 1.00 20.34 372 VAL A O 1
ATOM 2959 N N . LYS A 1 373 ? -9.166 19.041 116.488 1.00 18.76 373 LYS A N 1
ATOM 2960 C CA . LYS A 1 373 ? -8.978 17.595 116.653 1.00 19.37 373 LYS A CA 1
ATOM 2961 C C . LYS A 1 373 ? -7.697 17.322 117.442 1.00 20.00 373 LYS A C 1
ATOM 2962 O O . LYS A 1 373 ? -7.666 16.495 118.359 1.00 18.56 373 LYS A O 1
ATOM 2968 N N . GLN A 1 374 ? -6.649 18.058 117.097 1.00 17.09 374 GLN A N 1
ATOM 2969 C CA . GLN A 1 374 ? -5.36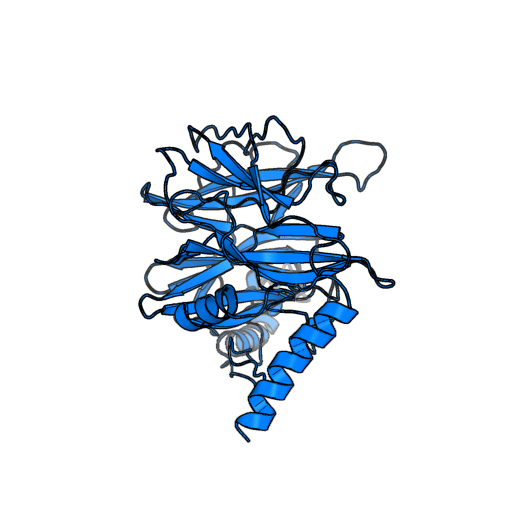5 17.954 117.778 1.00 17.88 374 GLN A CA 1
ATOM 2970 C C . GLN A 1 374 ? -5.485 18.301 119.265 1.00 17.91 374 GLN A C 1
ATOM 2971 O O . GLN A 1 374 ? -4.982 17.577 120.128 1.00 21.45 374 GLN A O 1
ATOM 2977 N N . ARG A 1 375 ? -6.175 19.391 119.574 1.00 18.51 375 ARG A N 1
ATOM 2978 C CA . ARG A 1 375 ? -6.344 19.796 120.969 1.00 18.22 375 ARG A CA 1
ATOM 2979 C C . ARG A 1 375 ? -7.291 18.843 121.723 1.00 19.03 375 ARG A C 1
ATOM 2980 O O . ARG A 1 375 ? -7.097 18.559 122.912 1.00 18.85 375 ARG A O 1
ATOM 2988 N N . CYS A 1 376 ? -8.312 18.340 121.032 1.00 19.15 376 CYS A N 1
ATOM 2989 C CA . CYS A 1 376 ? -9.222 17.385 121.642 1.00 19.61 376 CYS A CA 1
ATOM 2990 C C . CYS A 1 376 ? -8.515 16.071 121.985 1.00 22.89 376 CYS A C 1
ATOM 2991 O O . CYS A 1 376 ? -8.847 15.439 122.993 1.00 23.16 376 CYS A O 1
ATOM 2994 N N . ASP A 1 377 ? -7.542 15.671 121.167 1.00 22.51 377 ASP A N 1
ATOM 2995 C CA . ASP A 1 377 ? -6.738 14.483 121.476 1.00 23.15 377 ASP A CA 1
ATOM 2996 C C . ASP A 1 377 ? -6.008 14.668 122.797 1.00 23.47 377 ASP A C 1
ATOM 2997 O O . ASP A 1 377 ? -5.956 13.749 123.620 1.00 21.85 377 ASP A O 1
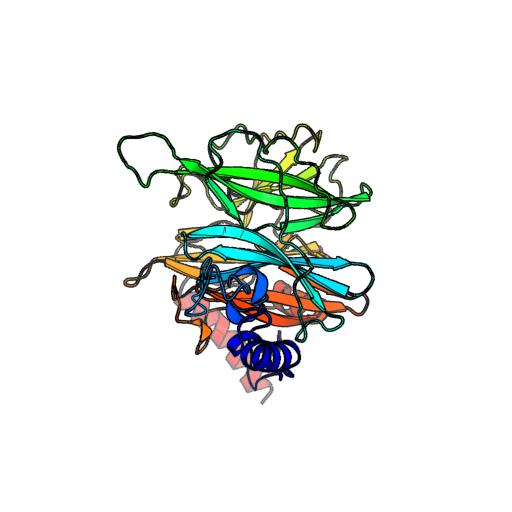ATOM 3002 N N . LEU A 1 378 ? -5.457 15.861 123.007 1.00 18.71 378 LEU A N 1
ATOM 3003 C CA . LEU A 1 378 ? -4.761 16.164 124.251 1.00 20.51 378 LEU A CA 1
ATOM 3004 C C . LEU A 1 378 ? -5.733 16.167 125.426 1.00 19.48 378 LEU A C 1
ATOM 3005 O O . LEU A 1 378 ? -5.440 15.604 126.485 1.00 20.40 378 LEU A O 1
ATOM 3010 N N . ILE A 1 379 ? -6.882 16.817 125.250 1.00 17.44 379 ILE A N 1
ATOM 3011 C CA . ILE A 1 379 ? -7.893 16.865 126.296 1.00 20.55 379 ILE A CA 1
ATOM 3012 C C . ILE A 1 379 ? -8.318 15.447 126.676 1.00 22.51 379 ILE A C 1
ATOM 3013 O O . ILE A 1 379 ? -8.460 15.119 127.850 1.00 21.99 379 ILE A O 1
ATOM 3018 N N . LYS A 1 380 ? -8.505 14.604 125.673 1.00 21.42 380 LYS A N 1
ATOM 3019 C CA . LYS A 1 380 ? -8.989 13.253 125.932 1.00 24.34 380 LYS A CA 1
ATOM 3020 C C . LYS A 1 380 ? -7.927 12.449 126.706 1.00 27.37 380 LYS A C 1
ATOM 3021 O O . LYS A 1 380 ? -8.264 11.715 127.636 1.00 29.49 380 LYS A O 1
ATOM 3027 N N . ARG A 1 381 ? -6.655 12.603 126.340 1.00 23.92 381 ARG A N 1
ATOM 3028 C CA . ARG A 1 381 ? -5.572 11.983 127.102 1.00 24.85 381 ARG A CA 1
ATOM 3029 C C . ARG A 1 381 ? -5.615 12.407 128.567 1.00 29.08 381 ARG A C 1
ATOM 3030 O O . ARG A 1 381 ? -5.527 11.569 129.460 1.00 29.97 381 ARG A O 1
ATOM 3038 N N . ASN A 1 382 ? -5.750 13.708 128.812 1.00 24.16 382 ASN A N 1
ATOM 3039 C CA . ASN A 1 382 ? -5.750 14.224 130.178 1.00 23.85 382 ASN A CA 1
ATOM 3040 C C . ASN A 1 382 ? -6.966 13.777 130.988 1.00 31.10 382 ASN A C 1
ATOM 3041 O O . ASN A 1 382 ? -6.862 13.518 132.189 1.00 29.02 382 ASN A O 1
ATOM 3046 N N . ILE A 1 383 ? -8.120 13.692 130.333 1.00 26.00 383 ILE A N 1
ATOM 3047 C CA . ILE A 1 383 ? -9.338 13.274 131.023 1.00 33.10 383 ILE A CA 1
ATOM 3048 C C . ILE A 1 383 ? -9.223 11.809 131.451 1.00 28.39 383 ILE A C 1
ATOM 3049 O O . ILE A 1 383 ? -9.646 11.448 132.549 1.00 34.91 383 ILE A O 1
ATOM 3054 N N . GLU A 1 384 ? -8.633 10.980 130.597 1.00 25.99 384 GLU A N 1
ATOM 3055 C CA . GLU A 1 384 ? -8.399 9.580 130.948 1.00 36.65 384 GLU A CA 1
ATOM 3056 C C . GLU A 1 384 ? -7.492 9.478 132.164 1.00 43.27 384 GLU A C 1
ATOM 3057 O O . GLU A 1 384 ? -7.804 8.779 133.131 1.00 41.39 384 GLU A O 1
ATOM 3063 N N . LEU A 1 385 ? -6.371 10.192 132.104 1.00 37.64 385 LEU A N 1
ATOM 3064 C CA . LEU A 1 385 ? -5.438 10.276 133.217 1.00 39.59 385 LEU A CA 1
ATOM 3065 C C . LEU A 1 385 ? -6.146 10.673 134.502 1.00 39.50 385 LEU A C 1
ATOM 3066 O O . LEU A 1 385 ? -5.902 10.085 135.555 1.00 47.34 385 LEU A O 1
ATOM 3071 N N . LEU A 1 386 ? -7.027 11.664 134.414 1.00 37.80 386 LEU A N 1
ATOM 3072 C CA . LEU A 1 386 ? -7.822 12.084 135.564 1.00 37.98 386 LEU A CA 1
ATOM 3073 C C . LEU A 1 386 ? -8.820 11.002 136.001 1.00 43.42 386 LEU A C 1
ATOM 3074 O O . LEU A 1 386 ? -9.145 10.082 135.241 1.00 47.32 386 LEU A O 1
#

InterPro domains:
  IPR007184 Mannoside phosphorylase [PF04041] (67-357)
  IPR007184 Mannoside phosphorylase [PIRSF016202] (28-361)
  IPR007184 Mannoside phosphorylase [PTHR34106] (42-357)
  IPR023296 Glycosyl hydrolase, five-bladed beta-propeller domain superfamily [G3DSA:2.115.10.20] (1-386)
  IPR023296 Glycosyl hydrolase, five-bladed beta-propeller domain superfamily [SSF75005] (45-366)
  IPR028583 4-O-beta-D-mannosyl-D-glucose phosphorylase [MF_00928] (1-385)

Nearest PDB structures (foldseek):
  5ay9-assembly1_A  TM=1.000E+00  e=1.204E-68  Ruminococcus albus 7 = DSM 20455
  3was-assembly1_A  TM=9.817E-01  e=4.201E-53  Bacteroides fragilis NCTC 9343
  3wau-assembly1_A  TM=9.789E-01  e=1.476E-52  Bacteroides fragilis NCTC 9343
  4kmi-assembly1_A  TM=9.777E-01  e=3.331E-51  Bacteroides fragilis NCTC 9343
  3wau-assembly1_B  TM=9.783E-01  e=9.102E-51  Bacteroides fragilis NCTC 9343

CATH classification: 2.115.10.20

Foldseek 3Di:
DFDPVVVVLQVVLVCQLQDDKAWDPDDDLFWTFIDDFQWFQSLPDQVVFWDRDCVVVVVRDGRKGWFFKFQWAWEQDPQKTKTQIFTAIPVRATFTWIWIDNDLAGNTHTDPDGADDDDDDPFQRHKDNWAWACAPVRKIKTKIWTKGQPPDPPRPFIAIFIWIWIDDPRHDIHTADTEAEPVARGWHQKAWARYDAVQWTKIWIFGANGDQARPVRFAIFIFTAHDPNHGYTYDTQAADGADPPAQAPRHWHFAHHFDDDPQATKTWIWHWDADPVGIAIAIAIWGAHPNGRSYTDFGAGHGDGWQDDPLQDDCQGNYKGHHYWYADPVFKIWTWIHGRSHGITIMIGGNVSSVCCGHPHHHDLRDDVSVVVVVVVVVVVVVVVD